Protein AF-0000000068599881 (afdb_homodimer)

Nearest PDB structures (foldseek):
  9dsz-assembly3_E  TM=7.906E-01  e=1.408E-10  Klebsiella pneumoniae
  9dt6-assembly3_E  TM=7.601E-01  e=1.408E-10  Klebsiella pneumoniae
  1viq-assembly4_B  TM=8.067E-01  e=4.751E-10  Escherichia coli
  9dua-assembly1_A  TM=7.867E-01  e=1.336E-09  Klebsiella pneumoniae
  1viq-assembly1_A  TM=7.879E-01  e=2.173E-09  Escherichia coli

pLDDT: mean 89.69, std 17.39, range [23.53, 98.94]

Sequence (446 aa):
MRSSASEHRAALRDGEIVRETVVHERYFTVYDRLVEFQSDDGSTTKRFAYDVVGHPKSAFAFVCVAPFHDREVTSSGEPEFTVVREYAQGSNAECVVLPSGCYEPGKHATMEEVAVDELRQESRIAGGELFRLIERDNPGLLETKWCRNRLFPFLSVDGVACGDGEECGRDDEEFNMTHERVTVRELKKLMYSGEMMMPSVVTAQLAIDKLLAMGRLKPEDLVMRSSASEHRAALRDGEIVRETVVHERYFTVYDRLVEFQSDDGSTTKRFAYDVVGHPKSAFAFVCVAPFHDREVTSSGEPEFTVVREYAQGSNAECVVLPSGCYEPGKHATMEEVAVDELRQESRIAGGELFRLIERDNPGLLETKWCRNRLFPFLSVDGVACGDGEECGRDDEEFNMTHERVTVRELKKLMYSGEMMMPSVVTAQLAIDKLLAMGRLKPEDLV

Foldseek 3Di:
DPPPPPPCPVPPDPWDFPDWDWPDDDQKTKIFTKTWDADPVRPDIDIDTAIAMAHVQLVLEKEFEWEWEFLVPDPVSFIKTKWKWFADPVVRDIFIFGQMDGHHPPPDDDVVVRRQLSCLQQVQWHDADKAWLDDPPDPAPDDDPRYSHGYTAMYGYNTDHHPPPPCSVHDPRNVGMDMDMDFLQVVLCRLPVPRYDVSRSVNNVSNVVVCVVVVSDDPVSND/DPPPPPPCPVPPDPWDFPDWDWPDDDQKTKIFTKTWDADPVRPDIDIDTAIAMAHVQLVLEKEFEWEWEFLVPDPVSFIKTKWKWFADPVVRDIFIFGQMDGHHPPPDDDVVVRRQLSCLQQVQWHDADKAWLDDPPDPAPDDDPRYSHGYTAMYGYNTDHHPPPPCSVHDPRNVGMDMDMDFL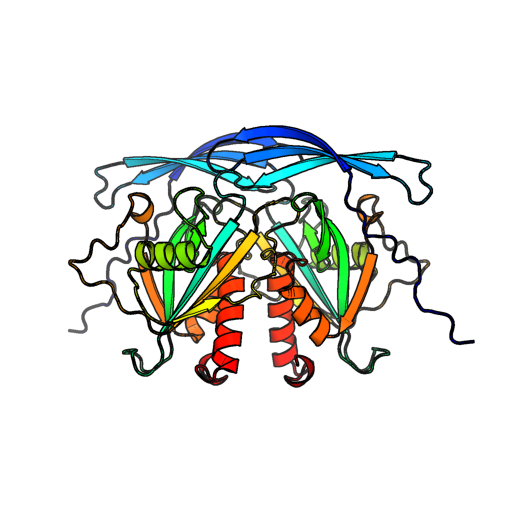QVVLCRLPV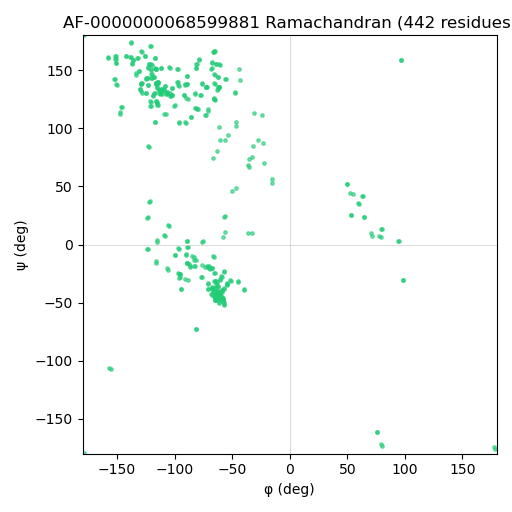PRYDVSRSVNNVSNVVVCVVVVSDDPVSND

Secondary structure (DSSP, 8-state):
---------------EEEEEEEEEESSSEEEEEEEEEE-TTSS-EEEEEEEEEE-GGGTTEEEEEEEEE-GGG-SSSS-EEEEEEEEETTTTEEEEE-SEEE--BTTBSSHHHHHHHHHHHHH-EE-SEEEESS-TT---EE--TTB--EEEEEEEES-EEPPTTS-----GGGGG-EEEEEEHHHHHHHHTTTSBBHHHHHHHHHHHHHHHHTTSS-GGGG-/---------------EEEEEEEEEESSSEEEEEEEEEE-TTSS-EEEEEEEEEE-GGGTTEEEEEEEEE-GGG-SSSS-EEEEEEEEETTTTEEEEE-SEEE--BTTBSSHHHHHHHHHHHHH-EE-SEEEESS-TT---EE--TTB--EEEEEEEES-EEPPTTS-----GGGGG-EEEEEEHHHHHHHHTTTSBBHHHHHHHHHHHHHHHHTTSS-GGGG-

Structure (mmCIF, N/CA/C/O backbone):
data_AF-0000000068599881-model_v1
#
loop_
_entity.id
_entity.type
_entity.pdbx_description
1 polymer 'NUDIX hydrolase domain-like'
#
loop_
_atom_site.group_PDB
_atom_site.id
_atom_site.type_symbol
_atom_site.label_atom_id
_atom_site.label_alt_id
_atom_site.label_comp_id
_atom_site.label_asym_id
_atom_site.label_entity_id
_atom_site.label_seq_id
_atom_site.pdbx_PDB_ins_code
_atom_site.Cartn_x
_atom_site.Cartn_y
_atom_site.Cartn_z
_atom_site.occupancy
_atom_site.B_iso_or_equiv
_atom_site.auth_seq_id
_atom_site.auth_comp_id
_atom_site.auth_asym_id
_atom_site.auth_atom_id
_atom_site.pdbx_PDB_model_num
ATOM 1 N N . MET A 1 1 ? -5.168 -43.5 18.266 1 23.53 1 MET A N 1
ATOM 2 C CA . MET A 1 1 ? -3.867 -43.344 17.625 1 23.53 1 MET A CA 1
ATOM 3 C C . MET A 1 1 ? -3.83 -42.094 16.781 1 23.53 1 MET A C 1
ATOM 5 O O . MET A 1 1 ? -4.219 -42.094 15.609 1 23.53 1 MET A O 1
ATOM 9 N N . ARG A 1 2 ? -4.273 -40.969 17.281 1 26.72 2 ARG A N 1
ATOM 10 C CA . ARG A 1 2 ? -4.617 -39.625 16.766 1 26.72 2 ARG A CA 1
ATOM 11 C C . ARG A 1 2 ? -3.391 -38.938 16.188 1 26.72 2 ARG A C 1
ATOM 13 O O . ARG A 1 2 ? -2.4 -38.719 16.891 1 26.72 2 ARG A O 1
ATOM 20 N N . SER A 1 3 ? -3.027 -39.344 14.812 1 26.97 3 SER A N 1
ATOM 21 C CA . SER A 1 3 ? -1.916 -38.969 13.945 1 26.97 3 SER A CA 1
ATOM 22 C C . SER A 1 3 ? -1.714 -37.438 13.953 1 26.97 3 SER A C 1
ATOM 24 O O . SER A 1 3 ? -2.662 -36.688 13.742 1 26.97 3 SER A O 1
ATOM 26 N N . SER A 1 4 ? -0.729 -36.969 14.672 1 27.28 4 SER A N 1
ATOM 27 C CA . SER A 1 4 ? -0.217 -35.656 15.062 1 27.28 4 SER A CA 1
ATOM 28 C C . SER A 1 4 ? 0.09 -34.781 13.836 1 27.28 4 SER A C 1
ATOM 30 O O . SER A 1 4 ? 0.826 -35.219 12.945 1 27.28 4 SER A O 1
ATOM 32 N N . ALA A 1 5 ? -0.865 -34 13.359 1 32.03 5 ALA A N 1
ATOM 33 C CA . ALA A 1 5 ? -0.874 -32.875 12.422 1 32.03 5 ALA A CA 1
ATOM 34 C C . ALA A 1 5 ? 0.415 -32.062 12.523 1 32.03 5 ALA A C 1
ATOM 36 O O . ALA A 1 5 ? 0.433 -30.875 12.203 1 32.03 5 ALA A O 1
ATOM 37 N N . SER A 1 6 ? 1.468 -32.5 13.234 1 30.81 6 SER A N 1
ATOM 38 C CA . SER A 1 6 ? 2.766 -31.844 13.273 1 30.81 6 SER A CA 1
ATOM 39 C C . SER A 1 6 ? 3.369 -31.719 11.883 1 30.81 6 SER A C 1
ATOM 41 O O . SER A 1 6 ? 4.465 -32.219 11.625 1 30.81 6 SER A O 1
ATOM 43 N N . GLU A 1 7 ? 2.703 -32.062 10.742 1 29.8 7 GLU A N 1
ATOM 44 C CA . GLU A 1 7 ? 3.352 -32.156 9.438 1 29.8 7 GLU A CA 1
ATOM 45 C C . GLU A 1 7 ? 4.309 -30.969 9.234 1 29.8 7 GLU A C 1
ATOM 47 O O . GLU A 1 7 ? 4.152 -29.922 9.859 1 29.8 7 GLU A O 1
ATOM 52 N N . HIS A 1 8 ? 5.488 -31.234 8.609 1 30.58 8 HIS A N 1
ATOM 53 C CA . HIS A 1 8 ? 6.691 -30.516 8.211 1 30.58 8 HIS A CA 1
ATOM 54 C C . HIS A 1 8 ? 6.344 -29.203 7.523 1 30.58 8 HIS A C 1
ATOM 56 O O . HIS A 1 8 ? 5.941 -29.188 6.359 1 30.58 8 HIS A O 1
ATOM 62 N N . ARG A 1 9 ? 5.484 -28.391 8.062 1 33.75 9 ARG A N 1
ATOM 63 C CA . ARG A 1 9 ? 5.5 -27.031 7.543 1 33.75 9 ARG A CA 1
ATOM 64 C C . ARG A 1 9 ? 6.91 -26.609 7.137 1 33.75 9 ARG A C 1
ATOM 66 O O . ARG A 1 9 ? 7.781 -26.438 7.988 1 33.75 9 ARG A O 1
ATOM 73 N N . ALA A 1 10 ? 7.398 -27.094 6.016 1 35.97 10 ALA A N 1
ATOM 74 C CA . ALA A 1 10 ? 8.641 -26.562 5.453 1 35.97 10 ALA A CA 1
ATOM 75 C C . ALA A 1 10 ? 8.859 -25.109 5.859 1 35.97 10 ALA A C 1
ATOM 77 O O . ALA A 1 10 ? 7.965 -24.281 5.699 1 35.97 10 ALA A O 1
ATOM 78 N N . ALA A 1 11 ? 9.477 -24.75 6.895 1 38.31 11 ALA A N 1
ATOM 79 C CA . ALA A 1 11 ? 9.883 -23.469 7.457 1 38.31 11 ALA A CA 1
ATOM 80 C C . ALA A 1 11 ? 9.984 -22.391 6.375 1 38.31 11 ALA A C 1
ATOM 82 O O . ALA A 1 11 ? 10.719 -22.562 5.398 1 38.31 11 ALA A O 1
ATOM 83 N N . LEU A 1 12 ? 8.992 -21.594 5.914 1 47.19 12 LEU A N 1
ATOM 84 C CA . LEU A 1 12 ? 8.883 -20.312 5.23 1 47.19 12 LEU A CA 1
ATOM 85 C C . LEU A 1 12 ? 10.203 -19.547 5.312 1 47.19 12 LEU A C 1
ATOM 87 O O . LEU A 1 12 ? 10.555 -19.016 6.367 1 47.19 12 LEU A O 1
ATOM 91 N N . ARG A 1 13 ? 11.461 -20.188 4.879 1 54.56 13 ARG A N 1
ATOM 92 C CA . ARG A 1 13 ? 12.883 -20.188 5.215 1 54.56 13 ARG A CA 1
ATOM 93 C C . ARG A 1 13 ? 13.484 -18.797 5.039 1 54.56 13 ARG A C 1
ATOM 95 O O . ARG A 1 13 ? 13.391 -18.203 3.963 1 54.56 13 ARG A O 1
ATOM 102 N N . ASP A 1 14 ? 13.492 -17.984 5.992 1 69.88 14 ASP A N 1
ATOM 103 C CA . ASP A 1 14 ? 14.453 -16.875 6.062 1 69.88 14 ASP A CA 1
ATOM 104 C C . ASP A 1 14 ? 15.766 -17.266 5.391 1 69.88 14 ASP A C 1
ATOM 106 O O . ASP A 1 14 ? 16.266 -18.375 5.566 1 69.88 14 ASP A O 1
ATOM 110 N N . GLY A 1 15 ? 15.961 -16.516 4.273 1 83.75 15 GLY A N 1
ATOM 111 C CA . GLY A 1 15 ? 17.281 -16.656 3.695 1 83.75 15 GLY A CA 1
ATOM 112 C C . GLY A 1 15 ? 18.375 -16.062 4.562 1 83.75 15 GLY A C 1
ATOM 113 O O . GLY A 1 15 ? 18.109 -15.227 5.43 1 83.75 15 GLY A O 1
ATOM 114 N N . GLU A 1 16 ? 19.516 -16.641 4.422 1 92.38 16 GLU A N 1
ATOM 115 C CA . GLU A 1 16 ? 20.672 -16.031 5.082 1 92.38 16 GLU A CA 1
ATOM 116 C C . GLU A 1 16 ? 21.234 -14.875 4.254 1 92.38 16 GLU A C 1
ATOM 118 O O . GLU A 1 16 ? 21.641 -15.07 3.105 1 92.38 16 GLU A O 1
ATOM 123 N N . ILE A 1 17 ? 21.188 -13.672 4.832 1 96.62 17 ILE A N 1
ATOM 124 C CA . ILE A 1 17 ? 21.828 -12.547 4.16 1 96.62 17 ILE A CA 1
ATOM 125 C C . ILE A 1 17 ? 23.344 -12.672 4.266 1 96.62 17 ILE A C 1
ATOM 127 O O . ILE A 1 17 ? 23.922 -12.484 5.344 1 96.62 17 ILE A O 1
ATOM 131 N N . VAL A 1 18 ? 23.938 -12.914 3.186 1 96.69 18 VAL A N 1
ATOM 132 C CA . VAL A 1 18 ? 25.375 -13.188 3.23 1 96.69 18 VAL A CA 1
ATOM 133 C C . VAL A 1 18 ? 26.156 -11.914 2.92 1 96.69 18 VAL A C 1
ATOM 135 O O . VAL A 1 18 ? 27.328 -11.797 3.27 1 96.69 18 VAL A O 1
ATOM 138 N N . ARG A 1 19 ? 25.547 -11.008 2.205 1 98.06 19 ARG A N 1
ATOM 139 C CA . ARG A 1 19 ? 26.141 -9.703 1.926 1 98.06 19 ARG A CA 1
ATOM 140 C C . ARG A 1 19 ? 25.047 -8.648 1.713 1 98.06 19 ARG A C 1
ATOM 142 O O . ARG A 1 19 ? 24.016 -8.93 1.099 1 98.06 19 ARG A O 1
ATOM 149 N N . GLU A 1 20 ? 25.312 -7.523 2.189 1 98.25 20 GLU A N 1
ATOM 150 C CA . GLU A 1 20 ? 24.469 -6.371 1.925 1 98.25 20 GLU A CA 1
ATOM 151 C C . GLU A 1 20 ? 25.281 -5.086 1.835 1 98.25 20 GLU A C 1
ATOM 153 O O . GLU A 1 20 ? 25.938 -4.688 2.805 1 98.25 20 GLU A O 1
ATOM 158 N N . THR A 1 21 ? 25.25 -4.441 0.704 1 98.38 21 THR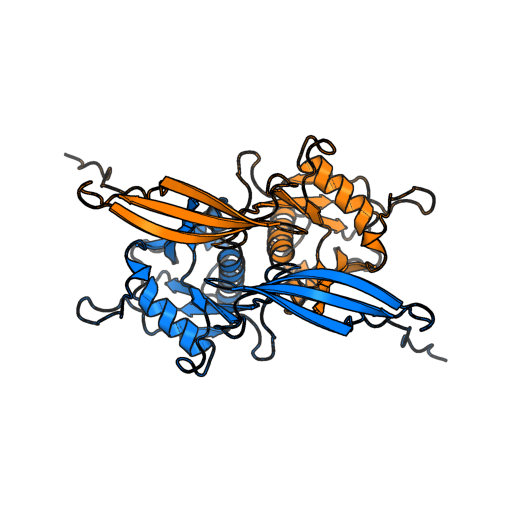 A N 1
ATOM 159 C CA . THR A 1 21 ? 26.016 -3.213 0.486 1 98.38 21 THR A CA 1
ATOM 160 C C . THR A 1 21 ? 25.094 -2.086 0.024 1 98.38 21 THR A C 1
ATOM 162 O O . THR A 1 21 ? 24.156 -2.316 -0.747 1 98.38 21 THR A O 1
ATOM 165 N N . VAL A 1 22 ? 25.375 -0.875 0.504 1 98.62 22 VAL A N 1
ATOM 166 C CA . VAL A 1 22 ? 24.625 0.304 0.081 1 98.62 22 VAL A CA 1
ATOM 167 C C . VAL A 1 22 ? 25.094 0.734 -1.312 1 98.62 22 VAL A C 1
ATOM 169 O O . VAL A 1 22 ? 26.281 0.946 -1.542 1 98.62 22 VAL A O 1
ATOM 172 N N . VAL A 1 23 ? 24.141 0.913 -2.246 1 98.25 23 VAL A N 1
ATOM 173 C CA . VAL A 1 23 ? 24.531 1.296 -3.598 1 98.25 23 VAL A CA 1
ATOM 174 C C . VAL A 1 23 ? 23.969 2.68 -3.926 1 98.25 23 VAL A C 1
ATOM 176 O O . VAL A 1 23 ? 24.359 3.287 -4.93 1 98.25 23 VAL A O 1
ATOM 179 N N . HIS A 1 24 ? 23.047 3.18 -3.16 1 98.44 24 HIS A N 1
ATOM 180 C CA . HIS A 1 24 ? 22.516 4.535 -3.221 1 98.44 24 HIS A CA 1
ATOM 181 C C . HIS A 1 24 ? 22.047 5.004 -1.85 1 98.44 24 HIS A C 1
ATOM 183 O O . HIS A 1 24 ? 21.438 4.23 -1.104 1 98.44 24 HIS A O 1
ATOM 189 N N . GLU A 1 25 ? 22.344 6.25 -1.491 1 98.31 25 GLU A N 1
ATOM 190 C CA . GLU A 1 25 ? 21.922 6.785 -0.202 1 98.31 25 GLU A CA 1
ATOM 191 C C . GLU A 1 25 ? 21.641 8.281 -0.29 1 98.31 25 GLU A C 1
ATOM 193 O O . GLU A 1 25 ? 22.562 9.078 -0.496 1 98.31 25 GLU A O 1
ATOM 198 N N . ARG A 1 26 ? 20.438 8.727 -0.128 1 97.19 26 ARG A N 1
ATOM 199 C CA . ARG A 1 26 ? 19.953 10.102 -0.046 1 97.19 26 ARG A CA 1
ATOM 200 C C . ARG A 1 26 ? 18.609 10.164 0.688 1 97.19 26 ARG A C 1
ATOM 202 O O . ARG A 1 26 ? 18.547 9.961 1.902 1 97.19 26 ARG A O 1
ATOM 209 N N . TYR A 1 27 ? 17.516 10.383 -0.067 1 95.81 27 TYR A N 1
ATOM 210 C CA . TYR A 1 27 ? 16.188 10.352 0.553 1 95.81 27 TYR A CA 1
ATOM 211 C C . TYR A 1 27 ? 15.859 8.953 1.068 1 95.81 27 TYR A C 1
ATOM 213 O O . TYR A 1 27 ? 15.398 8.797 2.199 1 95.81 27 TYR A O 1
ATOM 221 N N . PHE A 1 28 ? 16.078 7.98 0.249 1 98.31 28 PHE A N 1
ATOM 222 C CA . PHE A 1 28 ? 16.047 6.578 0.659 1 98.31 28 PHE A CA 1
ATOM 223 C C . PHE A 1 28 ? 17.391 5.906 0.373 1 98.31 28 PHE A C 1
ATOM 225 O O . PHE A 1 28 ? 18.281 6.512 -0.221 1 98.31 28 PHE A O 1
ATOM 232 N N . THR A 1 29 ? 17.531 4.699 0.878 1 98.81 29 THR A N 1
ATOM 233 C CA . THR A 1 29 ? 18.734 3.893 0.668 1 98.81 29 THR A CA 1
ATOM 234 C C . THR A 1 29 ? 18.406 2.646 -0.15 1 98.81 29 THR A C 1
ATOM 236 O O . THR A 1 29 ? 17.375 1.995 0.08 1 98.81 29 THR A O 1
ATOM 239 N N . VAL A 1 30 ? 19.266 2.365 -1.111 1 98.88 30 VAL A N 1
ATOM 240 C CA . VAL A 1 30 ? 19.156 1.134 -1.888 1 98.88 30 VAL A CA 1
ATOM 241 C C . VAL A 1 30 ? 20.281 0.174 -1.481 1 98.88 30 VAL A C 1
ATOM 243 O O . VAL A 1 30 ? 21.453 0.561 -1.426 1 98.88 30 VAL A O 1
ATOM 246 N N . TYR A 1 31 ? 19.891 -1.047 -1.219 1 98.81 31 TYR A N 1
ATOM 247 C CA . TYR A 1 31 ? 20.828 -2.1 -0.842 1 98.81 31 TYR A CA 1
ATOM 248 C C . TYR A 1 31 ? 20.953 -3.145 -1.944 1 98.81 31 TYR A C 1
ATOM 250 O O . TYR A 1 31 ? 19.938 -3.557 -2.529 1 98.81 31 TYR A O 1
ATOM 258 N N . ASP A 1 32 ? 22.203 -3.488 -2.234 1 98.69 32 ASP A N 1
ATOM 259 C CA . ASP A 1 32 ? 22.5 -4.75 -2.908 1 98.69 32 ASP A CA 1
ATOM 260 C C . ASP A 1 32 ? 22.625 -5.891 -1.902 1 98.69 32 ASP A C 1
ATOM 262 O O . ASP A 1 32 ? 23.594 -5.965 -1.156 1 98.69 32 ASP A O 1
ATOM 266 N N . ARG A 1 33 ? 21.656 -6.801 -1.894 1 98 33 ARG A N 1
ATOM 267 C CA . ARG A 1 33 ? 21.578 -7.859 -0.889 1 98 33 ARG A CA 1
ATOM 268 C C . ARG A 1 33 ? 21.75 -9.234 -1.523 1 98 33 ARG A C 1
ATOM 270 O O . ARG A 1 33 ? 21.031 -9.594 -2.455 1 98 33 ARG A O 1
ATOM 277 N N . LEU A 1 34 ? 22.734 -9.922 -1.041 1 97.44 34 LEU A N 1
ATOM 278 C CA . LEU A 1 34 ? 22.922 -11.312 -1.452 1 97.44 34 LEU A CA 1
ATOM 279 C C . LEU A 1 34 ? 22.375 -12.273 -0.398 1 97.44 34 LEU A C 1
ATOM 281 O O . LEU A 1 34 ? 22.812 -12.242 0.756 1 97.44 34 LEU A O 1
ATOM 285 N N . VAL A 1 35 ? 21.406 -13.078 -0.816 1 95.38 35 VAL A N 1
ATOM 286 C CA . VAL A 1 35 ? 20.766 -14.008 0.112 1 95.38 35 VAL A CA 1
ATOM 287 C C . VAL A 1 35 ? 21.062 -15.445 -0.311 1 95.38 35 VAL A C 1
ATOM 289 O O . VAL A 1 35 ? 21 -15.773 -1.498 1 95.38 35 VAL A O 1
ATOM 292 N N . GLU A 1 36 ? 21.312 -16.266 0.65 1 93.06 36 GLU A N 1
ATOM 293 C CA . GLU A 1 36 ? 21.562 -17.688 0.427 1 93.06 36 GLU A CA 1
ATOM 294 C C . GLU A 1 36 ? 20.438 -18.547 0.993 1 93.06 36 GLU A C 1
ATOM 296 O O . GLU A 1 36 ? 19.984 -18.312 2.113 1 93.06 36 GLU A O 1
ATOM 301 N N . PHE A 1 37 ? 20 -19.438 0.076 1 88.44 37 PHE A N 1
ATOM 302 C CA . PHE A 1 37 ? 19 -20.406 0.484 1 88.44 37 PHE A CA 1
ATOM 303 C C . PHE A 1 37 ? 19.562 -21.828 0.459 1 88.44 37 PHE A C 1
ATOM 305 O O . PHE A 1 37 ? 20.281 -22.188 -0.471 1 88.44 37 PHE A O 1
ATOM 312 N N . GLN A 1 38 ? 19.312 -22.531 1.514 1 84.56 38 GLN A N 1
ATOM 313 C CA . GLN A 1 38 ? 19.719 -23.922 1.565 1 84.56 38 GLN A CA 1
ATOM 314 C C . GLN A 1 38 ? 18.578 -24.859 1.176 1 84.56 38 GLN A C 1
ATOM 316 O O . GLN A 1 38 ? 17.422 -24.625 1.558 1 84.56 38 GLN A O 1
ATOM 321 N N . SER A 1 39 ? 18.984 -25.781 0.387 1 78.69 39 SER A N 1
ATOM 322 C CA . SER A 1 39 ? 17.984 -26.781 0.06 1 78.69 39 SER A CA 1
ATOM 323 C C . SER A 1 39 ? 17.5 -27.516 1.311 1 78.69 39 SER A C 1
ATOM 325 O O . SER A 1 39 ? 18.203 -27.531 2.328 1 78.69 39 SER A O 1
ATOM 327 N N . ASP A 1 40 ? 16.234 -28.031 1.188 1 74.31 40 ASP A N 1
ATOM 328 C CA . ASP A 1 40 ? 15.656 -28.719 2.326 1 74.31 40 ASP A CA 1
ATOM 329 C C . ASP A 1 40 ? 16.562 -29.844 2.809 1 74.31 40 ASP A C 1
ATOM 331 O O . ASP A 1 40 ? 16.672 -30.109 4.012 1 74.31 40 ASP A O 1
ATOM 335 N N . ASP A 1 41 ? 17.234 -30.453 1.864 1 76.5 41 ASP A N 1
ATOM 336 C CA . ASP A 1 41 ? 18.078 -31.578 2.229 1 76.5 41 ASP A CA 1
ATOM 337 C C . ASP A 1 41 ? 19.484 -31.109 2.598 1 76.5 41 ASP A C 1
ATOM 339 O O . ASP A 1 41 ? 20.344 -31.922 2.951 1 76.5 41 ASP A O 1
ATOM 343 N N . GLY A 1 42 ? 19.656 -29.828 2.578 1 74.81 42 GLY A N 1
ATOM 344 C CA . GLY A 1 42 ? 20.922 -29.234 2.975 1 74.81 42 GLY A CA 1
ATOM 345 C C . GLY A 1 42 ? 22.031 -29.469 1.969 1 74.81 42 GLY A C 1
ATOM 346 O O . GLY A 1 42 ? 23.188 -29.094 2.213 1 74.81 42 GLY A O 1
ATOM 347 N N . SER A 1 43 ? 21.734 -30 0.858 1 81.62 43 SER A N 1
ATOM 348 C CA . SER A 1 43 ? 22.75 -30.453 -0.075 1 81.62 43 SER A CA 1
ATOM 349 C C . SER A 1 43 ? 23.172 -29.328 -1.029 1 81.62 43 SER A C 1
ATOM 351 O O . SER A 1 43 ? 24.297 -29.312 -1.519 1 81.62 43 SER A O 1
ATOM 353 N N . THR A 1 44 ? 22.281 -28.5 -1.294 1 85.12 44 THR A N 1
ATOM 354 C CA . THR A 1 44 ? 22.562 -27.453 -2.268 1 85.12 44 THR A CA 1
ATOM 355 C C . THR A 1 44 ? 22.219 -26.078 -1.698 1 85.12 44 THR A C 1
ATOM 357 O O . THR A 1 44 ? 21.312 -25.938 -0.879 1 85.12 44 THR A O 1
ATOM 360 N N . THR A 1 45 ? 23.156 -25.172 -2.035 1 87.88 45 THR A N 1
ATOM 361 C CA . THR A 1 45 ? 22.922 -23.781 -1.694 1 87.88 45 THR A CA 1
ATOM 362 C C . THR A 1 45 ? 22.734 -22.938 -2.955 1 87.88 45 THR A C 1
ATOM 364 O O . THR A 1 45 ? 23.438 -23.141 -3.951 1 87.88 45 THR A O 1
ATOM 367 N N . LYS A 1 46 ? 21.656 -22.156 -2.916 1 88.62 46 LYS A N 1
ATOM 368 C CA . LYS A 1 46 ? 21.438 -21.188 -3.988 1 88.62 46 LYS A CA 1
ATOM 369 C C . LYS A 1 46 ? 21.5 -19.75 -3.463 1 88.62 46 LYS A C 1
ATOM 371 O O . LYS A 1 46 ? 21.031 -19.469 -2.367 1 88.62 46 LYS A O 1
ATOM 376 N N . ARG A 1 47 ? 22.156 -18.953 -4.305 1 92.12 47 ARG A N 1
ATOM 377 C CA . ARG A 1 47 ? 22.281 -17.547 -3.934 1 92.12 47 ARG A CA 1
ATOM 378 C C . ARG A 1 47 ? 21.562 -16.641 -4.93 1 92.12 47 ARG A C 1
ATOM 380 O O . ARG A 1 47 ? 21.594 -16.891 -6.137 1 92.12 47 ARG A O 1
ATOM 387 N N . PHE A 1 48 ? 20.875 -15.648 -4.359 1 93.12 48 PHE A N 1
ATOM 388 C CA . PHE A 1 48 ? 20.172 -14.664 -5.176 1 93.12 48 PHE A CA 1
ATOM 389 C C . PHE A 1 48 ? 20.562 -13.25 -4.762 1 93.12 48 PHE A C 1
ATOM 391 O O . PHE A 1 48 ? 20.641 -12.945 -3.57 1 93.12 48 PHE A O 1
ATOM 398 N N . ALA A 1 49 ? 20.922 -12.43 -5.785 1 96.44 49 ALA A N 1
ATOM 399 C CA . ALA A 1 49 ? 21.156 -11.008 -5.555 1 96.44 49 ALA A CA 1
ATOM 400 C C . ALA A 1 49 ? 19.859 -10.211 -5.695 1 96.44 49 ALA A C 1
ATOM 402 O O . ALA A 1 49 ? 19.172 -10.289 -6.719 1 96.44 49 ALA A O 1
ATOM 403 N N . TYR A 1 50 ? 19.547 -9.445 -4.609 1 97.31 50 TYR A N 1
ATOM 404 C CA . TYR A 1 50 ? 18.312 -8.68 -4.59 1 97.31 50 TYR A CA 1
ATOM 405 C C . TYR A 1 50 ? 18.578 -7.188 -4.445 1 97.31 50 TYR A C 1
ATOM 407 O O . TYR A 1 50 ? 19.547 -6.793 -3.771 1 97.31 50 TYR A O 1
ATOM 415 N N . ASP A 1 51 ? 17.75 -6.348 -5.137 1 98.62 51 ASP A N 1
ATOM 416 C CA . ASP A 1 51 ? 17.609 -4.941 -4.781 1 98.62 51 ASP A CA 1
ATOM 417 C C . ASP A 1 51 ? 16.625 -4.758 -3.625 1 98.62 51 ASP A C 1
ATOM 419 O O . ASP A 1 51 ? 15.531 -5.316 -3.641 1 98.62 51 ASP A O 1
ATOM 423 N N . VAL A 1 52 ? 17.047 -4.012 -2.598 1 98.69 52 VAL A N 1
ATOM 424 C CA . VAL A 1 52 ? 16.188 -3.666 -1.47 1 98.69 52 VAL A CA 1
ATOM 425 C C . VAL A 1 52 ? 16.234 -2.16 -1.225 1 98.69 52 VAL A C 1
ATOM 427 O O . VAL A 1 52 ? 17.312 -1.551 -1.276 1 98.69 52 VAL A O 1
ATOM 430 N N . VAL A 1 53 ? 15.102 -1.563 -0.959 1 98.75 53 VAL A N 1
ATOM 431 C CA . VAL A 1 53 ? 15.047 -0.136 -0.662 1 98.75 53 VAL A CA 1
ATOM 432 C C . VAL A 1 53 ? 14.477 0.08 0.74 1 98.75 53 VAL A C 1
ATOM 434 O O . VAL A 1 53 ? 13.766 -0.776 1.264 1 98.75 53 VAL A O 1
ATOM 437 N N . GLY A 1 54 ? 14.789 1.14 1.361 1 98.44 54 GLY A N 1
ATOM 438 C CA . GLY A 1 54 ? 14.211 1.547 2.631 1 98.44 54 GLY A CA 1
ATOM 439 C C . GLY A 1 54 ? 14.789 2.842 3.164 1 98.44 54 GLY A C 1
ATOM 440 O O . GLY A 1 54 ? 15.555 3.518 2.471 1 98.44 54 GLY A O 1
ATOM 441 N N . HIS A 1 55 ? 14.375 3.232 4.363 1 98.62 55 HIS A N 1
ATOM 442 C CA . HIS A 1 55 ? 14.82 4.445 5.039 1 98.62 55 HIS A CA 1
ATOM 443 C C . HIS A 1 55 ? 15.438 4.125 6.395 1 98.62 55 HIS A C 1
ATOM 445 O O . HIS A 1 55 ? 14.781 4.258 7.43 1 98.62 55 HIS A O 1
ATOM 451 N N . PRO A 1 56 ? 16.703 3.779 6.359 1 98.06 56 PRO A N 1
ATOM 452 C CA . PRO A 1 56 ? 17.312 3.377 7.629 1 98.06 56 PRO A CA 1
ATOM 453 C C . PRO A 1 56 ? 17.375 4.52 8.641 1 98.06 56 PRO A C 1
ATOM 455 O O . PRO A 1 56 ? 17.375 4.273 9.852 1 98.06 56 PRO A O 1
ATOM 458 N N . LYS A 1 57 ? 17.375 5.734 8.18 1 97 57 LYS A N 1
ATOM 459 C CA . LYS A 1 57 ? 17.438 6.883 9.078 1 97 57 LYS A CA 1
ATOM 460 C C . LYS A 1 57 ? 16.172 7.004 9.906 1 97 57 LYS A C 1
ATOM 462 O O . LYS A 1 57 ? 16.156 7.652 10.953 1 97 57 LYS A O 1
ATOM 467 N N . SER A 1 58 ? 15.102 6.391 9.461 1 98 58 SER A N 1
ATOM 468 C CA . SER A 1 58 ? 13.82 6.395 10.172 1 98 58 SER A CA 1
ATOM 469 C C . SER A 1 58 ? 13.555 5.047 10.828 1 98 58 SER A C 1
ATOM 471 O O . SER A 1 58 ? 12.406 4.734 11.164 1 98 58 SER A O 1
ATOM 473 N N . ALA A 1 59 ? 14.633 4.254 10.945 1 97.88 59 ALA A N 1
ATOM 474 C CA . ALA A 1 59 ? 14.508 2.889 11.438 1 97.88 59 ALA A CA 1
ATOM 475 C C . ALA A 1 59 ? 13.461 2.111 10.641 1 97.88 59 ALA A C 1
ATOM 477 O O . ALA A 1 59 ? 12.797 1.227 11.188 1 97.88 59 ALA A O 1
ATOM 478 N N . PHE A 1 60 ? 13.211 2.492 9.406 1 98.31 60 PHE A N 1
ATOM 479 C CA . PHE A 1 60 ? 12.305 1.854 8.461 1 98.31 60 PHE A CA 1
ATOM 480 C C . PHE A 1 60 ? 10.867 1.937 8.953 1 98.31 60 PHE A C 1
ATOM 482 O O . PHE A 1 60 ? 10.031 1.1 8.594 1 98.31 60 PHE A O 1
ATOM 489 N N . ALA A 1 61 ? 10.523 2.887 9.805 1 98.62 61 ALA A N 1
ATOM 490 C CA . ALA A 1 61 ? 9.203 2.969 10.43 1 98.62 61 ALA A CA 1
ATOM 491 C C . ALA A 1 61 ? 8.5 4.27 10.055 1 98.62 61 ALA A C 1
ATOM 493 O O . ALA A 1 61 ? 9.07 5.355 10.18 1 98.62 61 ALA A O 1
ATOM 494 N N . PHE A 1 62 ? 7.273 4.145 9.57 1 98.44 62 PHE A N 1
ATOM 495 C CA . PHE A 1 62 ? 6.469 5.285 9.148 1 98.44 62 PHE A CA 1
ATOM 496 C C . PHE A 1 62 ? 5.074 5.215 9.766 1 98.44 62 PHE A C 1
ATOM 498 O O . PHE A 1 62 ? 4.539 4.125 9.984 1 98.44 62 PHE A O 1
ATOM 505 N N . VAL A 1 63 ? 4.508 6.391 9.992 1 98.69 63 VAL A N 1
ATOM 506 C CA . VAL A 1 63 ? 3.172 6.488 10.57 1 98.69 63 VAL A CA 1
ATOM 507 C C . VAL A 1 63 ? 2.234 7.184 9.586 1 98.69 63 VAL A C 1
ATOM 509 O O . VAL A 1 63 ? 2.664 8.039 8.805 1 98.69 63 VAL A O 1
ATOM 512 N N . CYS A 1 64 ? 1.055 6.766 9.57 1 98.81 64 CYS A N 1
ATOM 513 C CA . CYS A 1 64 ? -0.062 7.438 8.914 1 98.81 64 CYS A CA 1
ATOM 514 C C . CYS A 1 64 ? -1.247 7.574 9.867 1 98.81 64 CYS A C 1
ATOM 516 O O . CYS A 1 64 ? -1.6 6.625 10.562 1 98.81 64 CYS A O 1
ATOM 518 N N . VAL A 1 65 ? -1.87 8.75 9.953 1 98.88 65 VAL A N 1
ATOM 519 C CA . VAL A 1 65 ? -2.936 9 10.914 1 98.88 65 VAL A CA 1
ATOM 520 C C . VAL A 1 65 ? -4.184 9.492 10.188 1 98.88 65 VAL A C 1
ATOM 522 O O . VAL A 1 65 ? -4.113 10.422 9.383 1 98.88 65 VAL A O 1
ATOM 525 N N . ALA A 1 66 ? -5.32 8.891 10.484 1 98.94 66 ALA A N 1
ATOM 526 C CA . ALA A 1 66 ? -6.605 9.32 9.945 1 98.94 66 ALA A CA 1
ATOM 527 C C . ALA A 1 66 ? -7.332 10.242 10.922 1 98.94 66 ALA A C 1
ATOM 529 O O . ALA A 1 66 ? -7.859 9.781 11.938 1 98.94 66 ALA A O 1
ATOM 530 N N . PRO A 1 67 ? -7.355 11.516 10.648 1 98.81 67 PRO A N 1
ATOM 531 C CA . PRO A 1 67 ? -8.094 12.422 11.523 1 98.81 67 PRO A CA 1
ATOM 532 C C . PRO A 1 67 ? -9.602 12.406 11.258 1 98.81 67 PRO A C 1
ATOM 534 O O . PRO A 1 67 ? -10.039 12.828 10.188 1 98.81 67 PRO A O 1
ATOM 537 N N . PHE A 1 68 ? -10.336 12 12.211 1 98.81 68 PHE A N 1
ATOM 538 C CA . PHE A 1 68 ? -11.781 11.852 12.102 1 98.81 68 PHE A CA 1
ATOM 539 C C . PHE A 1 68 ? -12.5 12.93 12.914 1 98.81 68 PHE A C 1
ATOM 541 O O . PHE A 1 68 ? -12.086 13.242 14.039 1 98.81 68 PHE A O 1
ATOM 548 N N . HIS A 1 69 ? -13.516 13.461 12.281 1 98.12 69 HIS A N 1
ATOM 549 C CA . HIS A 1 69 ? -14.406 14.438 12.906 1 98.12 69 HIS A CA 1
ATOM 550 C C . HIS A 1 69 ? -15.852 13.945 12.914 1 98.12 69 HIS A C 1
ATOM 552 O O . HIS A 1 69 ? -16.453 13.773 11.852 1 98.12 69 HIS A O 1
ATOM 558 N N . ASP A 1 70 ? -16.359 13.82 14.078 1 97.12 70 ASP A N 1
ATOM 559 C CA . ASP A 1 70 ? -17.734 13.32 14.219 1 97.12 70 ASP A CA 1
ATOM 560 C C . ASP A 1 70 ? -18.734 14.328 13.664 1 97.12 70 ASP A C 1
ATOM 562 O O . ASP A 1 70 ? -18.484 15.531 13.656 1 97.12 70 ASP A O 1
ATOM 566 N N . ARG A 1 71 ? -19.938 13.836 13.281 1 95.38 71 ARG A N 1
ATOM 567 C CA . ARG A 1 71 ? -20.969 14.664 12.664 1 95.38 71 ARG A CA 1
ATOM 568 C C . ARG A 1 71 ? -21.375 15.805 13.586 1 95.38 71 ARG A C 1
ATOM 570 O O . ARG A 1 71 ? -21.766 16.875 13.125 1 95.38 71 ARG A O 1
ATOM 577 N N . GLU A 1 72 ? -21.234 15.609 14.852 1 93.5 72 GLU A N 1
ATOM 578 C CA . GLU A 1 72 ? -21.688 16.594 15.828 1 93.5 72 GLU A CA 1
ATOM 579 C C . GLU A 1 72 ? -20.797 17.844 15.797 1 93.5 72 GLU A C 1
ATOM 581 O O . GLU A 1 72 ? -21.203 18.906 16.25 1 93.5 72 GLU A O 1
ATOM 586 N N . VAL A 1 73 ? -19.594 17.719 15.25 1 91 73 VAL A N 1
ATOM 587 C CA . VAL A 1 73 ? -18.672 18.844 15.305 1 91 73 VAL A CA 1
ATOM 588 C C . VAL A 1 73 ? -18.391 19.344 13.891 1 91 73 VAL A C 1
ATOM 590 O O . VAL A 1 73 ? -17.516 20.188 13.688 1 91 73 VAL A O 1
ATOM 593 N N . THR A 1 74 ? -19.047 18.766 12.898 1 93.94 74 THR A N 1
ATOM 594 C CA . THR A 1 74 ? -18.844 19.188 11.516 1 93.94 74 THR A CA 1
ATOM 595 C C . THR A 1 74 ? -19.953 20.156 11.086 1 93.94 74 THR A C 1
ATOM 597 O O . THR A 1 74 ? -21.094 20.047 11.539 1 93.94 74 THR A O 1
ATOM 600 N N . SER A 1 75 ? -19.594 21.047 10.156 1 90.94 75 SER A N 1
ATOM 601 C CA . SER A 1 75 ? -20.562 22 9.641 1 90.94 75 SER A CA 1
ATOM 602 C C . SER A 1 75 ? -21.516 21.344 8.648 1 90.94 75 SER A C 1
ATOM 604 O O . SER A 1 75 ? -22.672 21.75 8.516 1 90.94 75 SER A O 1
ATOM 606 N N . SER A 1 76 ? -21.125 20.297 7.945 1 92.06 76 SER A N 1
ATOM 607 C CA . SER A 1 76 ? -21.906 19.594 6.934 1 92.06 76 SER A CA 1
ATOM 608 C C . SER A 1 76 ? -22.969 18.703 7.578 1 92.06 76 SER A C 1
ATOM 610 O O . SER A 1 76 ? -23.906 18.266 6.906 1 92.06 76 SER A O 1
ATOM 612 N N . GLY A 1 77 ? -22.828 18.406 8.836 1 94.62 77 GLY A N 1
ATOM 613 C CA . GLY A 1 77 ? -23.719 17.469 9.508 1 94.62 77 GLY A CA 1
ATOM 614 C C . GLY A 1 77 ? -23.406 16.016 9.195 1 94.62 77 GLY A C 1
ATOM 615 O O . GLY A 1 77 ? -24.156 15.117 9.57 1 94.62 77 GLY A O 1
ATOM 616 N N . GLU A 1 78 ? -22.281 15.789 8.484 1 96.88 78 GLU A N 1
ATOM 617 C CA . GLU A 1 78 ? -21.797 14.453 8.164 1 96.88 78 GLU A CA 1
ATOM 618 C C . GLU A 1 78 ? -20.438 14.203 8.797 1 96.88 78 GLU A C 1
ATOM 620 O O . GLU A 1 78 ? -19.703 15.148 9.094 1 96.88 78 GLU A O 1
ATOM 625 N N . PRO A 1 79 ? -20.188 12.906 9.078 1 98.19 79 PRO A N 1
ATOM 626 C CA . PRO A 1 79 ? -18.828 12.625 9.523 1 98.19 79 PRO A CA 1
ATOM 627 C C . PRO A 1 79 ? -17.781 12.953 8.453 1 98.19 79 PRO A C 1
ATOM 629 O O . PRO A 1 79 ? -18.031 12.75 7.262 1 98.19 79 PRO A O 1
ATOM 632 N N . GLU A 1 80 ? -16.625 13.438 8.922 1 98.44 80 GLU A N 1
ATOM 633 C CA . GLU A 1 80 ? -15.602 13.891 7.984 1 98.44 80 GLU A CA 1
ATOM 634 C C . GLU A 1 80 ? -14.219 13.422 8.406 1 98.44 80 GLU A C 1
ATOM 636 O O . GLU A 1 80 ? -14 13.078 9.57 1 98.44 80 GLU A O 1
ATOM 641 N N . PHE A 1 81 ? -13.359 13.336 7.469 1 98.75 81 PHE A N 1
ATOM 642 C CA . PHE A 1 81 ? -11.922 13.188 7.684 1 98.75 81 PHE A CA 1
ATOM 643 C C . PHE A 1 81 ? -11.164 14.398 7.148 1 98.75 81 PHE A C 1
ATOM 645 O O . PHE A 1 81 ? -11.641 15.086 6.238 1 98.75 81 PHE A O 1
ATOM 652 N N . THR A 1 82 ? -10.023 14.719 7.738 1 98.19 82 THR A N 1
ATOM 653 C CA . THR A 1 82 ? -9.086 15.672 7.145 1 98.19 82 THR A CA 1
ATOM 654 C C . THR A 1 82 ? -8.055 14.953 6.285 1 98.19 82 THR A C 1
ATOM 656 O O . THR A 1 82 ? -7.434 13.984 6.73 1 98.19 82 THR A O 1
ATOM 659 N N . VAL A 1 83 ? -7.871 15.383 5.039 1 98.44 83 VAL A N 1
ATOM 660 C CA . VAL A 1 83 ? -6.84 14.859 4.148 1 98.44 83 VAL A CA 1
ATOM 661 C C . VAL A 1 83 ? -5.859 15.977 3.789 1 98.44 83 VAL A C 1
ATOM 663 O O . VAL A 1 83 ? -6.145 17.156 4.012 1 98.44 83 VAL A O 1
ATOM 666 N N . VAL A 1 84 ? -4.719 15.57 3.35 1 96.88 84 VAL A N 1
ATOM 667 C CA . VAL A 1 84 ? -3.654 16.484 2.951 1 96.88 84 VAL A CA 1
ATOM 668 C C . VAL A 1 84 ? -3.379 16.344 1.457 1 96.88 84 VAL A C 1
ATOM 670 O O . VAL A 1 84 ? -3.369 15.227 0.928 1 96.88 84 VAL A O 1
ATOM 673 N N . ARG A 1 85 ? -3.193 17.391 0.773 1 94.5 85 ARG A N 1
ATOM 674 C CA . ARG A 1 85 ? -2.742 17.391 -0.615 1 94.5 85 ARG A CA 1
ATOM 675 C C . ARG A 1 85 ? -1.294 17.844 -0.721 1 94.5 85 ARG A C 1
ATOM 677 O O . ARG A 1 85 ? -0.918 18.875 -0.141 1 94.5 85 ARG A O 1
ATOM 684 N N . GLU A 1 86 ? -0.524 17.125 -1.38 1 92.88 86 GLU A N 1
ATOM 685 C CA . GLU A 1 86 ? 0.894 17.438 -1.525 1 92.88 86 GLU A CA 1
ATOM 686 C C . GLU A 1 86 ? 1.447 16.891 -2.84 1 92.88 86 GLU A C 1
ATOM 688 O O . GLU A 1 86 ? 0.793 16.094 -3.516 1 92.88 86 GLU A O 1
ATOM 693 N N . TYR A 1 87 ? 2.6 17.422 -3.248 1 92.56 87 TYR A N 1
ATOM 694 C CA . TYR A 1 87 ? 3.314 16.953 -4.426 1 92.56 87 TYR A CA 1
ATOM 695 C C . TYR A 1 87 ? 3.955 15.594 -4.16 1 92.56 87 TYR A C 1
ATOM 697 O O . TYR A 1 87 ? 4.531 15.367 -3.092 1 92.56 87 TYR A O 1
ATOM 705 N N . ALA A 1 88 ? 3.824 14.703 -5.113 1 94.31 88 ALA A N 1
ATOM 706 C CA . ALA A 1 88 ? 4.492 13.398 -5.059 1 94.31 88 ALA A CA 1
ATOM 707 C C . ALA A 1 88 ? 5.492 13.258 -6.203 1 94.31 88 ALA A C 1
ATOM 709 O O . ALA A 1 88 ? 5.113 13.297 -7.379 1 94.31 88 ALA A O 1
ATOM 710 N N . GLN A 1 89 ? 6.684 13 -5.891 1 95.56 89 GLN A N 1
ATOM 711 C CA . GLN A 1 89 ? 7.742 12.945 -6.891 1 95.56 89 GLN A CA 1
ATOM 712 C C . GLN A 1 89 ? 7.598 11.711 -7.777 1 95.56 89 GLN A C 1
ATOM 714 O O . GLN A 1 89 ? 7.965 11.742 -8.953 1 95.56 89 GLN A O 1
ATOM 719 N N . GLY A 1 90 ? 7.133 10.625 -7.277 1 96.25 90 GLY A N 1
ATOM 720 C CA . GLY A 1 90 ? 6.949 9.422 -8.078 1 96.25 90 GLY A CA 1
ATOM 721 C C . GLY A 1 90 ? 6.043 9.641 -9.273 1 96.25 90 GLY A C 1
ATOM 722 O O . GLY A 1 90 ? 6.43 9.367 -10.414 1 96.25 90 GLY A O 1
ATOM 723 N N . SER A 1 91 ? 4.898 10.195 -9 1 95 91 SER A N 1
ATOM 724 C CA . SER A 1 91 ? 3.918 10.43 -10.055 1 95 91 SER A CA 1
ATOM 725 C C . SER A 1 91 ? 4.105 11.805 -10.688 1 95 91 SER A C 1
ATOM 727 O O . SER A 1 91 ? 3.525 12.094 -11.734 1 95 91 SER A O 1
ATOM 729 N N . ASN A 1 92 ? 4.922 12.594 -10.141 1 94.31 92 ASN A N 1
ATOM 730 C CA . ASN A 1 92 ? 5.094 13.984 -10.555 1 94.31 92 ASN A CA 1
ATOM 731 C C . ASN A 1 92 ? 3.754 14.703 -10.664 1 94.31 92 ASN A C 1
ATOM 733 O O . ASN A 1 92 ? 3.459 15.32 -11.688 1 94.31 92 ASN A O 1
ATOM 737 N N . ALA A 1 93 ? 2.977 14.617 -9.602 1 93.44 93 ALA A N 1
ATOM 738 C CA . ALA A 1 93 ? 1.646 15.211 -9.531 1 93.44 93 ALA A CA 1
ATOM 739 C C . ALA A 1 93 ? 1.216 15.43 -8.078 1 93.44 93 ALA A C 1
ATOM 741 O O . ALA A 1 93 ? 1.818 14.867 -7.16 1 93.44 93 ALA A O 1
ATOM 742 N N . GLU A 1 94 ? 0.263 16.281 -7.984 1 92.69 94 GLU A N 1
ATOM 743 C CA . GLU A 1 94 ? -0.366 16.391 -6.672 1 92.69 94 GLU A CA 1
ATOM 744 C C . GLU A 1 94 ? -1.093 15.094 -6.297 1 92.69 94 GLU A C 1
ATOM 746 O O . GLU A 1 94 ? -1.743 14.477 -7.141 1 92.69 94 GLU A O 1
ATOM 751 N N . CYS A 1 95 ? -0.961 14.688 -5.027 1 94.88 95 CYS A N 1
ATOM 752 C CA . CYS A 1 95 ? -1.654 13.516 -4.5 1 94.88 95 CYS A CA 1
ATOM 753 C C . CYS A 1 95 ? -2.385 13.852 -3.207 1 94.88 95 CYS A C 1
ATOM 755 O O . CYS A 1 95 ? -2.221 14.945 -2.66 1 94.88 95 CYS A O 1
ATOM 757 N N . VAL A 1 96 ? -3.207 12.961 -2.863 1 96.5 96 VAL A N 1
ATOM 758 C CA . VAL A 1 96 ? -3.947 13.07 -1.61 1 96.5 96 VAL A CA 1
ATOM 759 C C . VAL A 1 96 ? -3.441 12.031 -0.618 1 96.5 96 VAL A C 1
ATOM 761 O O . VAL A 1 96 ? -3.262 10.859 -0.972 1 96.5 96 VAL A O 1
ATOM 764 N N . VAL A 1 97 ? -3.213 12.492 0.623 1 98 97 VAL A N 1
ATOM 765 C CA . VAL A 1 97 ? -2.738 11.57 1.648 1 98 97 VAL A CA 1
ATOM 766 C C . VAL A 1 97 ? -3.379 11.914 2.99 1 98 97 VAL A C 1
ATOM 768 O O . VAL A 1 97 ? -4.016 12.961 3.131 1 98 97 VAL A O 1
ATOM 771 N N . LEU A 1 98 ? -3.338 10.977 3.889 1 98.75 98 LEU A N 1
ATOM 772 C CA . LEU A 1 98 ? -3.506 11.281 5.305 1 98.75 98 LEU A CA 1
ATOM 773 C C . LEU A 1 98 ? -2.201 11.789 5.91 1 98.75 98 LEU A C 1
ATOM 775 O O . LEU A 1 98 ? -1.119 11.5 5.398 1 98.75 98 LEU A O 1
ATOM 779 N N . PRO A 1 99 ? -2.32 12.633 6.965 1 97.56 99 PRO A N 1
ATOM 780 C CA . PRO A 1 99 ? -1.069 13.031 7.613 1 97.56 99 PRO A CA 1
ATOM 781 C C . PRO A 1 99 ? -0.149 11.844 7.902 1 97.56 99 PRO A C 1
ATOM 783 O O . PRO A 1 99 ? -0.599 10.828 8.43 1 97.56 99 PRO A O 1
ATOM 786 N N . SER A 1 100 ? 1.087 11.984 7.523 1 97.69 100 SER A N 1
ATOM 787 C CA . SER A 1 100 ? 2.033 10.875 7.625 1 97.69 100 SER A CA 1
ATOM 788 C C . SER A 1 100 ? 3.461 11.383 7.801 1 97.69 100 SER A C 1
ATOM 790 O O . SER A 1 100 ? 3.76 12.531 7.477 1 97.69 100 SER A O 1
ATOM 792 N N . GLY A 1 101 ? 4.309 10.484 8.32 1 96.81 101 GLY A N 1
ATOM 793 C CA . GLY A 1 101 ? 5.719 10.805 8.461 1 96.81 101 GLY A CA 1
ATOM 794 C C . GLY A 1 101 ? 6.539 9.664 9.031 1 96.81 101 GLY A C 1
ATOM 795 O O . GLY A 1 101 ? 6.016 8.57 9.25 1 96.81 101 GLY A O 1
ATOM 796 N N . CYS A 1 102 ? 7.809 9.93 9.164 1 97.69 102 CYS A N 1
ATOM 797 C CA . CYS A 1 102 ? 8.727 8.859 9.547 1 97.69 102 CYS A CA 1
ATOM 798 C C . CYS A 1 102 ? 9.125 8.992 11.016 1 97.69 102 CYS A C 1
ATOM 800 O O . CYS A 1 102 ? 9.062 10.086 11.586 1 97.69 102 CYS A O 1
ATOM 802 N N . TYR A 1 103 ? 9.445 7.852 11.633 1 98.25 103 TYR A N 1
ATOM 803 C CA . TYR A 1 103 ? 10.062 7.812 12.945 1 98.25 103 TYR A CA 1
ATOM 804 C C . TYR A 1 103 ? 11.461 8.43 12.914 1 98.25 103 TYR A C 1
ATOM 806 O O . TYR A 1 103 ? 12.242 8.156 12.008 1 98.25 103 TYR A O 1
ATOM 814 N N . GLU A 1 104 ? 11.742 9.344 13.664 1 96.88 104 GLU A N 1
ATOM 815 C CA . GLU A 1 104 ? 13.07 9.922 13.836 1 96.88 104 GLU A CA 1
ATOM 816 C C . GLU A 1 104 ? 13.688 9.523 15.172 1 96.88 104 GLU A C 1
ATOM 818 O O . GLU A 1 104 ? 13.336 10.078 16.219 1 96.88 104 GLU A O 1
ATOM 823 N N . PRO A 1 105 ? 14.734 8.727 14.867 1 93.88 105 PRO A N 1
ATOM 824 C CA . PRO A 1 105 ? 15.398 8.344 16.125 1 93.88 105 PRO A CA 1
ATOM 825 C C . PRO A 1 105 ? 15.953 9.547 16.875 1 93.88 105 PRO A C 1
ATOM 827 O O . PRO A 1 105 ? 16.516 10.461 16.266 1 93.88 105 PRO A O 1
ATOM 830 N N . GLY A 1 106 ? 15.844 9.734 18.078 1 94.62 106 GLY A N 1
ATOM 831 C CA . GLY A 1 106 ? 16.312 10.859 18.875 1 94.62 106 GLY A CA 1
ATOM 832 C C . GLY A 1 106 ? 15.227 11.891 19.156 1 94.62 106 GLY A C 1
ATOM 833 O O . GLY A 1 106 ? 15.305 12.633 20.125 1 94.62 106 GLY A O 1
ATOM 834 N N . LYS A 1 107 ? 14.32 11.953 18.172 1 95.25 107 LYS A N 1
ATOM 835 C CA . LYS A 1 107 ? 13.227 12.914 18.328 1 95.25 107 LYS A CA 1
ATOM 836 C C . LYS A 1 107 ? 12 12.25 18.953 1 95.25 107 LYS A C 1
ATOM 838 O O . LYS A 1 107 ? 11.281 12.875 19.75 1 95.25 107 LYS A O 1
ATOM 843 N N . HIS A 1 108 ? 11.727 11.031 18.578 1 97.31 108 HIS A N 1
ATOM 844 C CA . HIS A 1 108 ? 10.516 10.336 19 1 97.31 108 HIS A CA 1
ATOM 845 C C . HIS A 1 108 ? 10.859 9.117 19.844 1 97.31 108 HIS A C 1
ATOM 847 O O . HIS A 1 108 ? 11.773 8.359 19.531 1 97.31 108 HIS A O 1
ATOM 853 N N . ALA A 1 109 ? 10.062 8.938 20.891 1 97.06 109 ALA A N 1
ATOM 854 C CA . ALA A 1 109 ? 10.219 7.746 21.719 1 97.06 109 ALA A CA 1
ATOM 855 C C . ALA A 1 109 ? 9.258 6.645 21.297 1 97.06 109 ALA A C 1
ATOM 857 O O . ALA A 1 109 ? 9.531 5.457 21.5 1 97.06 109 ALA A O 1
ATOM 858 N N . THR A 1 110 ? 8.117 7.059 20.734 1 97.62 110 THR A N 1
ATOM 859 C CA . THR A 1 110 ? 7.086 6.098 20.359 1 97.62 110 THR A CA 1
ATOM 860 C C . THR A 1 110 ? 6.477 6.465 19.016 1 97.62 110 THR A C 1
ATOM 862 O O . THR A 1 110 ? 6.641 7.59 18.531 1 97.62 110 THR A O 1
ATOM 865 N N . MET A 1 111 ? 5.836 5.516 18.406 1 98.19 111 MET A N 1
ATOM 866 C CA . MET A 1 111 ? 5.121 5.766 17.156 1 98.19 111 MET A CA 1
ATOM 867 C C . MET A 1 111 ? 3.953 6.723 17.391 1 98.19 111 MET A C 1
ATOM 869 O O . MET A 1 111 ? 3.596 7.492 16.5 1 98.19 111 MET A O 1
ATOM 873 N N . GLU A 1 112 ? 3.35 6.684 18.562 1 98.5 112 GLU A N 1
ATOM 874 C CA . GLU A 1 112 ? 2.285 7.613 18.938 1 98.5 112 GLU A CA 1
ATOM 875 C C . GLU A 1 112 ? 2.77 9.062 18.875 1 98.5 112 GLU A C 1
ATOM 877 O O . GLU A 1 112 ? 2.047 9.945 18.422 1 98.5 112 GLU A O 1
ATOM 882 N N . GLU A 1 113 ? 3.971 9.258 19.328 1 98.25 113 GLU A N 1
ATOM 883 C CA . GLU A 1 113 ? 4.539 10.602 19.266 1 98.25 113 GLU A CA 1
ATOM 884 C C . GLU A 1 113 ? 4.699 11.07 17.828 1 98.25 113 GLU A C 1
ATOM 886 O O . GLU A 1 113 ? 4.445 12.234 17.516 1 98.25 113 GLU A O 1
ATOM 891 N N . VAL A 1 114 ? 5.148 10.188 16.953 1 98.38 114 VAL A N 1
ATOM 892 C CA . VAL A 1 114 ? 5.254 10.508 15.539 1 98.38 114 VAL A CA 1
ATOM 893 C C . VAL A 1 114 ? 3.885 10.914 15 1 98.38 114 VAL A C 1
ATOM 895 O O . VAL A 1 114 ? 3.758 11.93 14.312 1 98.38 114 VAL A O 1
ATOM 898 N N . ALA A 1 115 ? 2.865 10.086 15.359 1 98.5 115 ALA A N 1
ATOM 899 C CA . ALA A 1 115 ? 1.506 10.32 14.883 1 98.5 115 ALA A CA 1
ATOM 900 C C . ALA A 1 115 ? 1.011 11.703 15.289 1 98.5 115 ALA A C 1
ATOM 902 O O . ALA A 1 115 ? 0.482 12.453 14.469 1 98.5 115 ALA A O 1
ATOM 903 N N . VAL A 1 116 ? 1.219 12.039 16.516 1 97.38 116 VAL A N 1
ATOM 904 C CA . VAL A 1 116 ? 0.767 13.32 17.062 1 97.38 116 VAL A CA 1
ATOM 905 C C . VAL A 1 116 ? 1.515 14.461 16.375 1 97.38 116 VAL A C 1
ATOM 907 O O . VAL A 1 116 ? 0.907 15.461 15.984 1 97.38 116 VAL A O 1
ATOM 910 N N . ASP A 1 117 ? 2.814 14.328 16.234 1 95.56 117 ASP A N 1
ATOM 911 C CA . ASP A 1 117 ? 3.637 15.367 15.617 1 95.56 117 ASP A CA 1
ATOM 912 C C . ASP A 1 117 ? 3.209 15.617 14.172 1 95.56 117 ASP A C 1
ATOM 914 O O . ASP A 1 117 ? 2.996 16.766 13.773 1 95.56 117 ASP A O 1
ATOM 918 N N . GLU A 1 118 ? 3.078 14.516 13.375 1 95.81 118 GLU A N 1
ATOM 919 C CA . GLU A 1 118 ? 2.746 14.656 11.961 1 95.81 118 GLU A CA 1
ATOM 920 C C . GLU A 1 118 ? 1.327 15.188 11.773 1 95.81 118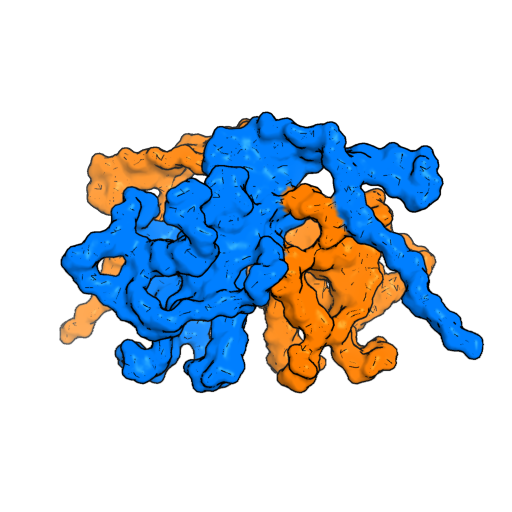 GLU A C 1
ATOM 922 O O . GLU A 1 118 ? 1.062 15.953 10.844 1 95.81 118 GLU A O 1
ATOM 927 N N . LEU A 1 119 ? 0.41 14.75 12.656 1 96.5 119 LEU A N 1
ATOM 928 C CA . LEU A 1 119 ? -0.953 15.273 12.633 1 96.5 119 LEU A CA 1
ATOM 929 C C . LEU A 1 119 ? -0.959 16.781 12.805 1 96.5 119 LEU A C 1
ATOM 931 O O . LEU A 1 119 ? -1.594 17.5 12.023 1 96.5 119 LEU A O 1
ATOM 935 N N . ARG A 1 120 ? -0.272 17.25 13.766 1 94.31 120 ARG A N 1
ATOM 936 C CA . ARG A 1 120 ? -0.192 18.688 14.055 1 94.31 120 ARG A CA 1
ATOM 937 C C . ARG A 1 120 ? 0.487 19.438 12.922 1 94.31 120 ARG A C 1
ATOM 939 O O . ARG A 1 120 ? -0.026 20.453 12.453 1 94.31 120 ARG A O 1
ATOM 946 N N . GLN A 1 121 ? 1.576 19 12.43 1 91.81 121 GLN A N 1
ATOM 947 C CA . GLN A 1 121 ? 2.387 19.688 11.43 1 91.81 121 GLN A CA 1
ATOM 948 C C . GLN A 1 121 ? 1.674 19.734 10.086 1 91.81 121 GLN A C 1
ATOM 950 O O . GLN A 1 121 ? 1.62 20.781 9.445 1 91.81 121 GLN A O 1
ATOM 955 N N . GLU A 1 122 ? 1.049 18.625 9.688 1 93.25 122 GLU A N 1
ATOM 956 C CA . GLU A 1 122 ? 0.561 18.531 8.312 1 93.25 122 GLU A CA 1
ATOM 957 C C . GLU A 1 122 ? -0.912 18.922 8.227 1 93.25 122 GLU A C 1
ATOM 959 O O . GLU A 1 122 ? -1.387 19.344 7.164 1 93.25 122 GLU A O 1
ATOM 964 N N . SER A 1 123 ? -1.74 18.797 9.305 1 93.81 123 SER A N 1
ATOM 965 C CA . SER A 1 123 ? -3.174 19.062 9.227 1 93.81 123 SER A CA 1
ATOM 966 C C . SER A 1 123 ? -3.594 20.109 10.25 1 93.81 123 SER A C 1
ATOM 968 O O . SER A 1 123 ? -4.762 20.5 10.305 1 93.81 123 SER A O 1
ATOM 970 N N . ARG A 1 124 ? -2.662 20.578 11.102 1 93.06 124 ARG A N 1
ATOM 971 C CA . ARG A 1 124 ? -2.912 21.594 12.117 1 93.06 124 ARG A CA 1
ATOM 972 C C . ARG A 1 124 ? -3.988 21.141 13.102 1 93.06 124 ARG A C 1
ATOM 974 O O . ARG A 1 124 ? -4.844 21.938 13.5 1 93.06 124 ARG A O 1
ATOM 981 N N . ILE A 1 125 ? -3.982 19.891 13.367 1 95 125 ILE A N 1
ATOM 982 C CA . ILE A 1 125 ? -4.922 19.312 14.32 1 95 125 ILE A CA 1
ATOM 983 C C . ILE A 1 125 ? -4.168 18.828 15.562 1 95 125 ILE A C 1
ATOM 985 O O . ILE A 1 125 ? -3.096 18.234 15.453 1 95 125 ILE A O 1
ATOM 989 N N . ALA A 1 126 ? -4.684 19.203 16.672 1 94.19 126 ALA A N 1
ATOM 990 C CA . ALA A 1 126 ? -4.113 18.766 17.938 1 94.19 126 ALA A CA 1
ATOM 991 C C . ALA A 1 126 ? -5.199 18.25 18.891 1 94.19 126 ALA A C 1
ATOM 993 O O . ALA A 1 126 ? -6.387 18.516 18.672 1 94.19 126 ALA A O 1
ATOM 994 N N . GLY A 1 127 ? -4.691 17.469 19.875 1 92 127 GLY A N 1
ATOM 995 C CA . GLY A 1 127 ? -5.621 16.938 20.859 1 92 127 GLY A CA 1
ATOM 996 C C . GLY A 1 127 ? -6.449 15.781 20.328 1 92 127 GLY A C 1
ATOM 997 O O . GLY A 1 127 ? -6.004 15.047 19.438 1 92 127 GLY A O 1
ATOM 998 N N . GLY A 1 128 ? -7.613 15.469 21.016 1 95.12 128 GLY A N 1
ATOM 999 C CA . GLY A 1 128 ? -8.438 14.328 20.672 1 95.12 128 GLY A CA 1
ATOM 1000 C C . GLY A 1 128 ? -7.906 13.016 21.203 1 95.12 128 GLY A C 1
ATOM 1001 O O . GLY A 1 128 ? -7.016 13.008 22.062 1 95.12 128 GLY A O 1
ATOM 1002 N N . GLU A 1 129 ? -8.562 11.953 20.75 1 98.06 129 GLU A N 1
ATOM 1003 C CA . GLU A 1 129 ? -8.164 10.617 21.156 1 98.06 129 GLU A CA 1
ATOM 1004 C C . GLU A 1 129 ? -7.438 9.891 20.031 1 98.06 129 GLU A C 1
ATOM 1006 O O . GLU A 1 129 ? -7.906 9.867 18.891 1 98.06 129 GLU A O 1
ATOM 1011 N N . LEU A 1 130 ? -6.297 9.328 20.391 1 98.69 130 LEU A N 1
ATOM 1012 C CA . LEU A 1 130 ? -5.477 8.609 19.422 1 98.69 130 LEU A CA 1
ATOM 1013 C C . LEU A 1 130 ? -5.633 7.105 19.578 1 98.69 130 LEU A C 1
ATOM 1015 O O . LEU A 1 130 ? -5.52 6.582 20.703 1 98.69 130 LEU A O 1
ATOM 1019 N N . PHE A 1 131 ? -5.91 6.41 18.531 1 98.75 131 PHE A N 1
ATOM 1020 C CA . PHE A 1 131 ? -6.035 4.957 18.531 1 98.75 131 PHE A CA 1
ATOM 1021 C C . PHE A 1 131 ? -4.984 4.324 17.625 1 98.75 131 PHE A C 1
ATOM 1023 O O . PHE A 1 131 ? -4.805 4.754 16.484 1 98.75 131 PHE A O 1
ATOM 1030 N N . ARG A 1 132 ? -4.281 3.338 18.156 1 98.69 132 ARG A N 1
ATOM 1031 C CA . ARG A 1 132 ? -3.498 2.453 17.312 1 98.69 132 ARG A CA 1
ATOM 1032 C C . ARG A 1 132 ? -4.406 1.521 16.516 1 98.69 132 ARG A C 1
ATOM 1034 O O . ARG A 1 132 ? -5.332 0.927 17.062 1 98.69 132 ARG A O 1
ATOM 1041 N N . LEU A 1 133 ? -4.152 1.343 15.25 1 98.81 133 LEU A N 1
ATOM 1042 C CA . LEU A 1 133 ? -5.098 0.586 14.43 1 98.81 133 LEU A CA 1
ATOM 1043 C C . LEU A 1 133 ? -4.617 -0.848 14.234 1 98.81 133 LEU A C 1
ATOM 1045 O O . LEU A 1 133 ? -5.328 -1.673 13.656 1 98.81 133 LEU A O 1
ATOM 1049 N N . ILE A 1 134 ? -3.424 -1.168 14.625 1 98.5 134 ILE A N 1
ATOM 1050 C CA . ILE A 1 134 ? -2.92 -2.535 14.711 1 98.5 134 ILE A CA 1
ATOM 1051 C C . ILE A 1 134 ? -2.387 -2.805 16.109 1 98.5 134 ILE A C 1
ATOM 1053 O O . ILE A 1 134 ? -2.115 -1.869 16.875 1 98.5 134 ILE A O 1
ATOM 1057 N N . GLU A 1 135 ? -2.238 -4.023 16.438 1 96.94 135 GLU A N 1
ATOM 1058 C CA . GLU A 1 135 ? -1.825 -4.387 17.797 1 96.94 135 GLU A CA 1
ATOM 1059 C C . GLU A 1 135 ? -0.423 -3.869 18.094 1 96.94 135 GLU A C 1
ATOM 1061 O O . GLU A 1 135 ? 0.398 -3.711 17.188 1 96.94 135 GLU A O 1
ATOM 1066 N N . ARG A 1 136 ? -0.169 -3.697 19.344 1 95.69 136 ARG A N 1
ATOM 1067 C CA . ARG A 1 136 ? 1.089 -3.111 19.797 1 95.69 136 ARG A CA 1
ATOM 1068 C C . ARG A 1 136 ? 2.271 -3.994 19.422 1 95.69 136 ARG A C 1
ATOM 1070 O O . ARG A 1 136 ? 3.355 -3.492 19.109 1 95.69 136 ARG A O 1
ATOM 1077 N N . ASP A 1 137 ? 2.084 -5.281 19.422 1 95.81 137 ASP A N 1
ATOM 1078 C CA . ASP A 1 137 ? 3.184 -6.195 19.141 1 95.81 137 ASP A CA 1
ATOM 1079 C C . ASP A 1 137 ? 3.299 -6.477 17.641 1 95.81 137 ASP A C 1
ATOM 1081 O O . ASP A 1 137 ? 4.18 -7.227 17.219 1 95.81 137 ASP A O 1
ATOM 1085 N N . ASN A 1 138 ? 2.357 -5.879 16.875 1 97.44 138 ASN A N 1
ATOM 1086 C CA . ASN A 1 138 ? 2.467 -5.973 15.43 1 97.44 138 ASN A CA 1
ATOM 1087 C C . ASN A 1 138 ? 3.74 -5.301 14.914 1 97.44 138 ASN A C 1
ATOM 1089 O O . ASN A 1 138 ? 4.062 -4.18 15.312 1 97.44 138 ASN A O 1
ATOM 1093 N N . PRO A 1 139 ? 4.492 -5.914 14.039 1 96.75 139 PRO A N 1
ATOM 1094 C CA . PRO A 1 139 ? 5.762 -5.355 13.57 1 96.75 139 PRO A CA 1
ATOM 1095 C C . PRO A 1 139 ? 5.57 -4.215 12.57 1 96.75 139 PRO A C 1
ATOM 1097 O O . PRO A 1 139 ? 6.547 -3.639 12.094 1 96.75 139 PRO A O 1
ATOM 1100 N N . GLY A 1 140 ? 4.383 -3.848 12.289 1 98.31 140 GLY A N 1
ATOM 1101 C CA . GLY A 1 140 ? 4.082 -2.902 11.227 1 98.31 140 GLY A CA 1
ATOM 1102 C C . GLY A 1 140 ? 3.686 -3.574 9.922 1 98.31 140 GLY A C 1
ATOM 1103 O O . GLY A 1 140 ? 4 -4.746 9.703 1 98.31 140 GLY A O 1
ATOM 1104 N N . LEU A 1 141 ? 3.006 -2.852 9.086 1 98.38 141 LEU A N 1
ATOM 1105 C CA . LEU A 1 141 ? 2.516 -3.4 7.824 1 98.38 141 LEU A CA 1
ATOM 1106 C C . LEU A 1 141 ? 3.553 -3.227 6.719 1 98.38 141 LEU A C 1
ATOM 1108 O O . LEU A 1 141 ? 4.156 -2.16 6.59 1 98.38 141 LEU A O 1
ATOM 1112 N N . LEU A 1 142 ? 3.697 -4.242 5.934 1 96.56 142 LEU A N 1
ATOM 1113 C CA . LEU A 1 142 ? 4.691 -4.277 4.867 1 96.56 142 LEU A CA 1
ATOM 1114 C C . LEU A 1 142 ? 4.246 -3.432 3.68 1 96.56 142 LEU A C 1
ATOM 1116 O O . LEU A 1 142 ? 3.07 -3.451 3.307 1 96.56 142 LEU A O 1
ATOM 1120 N N . GLU A 1 143 ? 5.176 -2.707 3.092 1 96.38 143 GLU A N 1
ATOM 1121 C CA . GLU A 1 143 ? 4.852 -1.901 1.918 1 96.38 143 GLU A CA 1
ATOM 1122 C C . GLU A 1 143 ? 4.855 -2.748 0.649 1 96.38 143 GLU A C 1
ATOM 1124 O O . GLU A 1 143 ? 3.797 -3.076 0.112 1 96.38 143 GLU A O 1
ATOM 1129 N N . THR A 1 144 ? 6.004 -3.143 0.173 1 96.44 144 THR A N 1
ATOM 1130 C CA . THR A 1 144 ? 6.16 -3.99 -1.004 1 96.44 144 THR A CA 1
ATOM 1131 C C . THR A 1 144 ? 7.238 -5.047 -0.769 1 96.44 144 THR A C 1
ATOM 1133 O O . THR A 1 144 ? 7.922 -5.023 0.256 1 96.44 144 THR A O 1
ATOM 1136 N N . LYS A 1 145 ? 7.359 -5.934 -1.728 1 95.62 145 LYS A N 1
ATOM 1137 C CA . LYS A 1 145 ? 8.266 -7.074 -1.619 1 95.62 145 LYS A CA 1
ATOM 1138 C C . LYS A 1 145 ? 9.711 -6.613 -1.455 1 95.62 145 LYS A C 1
ATOM 1140 O O . LYS A 1 145 ? 10.5 -7.266 -0.769 1 95.62 145 LYS A O 1
ATOM 1145 N N . TRP A 1 146 ? 10.094 -5.516 -1.969 1 97.75 146 TRP A N 1
ATOM 1146 C CA . TRP A 1 146 ? 11.484 -5.086 -2.07 1 97.75 146 TRP A CA 1
ATOM 1147 C C . TRP A 1 146 ? 11.773 -3.932 -1.115 1 97.75 146 TRP A C 1
ATOM 1149 O O . TRP A 1 146 ? 12.844 -3.322 -1.169 1 97.75 146 TRP A O 1
ATOM 1159 N N . CYS A 1 147 ? 10.828 -3.613 -0.248 1 98.38 147 CYS A N 1
ATOM 1160 C CA . CYS A 1 147 ? 10.969 -2.473 0.647 1 98.38 147 CYS A CA 1
ATOM 1161 C C . CYS A 1 147 ? 11.039 -2.922 2.102 1 98.38 147 CYS A C 1
ATOM 1163 O O . CYS A 1 147 ? 10.258 -3.779 2.525 1 98.38 147 CYS A O 1
ATOM 1165 N N . ARG A 1 148 ? 11.891 -2.289 2.867 1 98 148 ARG A N 1
ATOM 1166 C CA . ARG A 1 148 ? 12.07 -2.627 4.277 1 98 148 ARG A CA 1
ATOM 1167 C C . ARG A 1 148 ? 11.109 -1.835 5.152 1 98 148 ARG A C 1
ATOM 1169 O O . ARG A 1 148 ? 10.922 -2.154 6.328 1 98 148 ARG A O 1
ATOM 1176 N N . ASN A 1 149 ? 10.539 -0.807 4.621 1 98.5 149 ASN A N 1
ATOM 1177 C CA . ASN A 1 149 ? 9.719 0.101 5.418 1 98.5 149 ASN A CA 1
ATOM 1178 C C . ASN A 1 149 ? 8.453 -0.589 5.93 1 98.5 149 ASN A C 1
ATOM 1180 O O . ASN A 1 149 ? 7.891 -1.446 5.25 1 98.5 149 ASN A O 1
ATOM 1184 N N . ARG A 1 150 ? 8.039 -0.18 7.121 1 98.38 150 ARG A N 1
ATOM 1185 C CA . ARG A 1 150 ? 6.809 -0.646 7.754 1 98.38 150 ARG A CA 1
ATOM 1186 C C . ARG A 1 150 ? 5.902 0.526 8.117 1 98.38 150 ARG A C 1
ATOM 1188 O O . ARG A 1 150 ? 6.379 1.571 8.562 1 98.38 150 ARG A O 1
ATOM 1195 N N . LEU A 1 151 ? 4.672 0.282 7.961 1 98.75 151 LEU A N 1
ATOM 1196 C CA . LEU A 1 151 ? 3.662 1.291 8.266 1 98.75 151 LEU A CA 1
ATOM 1197 C C . LEU A 1 151 ? 2.992 1.006 9.602 1 98.75 151 LEU A C 1
ATOM 1199 O O . LEU A 1 151 ? 2.578 -0.126 9.867 1 98.75 151 LEU A O 1
ATOM 1203 N N . PHE A 1 152 ? 2.83 1.999 10.406 1 98.88 152 PHE A N 1
ATOM 1204 C CA . PHE A 1 152 ? 2.041 1.971 11.625 1 98.88 152 PHE A CA 1
ATOM 1205 C C . PHE A 1 152 ? 0.872 2.943 11.539 1 98.88 152 PHE A C 1
ATOM 1207 O O . PHE A 1 152 ? 1.058 4.156 11.656 1 98.88 152 PHE A O 1
ATOM 1214 N N . PRO A 1 153 ? -0.311 2.438 11.359 1 98.94 153 PRO A N 1
ATOM 1215 C CA . PRO A 1 153 ? -1.493 3.271 11.125 1 98.94 153 PRO A CA 1
ATOM 1216 C C . PRO A 1 153 ? -2.186 3.682 12.422 1 98.94 153 PRO A C 1
ATOM 1218 O O . PRO A 1 153 ? -2.27 2.885 13.367 1 98.94 153 PRO A O 1
ATOM 1221 N N . PHE A 1 154 ? -2.736 4.887 12.453 1 98.94 154 PHE A N 1
ATOM 1222 C CA . PHE A 1 154 ? -3.43 5.43 13.617 1 98.94 154 PHE A CA 1
ATOM 1223 C C . PHE A 1 154 ? -4.719 6.129 13.203 1 98.94 154 PHE A C 1
ATOM 1225 O O . PHE A 1 154 ? -4.883 6.5 12.039 1 98.94 154 PHE A O 1
ATOM 1232 N N . LEU A 1 155 ? -5.586 6.262 14.117 1 98.94 155 LEU A N 1
ATOM 1233 C CA . LEU A 1 155 ? -6.82 7.035 14.047 1 98.94 155 LEU A CA 1
ATOM 1234 C C . LEU A 1 155 ? -6.852 8.117 15.117 1 98.94 155 LEU A C 1
ATOM 1236 O O . LEU A 1 155 ? -6.551 7.848 16.281 1 98.94 155 LEU A O 1
ATOM 1240 N N . SER A 1 156 ? -7.004 9.32 14.703 1 98.81 156 SER A N 1
ATOM 1241 C CA . SER A 1 156 ? -7.258 10.414 15.633 1 98.81 156 SER A CA 1
ATOM 1242 C C . SER A 1 156 ? -8.727 10.828 15.617 1 98.81 156 SER A C 1
ATOM 1244 O O . SER A 1 156 ? -9.281 11.125 14.555 1 98.81 156 SER A O 1
ATOM 1246 N N . VAL A 1 157 ? -9.375 10.891 16.781 1 98.38 157 VAL A N 1
ATOM 1247 C CA . VAL A 1 157 ? -10.797 11.195 16.844 1 98.38 157 VAL A CA 1
ATOM 1248 C C . VAL A 1 157 ? -11.016 12.531 17.562 1 98.38 157 VAL A C 1
ATOM 1250 O O . VAL A 1 157 ? -10.562 12.711 18.688 1 98.38 157 VAL A O 1
ATOM 1253 N N . ASP A 1 158 ? -11.617 13.469 16.859 1 94.5 158 ASP A N 1
ATOM 1254 C CA . ASP A 1 158 ? -12.156 14.727 17.359 1 94.5 158 ASP A CA 1
ATOM 1255 C C . ASP A 1 158 ? -11.055 15.609 17.938 1 94.5 158 ASP A C 1
ATOM 1257 O O . ASP A 1 158 ? -11.188 16.141 19.031 1 94.5 158 ASP A O 1
ATOM 1261 N N . GLY A 1 159 ? -9.945 15.617 17.203 1 94.75 159 GLY A N 1
ATOM 1262 C CA . GLY A 1 159 ? -8.969 16.672 17.422 1 94.75 159 GLY A CA 1
ATOM 1263 C C . GLY A 1 159 ? -9.484 18.047 17.047 1 94.75 159 GLY A C 1
ATOM 1264 O O . GLY A 1 159 ? -10.516 18.172 16.391 1 94.75 159 GLY A O 1
ATOM 1265 N N . VAL A 1 160 ? -8.773 19.094 17.484 1 91.94 160 VAL A N 1
ATOM 1266 C CA . VAL A 1 160 ? -9.195 20.469 17.219 1 91.94 160 VAL A CA 1
ATOM 1267 C C . VAL A 1 160 ? -8.109 21.203 16.438 1 91.94 160 VAL A C 1
ATOM 1269 O O . VAL A 1 160 ? -6.926 20.891 16.547 1 91.94 160 VAL A O 1
ATOM 1272 N N . ALA A 1 161 ? -8.586 22.156 15.641 1 89.25 161 ALA A N 1
ATOM 1273 C CA . ALA A 1 161 ? -7.648 22.953 14.867 1 89.25 161 ALA A CA 1
ATOM 1274 C C . ALA A 1 161 ? -6.703 23.734 15.781 1 89.25 161 ALA A C 1
ATOM 1276 O O . ALA A 1 161 ? -7.125 24.266 16.812 1 89.25 161 ALA A O 1
ATOM 1277 N N . CYS A 1 162 ? -5.477 23.656 15.352 1 85.19 162 CYS A N 1
ATOM 1278 C CA . CYS A 1 162 ? -4.512 24.453 16.094 1 85.19 162 CYS A CA 1
ATOM 1279 C C . CYS A 1 162 ? -4.781 25.938 15.922 1 85.19 162 CYS A C 1
ATOM 1281 O O . CYS A 1 162 ? -5.152 26.391 14.828 1 85.19 162 CYS A O 1
ATOM 1283 N N . GLY A 1 163 ? -4.938 26.672 17 1 69.88 163 GLY A N 1
ATOM 1284 C CA . GLY A 1 163 ? -5.184 28.109 16.922 1 69.88 163 GLY A CA 1
ATOM 1285 C C . GLY A 1 163 ? -4.121 28.859 16.141 1 69.88 163 GLY A C 1
ATOM 1286 O O . GLY A 1 163 ? -3.02 28.344 15.93 1 69.88 163 GLY A O 1
ATOM 1287 N N . ASP A 1 164 ? -4.441 29.938 15.297 1 58.44 164 ASP A N 1
ATOM 1288 C CA . ASP A 1 164 ? -3.584 30.766 14.461 1 58.44 164 ASP A CA 1
ATOM 1289 C C . ASP A 1 164 ? -2.266 31.078 15.164 1 58.44 164 ASP A C 1
ATOM 1291 O O . ASP A 1 164 ? -1.221 31.203 14.523 1 58.44 164 ASP A O 1
ATOM 1295 N N . GLY A 1 165 ? -2.34 31.312 16.391 1 53.19 165 GLY A N 1
ATOM 1296 C CA . GLY A 1 165 ? -1.159 31.719 17.141 1 53.19 165 GLY A CA 1
ATOM 1297 C C . GLY A 1 165 ? -0.28 30.562 17.547 1 53.19 165 GLY A C 1
ATOM 1298 O O . GLY A 1 165 ? 0.833 30.75 18.031 1 53.19 165 GLY A O 1
ATOM 1299 N N . GLU A 1 166 ? -0.746 29.406 17.453 1 53.62 166 GLU A N 1
ATOM 1300 C CA . GLU A 1 166 ? 0.061 28.297 17.938 1 53.62 166 GLU A CA 1
ATOM 1301 C C . GLU A 1 166 ? 0.964 27.734 16.844 1 53.62 166 GLU A C 1
ATOM 1303 O O . GLU A 1 166 ? 0.53 27.562 15.695 1 53.62 166 GLU A O 1
ATOM 1308 N N . GLU A 1 167 ? 2.266 28.047 16.906 1 53.91 167 GLU A N 1
ATOM 1309 C CA . GLU A 1 167 ? 3.307 27.531 16.031 1 53.91 167 GLU A CA 1
ATOM 1310 C C . GLU A 1 167 ? 3.035 26.078 15.641 1 53.91 167 GLU A C 1
ATOM 1312 O O . GLU A 1 167 ? 3.26 25.156 16.438 1 53.91 167 GLU A O 1
ATOM 1317 N N . CYS A 1 168 ? 2.023 25.891 14.906 1 60 168 CYS A N 1
ATOM 1318 C CA . CYS A 1 168 ? 1.815 24.484 14.531 1 60 168 CYS A CA 1
ATOM 1319 C C . CYS A 1 168 ? 3.045 23.922 13.836 1 60 168 CYS A C 1
ATOM 1321 O O . CYS A 1 168 ? 2.973 22.875 13.203 1 60 168 CYS A O 1
ATOM 1323 N N . GLY A 1 169 ? 4.191 24.516 14.109 1 57.06 169 GLY A N 1
ATOM 1324 C CA . GLY A 1 169 ? 5.496 23.969 13.766 1 57.06 169 GLY A CA 1
ATOM 1325 C C . GLY A 1 169 ? 5.621 23.594 12.305 1 57.06 169 GLY A C 1
ATOM 1326 O O . GLY A 1 169 ? 6.25 22.594 11.969 1 57.06 169 GLY A O 1
ATOM 1327 N N . ARG A 1 170 ? 5.148 24.453 11.367 1 57.56 170 ARG A N 1
ATOM 1328 C CA . ARG A 1 170 ? 5.281 24.047 9.969 1 57.56 170 ARG A CA 1
ATOM 1329 C C . ARG A 1 170 ? 6.738 24.109 9.523 1 57.56 170 ARG A C 1
ATOM 1331 O O . ARG A 1 170 ? 7.453 25.062 9.852 1 57.56 170 ARG A O 1
ATOM 1338 N N . ASP A 1 171 ? 7.266 22.906 9.18 1 55 171 ASP A N 1
ATOM 1339 C CA . ASP A 1 171 ? 8.578 22.906 8.539 1 55 171 ASP A CA 1
ATOM 1340 C C . ASP A 1 171 ? 8.461 23.266 7.055 1 55 171 ASP A C 1
ATOM 1342 O O . ASP A 1 171 ? 7.359 23.312 6.508 1 55 171 ASP A O 1
ATOM 1346 N N . ASP A 1 172 ? 9.5 23.703 6.422 1 52.91 172 ASP A N 1
ATOM 1347 C CA . ASP A 1 172 ? 9.648 24.094 5.027 1 52.91 172 ASP A CA 1
ATOM 1348 C C . ASP A 1 172 ? 8.992 23.078 4.098 1 52.91 172 ASP A C 1
ATOM 1350 O O . ASP A 1 172 ? 8.539 23.422 3.006 1 52.91 172 ASP A O 1
ATOM 1354 N N . GLU A 1 173 ? 9 21.797 4.52 1 53.97 173 GLU A N 1
ATOM 1355 C CA . GLU A 1 173 ? 8.484 20.734 3.658 1 53.97 173 GLU A CA 1
ATOM 1356 C C . GLU A 1 173 ? 6.98 20.891 3.439 1 53.97 173 GLU A C 1
ATOM 1358 O O . GLU A 1 173 ? 6.441 20.406 2.441 1 53.97 173 GLU A O 1
ATOM 1363 N N . GLU A 1 174 ? 6.391 21.766 4.199 1 57.25 174 GLU A N 1
ATOM 1364 C CA . GLU A 1 174 ? 4.938 21.906 4.188 1 57.25 174 GLU A CA 1
ATOM 1365 C C . GLU A 1 174 ? 4.5 23.031 3.252 1 57.25 174 GLU A C 1
ATOM 1367 O O . GLU A 1 174 ? 3.303 23.234 3.045 1 57.25 174 GLU A O 1
ATOM 1372 N N . PHE A 1 175 ? 5.504 23.688 2.725 1 55.81 175 PHE A N 1
ATOM 1373 C CA . PHE A 1 175 ? 5.215 24.875 1.922 1 55.81 175 PHE A CA 1
ATOM 1374 C C . PHE A 1 175 ? 4.289 24.531 0.762 1 55.81 175 PHE A C 1
ATOM 1376 O O . PHE A 1 175 ? 3.459 25.344 0.36 1 55.81 175 PHE A O 1
ATOM 1383 N N . ASN A 1 176 ? 4.281 23.266 0.388 1 70.06 176 ASN A N 1
ATOM 1384 C CA . ASN A 1 176 ? 3.439 22.969 -0.764 1 70.06 176 ASN A CA 1
ATOM 1385 C C . ASN A 1 176 ? 2.383 21.922 -0.429 1 70.06 176 ASN A C 1
ATOM 1387 O O . ASN A 1 176 ? 2.057 21.062 -1.263 1 70.06 176 ASN A O 1
ATOM 1391 N N . MET A 1 177 ? 1.943 22.141 0.918 1 84.94 177 MET A N 1
ATOM 1392 C CA . MET A 1 177 ? 0.904 21.219 1.351 1 84.94 177 MET A CA 1
ATOM 1393 C C . MET A 1 177 ? -0.343 21.969 1.806 1 84.94 177 MET A C 1
ATOM 1395 O O . MET A 1 177 ? -0.244 23.047 2.402 1 84.94 177 MET A O 1
ATOM 1399 N N . THR A 1 178 ? -1.471 21.469 1.413 1 91.06 178 THR A N 1
ATOM 1400 C CA . THR A 1 178 ? -2.742 21.953 1.936 1 91.06 178 THR A CA 1
ATOM 1401 C C . THR A 1 178 ? -3.537 20.812 2.57 1 91.06 178 THR A C 1
ATOM 1403 O O . THR A 1 178 ? -3.223 19.641 2.367 1 91.06 178 THR A O 1
ATOM 1406 N N . HIS A 1 179 ? -4.414 21.188 3.498 1 94.25 179 HIS A N 1
ATOM 1407 C CA . HIS A 1 179 ? -5.309 20.188 4.078 1 94.25 179 HIS A CA 1
ATOM 1408 C C . HIS A 1 179 ? -6.77 20.594 3.885 1 94.25 179 HIS A C 1
ATOM 1410 O O . HIS A 1 179 ? -7.082 21.766 3.721 1 94.25 179 HIS A O 1
ATOM 1416 N N . GLU A 1 180 ? -7.664 19.625 3.828 1 95.31 180 GLU A N 1
ATOM 1417 C CA . GLU A 1 180 ? -9.094 19.875 3.66 1 95.31 180 GLU A CA 1
ATOM 1418 C C . GLU A 1 180 ? -9.922 18.781 4.316 1 95.31 180 GLU A C 1
ATOM 1420 O O . GLU A 1 180 ? -9.438 17.656 4.523 1 95.31 180 GLU A O 1
ATOM 1425 N N . ARG A 1 181 ? -11.109 19.109 4.637 1 96.94 181 ARG A N 1
ATOM 1426 C CA . ARG A 1 181 ? -12.062 18.141 5.164 1 96.94 181 ARG A CA 1
ATOM 1427 C C . ARG A 1 181 ? -12.875 17.5 4.039 1 96.94 181 ARG A C 1
ATOM 1429 O O . ARG A 1 181 ? -13.266 18.188 3.084 1 96.94 181 ARG A O 1
ATOM 1436 N N . VAL A 1 182 ? -13.07 16.203 4.129 1 98.06 182 VAL A N 1
ATOM 1437 C CA . VAL A 1 182 ? -13.906 15.477 3.184 1 98.06 182 VAL A CA 1
ATOM 1438 C C . VAL A 1 182 ? -14.852 14.547 3.939 1 98.06 182 VAL A C 1
ATOM 1440 O O . VAL A 1 182 ? -14.5 14.023 5 1 98.06 182 VAL A O 1
ATOM 1443 N N . THR A 1 183 ? -16.047 14.367 3.398 1 98.12 183 THR A N 1
ATOM 1444 C CA . THR A 1 183 ? -16.953 13.391 3.984 1 98.12 183 THR A CA 1
ATOM 1445 C C . THR A 1 183 ? -16.406 11.977 3.848 1 98.12 183 THR A C 1
ATOM 1447 O O . THR A 1 183 ? -15.461 11.75 3.086 1 98.12 183 THR A O 1
ATOM 1450 N N . VAL A 1 184 ? -17.016 11.062 4.59 1 98.38 184 VAL A N 1
ATOM 1451 C CA . VAL A 1 184 ? -16.578 9.672 4.508 1 98.38 184 VAL A CA 1
ATOM 1452 C C . VAL A 1 184 ? -16.797 9.148 3.094 1 98.38 184 VAL A C 1
ATOM 1454 O O . VAL A 1 184 ? -15.961 8.422 2.557 1 98.38 184 VAL A O 1
ATOM 1457 N N . ARG A 1 185 ? -17.875 9.586 2.465 1 96.88 185 ARG A N 1
ATOM 1458 C CA . ARG A 1 185 ? -18.172 9.18 1.095 1 96.88 185 ARG A CA 1
ATOM 1459 C C . ARG A 1 185 ? -17.109 9.695 0.132 1 96.88 185 ARG A C 1
ATOM 1461 O O . ARG A 1 185 ? -16.641 8.953 -0.737 1 96.88 185 ARG A O 1
ATOM 1468 N N . GLU A 1 186 ? -16.766 10.891 0.279 1 97.75 186 GLU A N 1
ATOM 1469 C CA . GLU A 1 186 ? -15.727 11.484 -0.565 1 97.75 186 GLU A CA 1
ATOM 1470 C C . GLU A 1 186 ? -14.383 10.797 -0.354 1 97.75 186 GLU A C 1
ATOM 1472 O O . GLU A 1 186 ? -13.633 10.578 -1.31 1 97.75 186 GLU A O 1
ATOM 1477 N N . LEU A 1 187 ? -14.062 10.477 0.922 1 98.62 187 LEU A N 1
ATOM 1478 C CA . LEU A 1 187 ? -12.812 9.773 1.213 1 98.62 187 LEU A CA 1
ATOM 1479 C C . LEU A 1 187 ? -12.773 8.422 0.496 1 98.62 187 LEU A C 1
ATOM 1481 O O . LEU A 1 187 ? -11.758 8.07 -0.105 1 98.62 187 LEU A O 1
ATOM 1485 N N . LYS A 1 188 ? -13.883 7.711 0.56 1 97.62 188 LYS A N 1
ATOM 1486 C CA . LYS A 1 188 ? -13.953 6.406 -0.095 1 97.62 188 LYS A CA 1
ATOM 1487 C C . LYS A 1 188 ? -13.688 6.527 -1.592 1 97.62 188 LYS A C 1
ATOM 1489 O O . LYS A 1 188 ? -13.008 5.676 -2.178 1 97.62 188 LYS A O 1
ATOM 1494 N N . LYS A 1 189 ? -14.188 7.566 -2.209 1 96.81 189 LYS A N 1
ATOM 1495 C CA . LYS A 1 189 ? -13.922 7.809 -3.625 1 96.81 189 LYS A CA 1
ATOM 1496 C C . LYS A 1 189 ? -12.453 8.125 -3.867 1 96.81 189 LYS A C 1
ATOM 1498 O O . LYS A 1 189 ? -11.852 7.621 -4.816 1 96.81 189 LYS A O 1
ATOM 1503 N N . LEU A 1 190 ? -11.875 8.906 -3.016 1 98 190 LEU A N 1
ATOM 1504 C CA . LEU A 1 190 ? -10.477 9.297 -3.141 1 98 190 LEU A CA 1
ATOM 1505 C C . LEU A 1 190 ? -9.555 8.094 -2.994 1 98 190 LEU A C 1
ATOM 1507 O O . LEU A 1 190 ? -8.555 7.984 -3.705 1 98 190 LEU A O 1
ATOM 1511 N N . MET A 1 191 ? -9.922 7.191 -2.098 1 98.31 191 MET A N 1
ATOM 1512 C CA . MET A 1 191 ? -9.086 6.035 -1.771 1 98.31 191 MET A CA 1
ATOM 1513 C C . MET A 1 191 ? -8.742 5.246 -3.027 1 98.31 191 MET A C 1
ATOM 1515 O O . MET A 1 191 ? -7.629 4.719 -3.148 1 98.31 191 MET A O 1
ATOM 1519 N N . TYR A 1 192 ? -9.648 5.211 -3.967 1 97.62 192 TYR A N 1
ATOM 1520 C CA . TYR A 1 192 ? -9.43 4.316 -5.098 1 97.62 192 TYR A CA 1
ATOM 1521 C C . TYR A 1 192 ? -9.453 5.082 -6.414 1 97.62 192 TYR A C 1
ATOM 1523 O O . TYR A 1 192 ? -9.68 4.496 -7.477 1 97.62 192 TYR A O 1
ATOM 1531 N N . SER A 1 193 ? -9.164 6.418 -6.379 1 96.75 193 SER A N 1
ATOM 1532 C CA . SER A 1 193 ? -9.172 7.301 -7.539 1 96.75 193 SER A CA 1
ATOM 1533 C C . SER A 1 193 ? -7.859 7.219 -8.305 1 96.75 193 SER A C 1
ATOM 1535 O O . SER A 1 193 ? -7.777 7.664 -9.453 1 96.75 193 SER A O 1
ATOM 1537 N N . GLY A 1 194 ? -6.879 6.711 -7.629 1 96.88 194 GLY A N 1
ATOM 1538 C CA . GLY A 1 194 ? -5.543 6.781 -8.195 1 96.88 194 GLY A CA 1
ATOM 1539 C C . GLY A 1 194 ? -4.75 7.984 -7.719 1 96.88 194 GLY A C 1
ATOM 1540 O O . GLY A 1 194 ? -3.58 8.141 -8.062 1 96.88 194 GLY A O 1
ATOM 1541 N N . GLU A 1 195 ? -5.309 8.742 -6.859 1 95.44 195 GLU A N 1
ATOM 1542 C CA . GLU A 1 195 ? -4.645 9.938 -6.355 1 95.44 195 GLU A CA 1
ATOM 1543 C C . GLU A 1 195 ? -4.141 9.734 -4.93 1 95.44 195 GLU A C 1
ATOM 1545 O O . GLU A 1 195 ? -3.291 10.492 -4.453 1 95.44 195 GLU A O 1
ATOM 1550 N N . MET A 1 196 ? -4.676 8.828 -4.246 1 98 196 MET A N 1
ATOM 1551 C CA . MET A 1 196 ? -4.254 8.57 -2.873 1 98 196 MET A CA 1
ATOM 1552 C C . MET A 1 196 ? -3.258 7.418 -2.816 1 98 196 MET A C 1
ATOM 1554 O O . MET A 1 196 ? -3.451 6.391 -3.473 1 98 196 MET A O 1
ATOM 1558 N N . MET A 1 197 ? -2.273 7.543 -2.006 1 96.5 197 MET A N 1
ATOM 1559 C CA . MET A 1 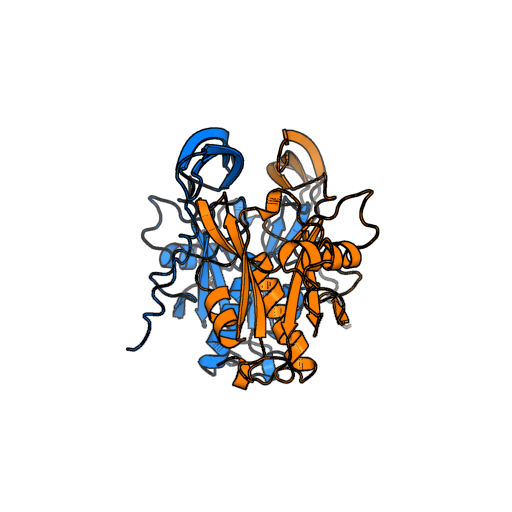197 ? -1.236 6.52 -1.893 1 96.5 197 MET A CA 1
ATOM 1560 C C . MET A 1 197 ? -1.694 5.379 -0.992 1 96.5 197 MET A C 1
ATOM 1562 O O . MET A 1 197 ? -2.436 5.598 -0.032 1 96.5 197 MET A O 1
ATOM 1566 N N . MET A 1 198 ? -1.126 4.25 -1.194 1 97.94 198 MET A N 1
ATOM 1567 C CA . MET A 1 198 ? -1.6 3.004 -0.597 1 97.94 198 MET A CA 1
ATOM 1568 C C . MET A 1 198 ? -1.498 3.057 0.924 1 97.94 198 MET A C 1
ATOM 1570 O O . MET A 1 198 ? -2.393 2.582 1.627 1 97.94 198 MET A O 1
ATOM 1574 N N . PRO A 1 199 ? -0.411 3.625 1.548 1 98.5 199 PRO A N 1
ATOM 1575 C CA . PRO A 1 199 ? -0.416 3.693 3.012 1 98.5 199 PRO A CA 1
ATOM 1576 C C . PRO A 1 199 ? -1.628 4.441 3.562 1 98.5 199 PRO A C 1
ATOM 1578 O O . PRO A 1 199 ? -2.191 4.043 4.586 1 98.5 199 PRO A O 1
ATOM 1581 N N . SER A 1 200 ? -1.992 5.461 2.863 1 98.88 200 SER A N 1
ATOM 1582 C CA . SER A 1 200 ? -3.166 6.215 3.283 1 98.88 200 SER A CA 1
ATOM 1583 C C . SER A 1 200 ? -4.449 5.426 3.041 1 98.88 200 SER A C 1
ATOM 1585 O O . SER A 1 200 ? -5.379 5.48 3.846 1 98.88 200 SER A O 1
ATOM 1587 N N . VAL A 1 201 ? -4.508 4.707 1.935 1 98.75 201 VAL A N 1
ATOM 1588 C CA . VAL A 1 201 ? -5.676 3.887 1.632 1 98.75 201 VAL A CA 1
ATOM 1589 C C . VAL A 1 201 ? -5.871 2.842 2.729 1 98.75 201 VAL A C 1
ATOM 1591 O O . VAL A 1 201 ? -6.973 2.689 3.26 1 98.75 201 VAL A O 1
ATOM 1594 N N . VAL A 1 202 ? -4.832 2.174 3.111 1 98.81 202 VAL A N 1
ATOM 1595 C CA . VAL A 1 202 ? -4.879 1.121 4.121 1 98.81 202 VAL A CA 1
ATOM 1596 C C . VAL A 1 202 ? -5.258 1.721 5.473 1 98.81 202 VAL A C 1
ATOM 1598 O O . VAL A 1 202 ? -6.109 1.176 6.184 1 98.81 202 VAL A O 1
ATOM 1601 N N . THR A 1 203 ? -4.676 2.85 5.789 1 98.94 203 THR A N 1
ATOM 1602 C CA . THR A 1 203 ? -4.973 3.51 7.055 1 98.94 203 THR A CA 1
ATOM 1603 C C . THR A 1 203 ? -6.43 3.955 7.109 1 98.94 203 THR A C 1
ATOM 1605 O O . THR A 1 203 ? -7.109 3.762 8.117 1 98.94 203 THR A O 1
ATOM 1608 N N . ALA A 1 204 ? -6.875 4.516 6.016 1 98.94 204 ALA A N 1
ATOM 1609 C CA . ALA A 1 204 ? -8.258 4.969 5.953 1 98.94 204 ALA A CA 1
ATOM 1610 C C . ALA A 1 204 ? -9.227 3.809 6.148 1 98.94 204 ALA A C 1
ATOM 1612 O O . ALA A 1 204 ? -10.211 3.928 6.887 1 98.94 204 ALA A O 1
ATOM 1613 N N . GLN A 1 205 ? -8.945 2.719 5.531 1 98.62 205 GLN A N 1
ATOM 1614 C CA . GLN A 1 205 ? -9.82 1.558 5.656 1 98.62 205 GLN A CA 1
ATOM 1615 C C . GLN A 1 205 ? -9.852 1.046 7.094 1 98.62 205 GLN A C 1
ATOM 1617 O O . GLN A 1 205 ? -10.922 0.745 7.629 1 98.62 205 GLN A O 1
ATOM 1622 N N . LEU A 1 206 ? -8.719 0.958 7.711 1 98.75 206 LEU A N 1
ATOM 1623 C CA . LEU A 1 206 ? -8.641 0.509 9.094 1 98.75 206 LEU A CA 1
ATOM 1624 C C . LEU A 1 206 ? -9.383 1.472 10.016 1 98.75 206 LEU A C 1
ATOM 1626 O O . LEU A 1 206 ? -10.055 1.043 10.961 1 98.75 206 LEU A O 1
ATOM 1630 N N . ALA A 1 207 ? -9.227 2.744 9.766 1 98.88 207 ALA A N 1
ATOM 1631 C CA . ALA A 1 207 ? -9.914 3.756 10.562 1 98.88 207 ALA A CA 1
ATOM 1632 C C . ALA A 1 207 ? -11.43 3.613 10.43 1 98.88 207 ALA A C 1
ATOM 1634 O O . ALA A 1 207 ? -12.148 3.656 11.43 1 98.88 207 ALA A O 1
ATOM 1635 N N . ILE A 1 208 ? -11.859 3.43 9.188 1 98.56 208 ILE A N 1
ATOM 1636 C CA . ILE A 1 208 ? -13.289 3.264 8.938 1 98.56 208 ILE A CA 1
ATOM 1637 C C . ILE A 1 208 ? -13.805 2.031 9.672 1 98.56 208 ILE A C 1
ATOM 1639 O O . ILE A 1 208 ? -14.844 2.088 10.344 1 98.56 208 ILE A O 1
ATOM 1643 N N . ASP A 1 209 ? -13.094 0.945 9.602 1 97.25 209 ASP A N 1
ATOM 1644 C CA . ASP A 1 209 ? -13.492 -0.274 10.305 1 97.25 209 ASP A CA 1
ATOM 1645 C C . ASP A 1 209 ? -13.594 -0.036 11.805 1 97.25 209 ASP A C 1
ATOM 1647 O O . ASP A 1 209 ? -14.547 -0.479 12.445 1 97.25 209 ASP A O 1
ATOM 1651 N N . LYS A 1 210 ? -12.594 0.631 12.359 1 98.38 210 LYS A N 1
ATOM 1652 C CA . LYS A 1 210 ? -12.57 0.923 13.789 1 98.38 210 LYS A CA 1
ATOM 1653 C C . LYS A 1 210 ? -13.758 1.793 14.188 1 98.38 210 LYS A C 1
ATOM 1655 O O . LYS A 1 210 ? -14.414 1.528 15.195 1 98.38 210 LYS A O 1
ATOM 1660 N N . LEU A 1 211 ? -14.031 2.783 13.414 1 98.69 211 LEU A N 1
ATOM 1661 C CA . LEU A 1 211 ? -15.102 3.727 13.711 1 98.69 211 LEU A CA 1
ATOM 1662 C C . LEU A 1 211 ? -16.469 3.049 13.617 1 98.69 211 LEU A C 1
ATOM 1664 O O . LEU A 1 211 ? -17.375 3.363 14.391 1 98.69 211 LEU A O 1
ATOM 1668 N N . LEU A 1 212 ? -16.609 2.152 12.625 1 97.19 212 LEU A N 1
ATOM 1669 C CA . LEU A 1 212 ? -17.844 1.358 12.539 1 97.19 212 LEU A CA 1
ATOM 1670 C C . LEU A 1 212 ? -18 0.491 13.789 1 97.19 212 LEU A C 1
ATOM 1672 O O . LEU A 1 212 ? -19.094 0.428 14.359 1 97.19 212 LEU A O 1
ATOM 1676 N N . ALA A 1 213 ? -16.969 -0.119 14.227 1 96.88 213 ALA A N 1
ATOM 1677 C CA . ALA A 1 213 ? -17 -0.977 15.414 1 96.88 213 ALA A CA 1
ATOM 1678 C C . ALA A 1 213 ? -17.344 -0.173 16.656 1 96.88 213 ALA A C 1
ATOM 1680 O O . ALA A 1 213 ? -18.016 -0.68 17.562 1 96.88 213 AL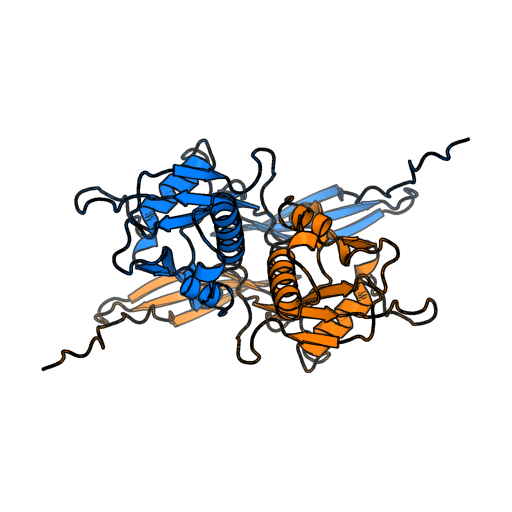A A O 1
ATOM 1681 N N . MET A 1 214 ? -16.922 1.071 16.672 1 97.25 214 MET A N 1
ATOM 1682 C CA . MET A 1 214 ? -17.156 1.947 17.812 1 97.25 214 MET A CA 1
ATOM 1683 C C . MET A 1 214 ? -18.547 2.576 17.75 1 97.25 214 MET A C 1
ATOM 1685 O O . MET A 1 214 ? -18.969 3.242 18.703 1 97.25 214 MET A O 1
ATOM 1689 N N . GLY A 1 215 ? -19.188 2.432 16.641 1 96.69 215 GLY A N 1
ATOM 1690 C CA . GLY A 1 215 ? -20.5 3.031 16.469 1 96.69 215 GLY A CA 1
ATOM 1691 C C . GLY A 1 215 ? -20.438 4.512 16.141 1 96.69 215 GLY A C 1
ATOM 1692 O O . GLY A 1 215 ? -21.438 5.215 16.234 1 96.69 215 GLY A O 1
ATOM 1693 N N . ARG A 1 216 ? -19.234 5 15.781 1 97.38 216 ARG A N 1
ATOM 1694 C CA . ARG A 1 216 ? -19.062 6.406 15.43 1 97.38 216 ARG A CA 1
ATOM 1695 C C . ARG A 1 216 ? -19.359 6.641 13.953 1 97.38 216 ARG A C 1
ATOM 1697 O O . ARG A 1 216 ? -19.547 7.781 13.523 1 97.38 216 ARG A O 1
ATOM 1704 N N . LEU A 1 217 ? -19.328 5.594 13.164 1 97.88 217 LEU A N 1
ATOM 1705 C CA . LEU A 1 217 ? -19.797 5.562 11.789 1 97.88 217 LEU A CA 1
ATOM 1706 C C . LEU A 1 217 ? -20.922 4.535 11.617 1 97.88 217 LEU A C 1
ATOM 1708 O O . LEU A 1 217 ? -20.953 3.529 12.336 1 97.88 217 LEU A O 1
ATOM 1712 N N . LYS A 1 218 ? -21.797 4.84 10.773 1 95.69 218 LYS A N 1
ATOM 1713 C CA . LYS A 1 218 ? -22.828 3.906 10.328 1 95.69 218 LYS A CA 1
ATOM 1714 C C . LYS A 1 218 ? -22.625 3.516 8.867 1 95.69 218 LYS A C 1
ATOM 1716 O O . LYS A 1 218 ? -22.031 4.266 8.094 1 95.69 218 LYS A O 1
ATOM 1721 N N . PRO A 1 219 ? -23.078 2.312 8.516 1 92.75 219 PRO A N 1
ATOM 1722 C CA . PRO A 1 219 ? -22.906 1.872 7.125 1 92.75 219 PRO A CA 1
ATOM 1723 C C . PRO A 1 219 ? -23.422 2.896 6.117 1 92.75 219 PRO A C 1
ATOM 1725 O O . PRO A 1 219 ? -22.844 3.051 5.039 1 92.75 219 PRO A O 1
ATOM 1728 N N . GLU A 1 220 ? -24.422 3.652 6.461 1 94.12 220 GLU A N 1
ATOM 1729 C CA . GLU A 1 220 ? -25.016 4.637 5.566 1 94.12 220 GLU A CA 1
ATOM 1730 C C . GLU A 1 220 ? -24.078 5.809 5.324 1 94.12 220 GLU A C 1
ATOM 1732 O O . GLU A 1 220 ? -24.234 6.551 4.348 1 94.12 220 GLU A O 1
ATOM 1737 N N . ASP A 1 221 ? -23.109 6.027 6.195 1 96.12 221 ASP A N 1
ATOM 1738 C CA . ASP A 1 221 ? -22.141 7.117 6.055 1 96.12 221 ASP A CA 1
ATOM 1739 C C . ASP A 1 221 ? -21.172 6.844 4.918 1 96.12 221 ASP A C 1
ATOM 1741 O O . ASP A 1 221 ? -20.484 7.754 4.453 1 96.12 221 ASP A O 1
ATOM 1745 N N . LEU A 1 222 ? -21.078 5.539 4.508 1 93.88 222 LEU A N 1
ATOM 1746 C CA . LEU A 1 222 ? -20.078 5.117 3.531 1 93.88 222 LEU A CA 1
ATOM 1747 C C . LEU A 1 222 ? -20.625 5.246 2.111 1 93.88 222 LEU A C 1
ATOM 1749 O O . LEU A 1 222 ? -19.875 5.082 1.143 1 93.88 222 LEU A O 1
ATOM 1753 N N . VAL A 1 223 ? -21.969 5.387 1.841 1 86 223 VAL A N 1
ATOM 1754 C CA . VAL A 1 223 ? -22.594 5.352 0.528 1 86 223 VAL A CA 1
ATOM 1755 C C . VAL A 1 223 ? -23.359 6.648 0.287 1 86 223 VAL A C 1
ATOM 1757 O O . VAL A 1 223 ? -23.859 7.27 1.231 1 86 223 VAL A O 1
ATOM 1760 N N . MET B 1 1 ? -26.5 38.25 -7.332 1 24.08 1 MET B N 1
ATOM 1761 C CA . MET B 1 1 ? -25.156 38.312 -7.895 1 24.08 1 MET B CA 1
ATOM 1762 C C . MET B 1 1 ? -24.281 37.219 -7.332 1 24.08 1 MET B C 1
ATOM 1764 O O . MET B 1 1 ? -23.812 37.312 -6.195 1 24.08 1 MET B O 1
ATOM 1768 N N . ARG B 1 2 ? -24.578 35.938 -7.547 1 26.41 2 ARG B N 1
ATOM 1769 C CA . ARG B 1 2 ? -24.172 34.656 -7.016 1 26.41 2 ARG B CA 1
ATOM 1770 C C . ARG B 1 2 ? -22.719 34.344 -7.352 1 26.41 2 ARG B C 1
ATOM 1772 O O . ARG B 1 2 ? -22.359 34.219 -8.523 1 26.41 2 ARG B O 1
ATOM 1779 N N . SER B 1 3 ? -21.719 35.094 -6.578 1 26.8 3 SER B N 1
ATOM 1780 C CA . SER B 1 3 ? -20.266 35.094 -6.738 1 26.8 3 SER B CA 1
ATOM 1781 C C . SER B 1 3 ? -19.719 33.688 -6.859 1 26.8 3 SER B C 1
ATOM 1783 O O . SER B 1 3 ? -20.062 32.812 -6.059 1 26.8 3 SER B O 1
ATOM 1785 N N . SER B 1 4 ? -19.328 33.25 -8.047 1 27.48 4 SER B N 1
ATOM 1786 C CA . SER B 1 4 ? -18.828 32.031 -8.664 1 27.48 4 SER B CA 1
ATOM 1787 C C . SER B 1 4 ? -17.609 31.5 -7.93 1 27.48 4 SER B C 1
ATOM 1789 O O . SER B 1 4 ? -16.641 32.25 -7.703 1 27.48 4 SER B O 1
ATOM 1791 N N . ALA B 1 5 ? -17.75 30.594 -6.992 1 31.11 5 ALA B N 1
ATOM 1792 C CA . ALA B 1 5 ? -16.859 29.719 -6.238 1 31.11 5 ALA B CA 1
ATOM 1793 C C . ALA B 1 5 ? -15.711 29.219 -7.113 1 31.11 5 ALA B C 1
ATOM 1795 O O . ALA B 1 5 ? -15.195 28.125 -6.902 1 31.11 5 ALA B O 1
ATOM 1796 N N . SER B 1 6 ? -15.484 29.734 -8.352 1 31.7 6 SER B N 1
ATOM 1797 C CA . SER B 1 6 ? -14.344 29.406 -9.203 1 31.7 6 SER B CA 1
ATOM 1798 C C . SER B 1 6 ? -13.023 29.688 -8.484 1 31.7 6 SER B C 1
ATOM 1800 O O . SER B 1 6 ? -12.156 30.375 -9.016 1 31.7 6 SER B O 1
ATOM 1802 N N . GLU B 1 7 ? -12.914 29.984 -7.168 1 29.97 7 GLU B N 1
ATOM 1803 C CA . GLU B 1 7 ? -11.695 30.453 -6.516 1 29.97 7 GLU B CA 1
ATOM 1804 C C . GLU B 1 7 ? -10.484 29.641 -6.969 1 29.97 7 GLU B C 1
ATOM 1806 O O . GLU B 1 7 ? -10.633 28.516 -7.449 1 29.97 7 GLU B O 1
ATOM 1811 N N . HIS B 1 8 ? -9.266 30.297 -6.949 1 31.05 8 HIS B N 1
ATOM 1812 C CA . HIS B 1 8 ? -7.883 30.016 -7.332 1 31.05 8 HIS B CA 1
ATOM 1813 C C . HIS B 1 8 ? -7.402 28.688 -6.758 1 31.05 8 HIS B C 1
ATOM 1815 O O . HIS B 1 8 ? -7.055 28.609 -5.578 1 31.05 8 HIS B O 1
ATOM 1821 N N . ARG B 1 9 ? -8.156 27.672 -6.852 1 34.41 9 ARG B N 1
ATOM 1822 C CA . ARG B 1 9 ? -7.473 26.406 -6.582 1 34.41 9 ARG B CA 1
ATOM 1823 C C . ARG B 1 9 ? -6.035 26.453 -7.098 1 34.41 9 ARG B C 1
ATOM 1825 O O . ARG B 1 9 ? -5.805 26.422 -8.305 1 34.41 9 ARG B O 1
ATOM 1832 N N . ALA B 1 10 ? -5.184 27.141 -6.457 1 36.03 10 ALA B N 1
ATOM 1833 C CA . ALA B 1 10 ? -3.766 27.047 -6.793 1 36.03 10 ALA B CA 1
ATOM 1834 C C . ALA B 1 10 ? -3.41 25.656 -7.297 1 36.03 10 ALA B C 1
ATOM 1836 O O . ALA B 1 10 ? -3.709 24.656 -6.641 1 36.03 10 ALA B O 1
ATOM 1837 N N . ALA B 1 11 ? -3.553 25.281 -8.508 1 38.81 11 ALA B N 1
ATOM 1838 C CA . ALA B 1 11 ? -3.199 24.062 -9.219 1 38.81 11 ALA B CA 1
ATOM 1839 C C . ALA B 1 11 ? -2.078 23.312 -8.5 1 38.81 11 ALA B C 1
ATOM 1841 O O . ALA B 1 11 ? -0.968 23.828 -8.359 1 38.81 11 ALA B O 1
ATOM 1842 N N . LEU B 1 12 ? -2.188 22.672 -7.34 1 48.06 12 LEU B N 1
ATOM 1843 C CA . LEU B 1 12 ? -1.312 21.625 -6.809 1 48.06 12 LEU B CA 1
ATOM 1844 C C . LEU B 1 12 ? -0.425 21.047 -7.902 1 48.06 12 LEU B C 1
ATOM 1846 O O . LEU B 1 12 ? -0.905 20.328 -8.781 1 48.06 12 LEU B O 1
ATOM 1850 N N . ARG B 1 13 ? 0.441 22.016 -8.648 1 55.34 13 ARG B N 1
ATOM 1851 C CA . ARG B 1 13 ? 1.111 22.234 -9.922 1 55.34 13 ARG B CA 1
ATOM 1852 C C . ARG B 1 13 ? 2.143 21.156 -10.203 1 55.34 13 ARG B C 1
ATOM 1854 O O . ARG B 1 13 ? 2.852 20.719 -9.297 1 55.34 13 ARG B O 1
ATOM 1861 N N . ASP B 1 14 ? 1.901 20.219 -10.984 1 69.75 14 ASP B N 1
ATOM 1862 C CA . ASP B 1 14 ? 2.943 19.469 -11.672 1 69.75 14 ASP B CA 1
ATOM 1863 C C . ASP B 1 14 ? 4.227 20.281 -11.797 1 69.75 14 ASP B C 1
ATOM 1865 O O . ASP B 1 14 ? 4.188 21.469 -12.133 1 69.75 14 ASP B O 1
ATOM 1869 N N . GLY B 1 15 ? 5.215 19.75 -11.023 1 83.62 15 GLY B N 1
ATOM 1870 C CA . GLY B 1 15 ? 6.527 20.328 -11.266 1 83.62 15 GLY B CA 1
ATOM 1871 C C . GLY B 1 15 ? 7.078 20 -12.641 1 83.62 15 GLY B C 1
ATOM 1872 O O . GLY B 1 15 ? 6.629 19.047 -13.281 1 83.62 15 GLY B O 1
ATOM 1873 N N . GLU B 1 16 ? 7.883 20.906 -13.086 1 92.25 16 GLU B N 1
ATOM 1874 C CA . GLU B 1 16 ? 8.602 20.609 -14.328 1 92.25 16 GLU B CA 1
ATOM 1875 C C . GLU B 1 16 ? 9.836 19.75 -14.055 1 92.25 16 GLU B C 1
ATOM 1877 O O . GLU B 1 16 ? 10.727 20.156 -13.312 1 92.25 16 GLU B O 1
ATOM 1882 N N . ILE B 1 17 ? 9.836 18.547 -14.625 1 96.56 17 ILE B N 1
ATOM 1883 C CA . ILE B 1 17 ? 11.031 17.719 -14.523 1 96.56 17 ILE B CA 1
ATOM 1884 C C . ILE B 1 17 ? 12.117 18.281 -15.438 1 96.56 17 ILE B C 1
ATOM 1886 O O . ILE B 1 17 ? 12.023 18.172 -16.656 1 96.56 17 ILE B O 1
ATOM 1890 N N . VAL B 1 18 ? 13.117 18.781 -14.844 1 96.69 18 VAL B N 1
ATOM 1891 C CA . VAL B 1 18 ? 14.125 19.453 -15.648 1 96.69 18 VAL B CA 1
ATOM 1892 C C . VAL B 1 18 ? 15.281 18.5 -15.938 1 96.69 18 VAL B C 1
ATOM 1894 O O . VAL B 1 18 ? 16.031 18.703 -16.891 1 96.69 18 VAL B O 1
ATOM 1897 N N . ARG B 1 19 ? 15.477 17.516 -15.109 1 98.06 19 ARG B N 1
ATOM 1898 C CA . ARG B 1 19 ? 16.469 16.469 -15.32 1 98.06 19 ARG B CA 1
A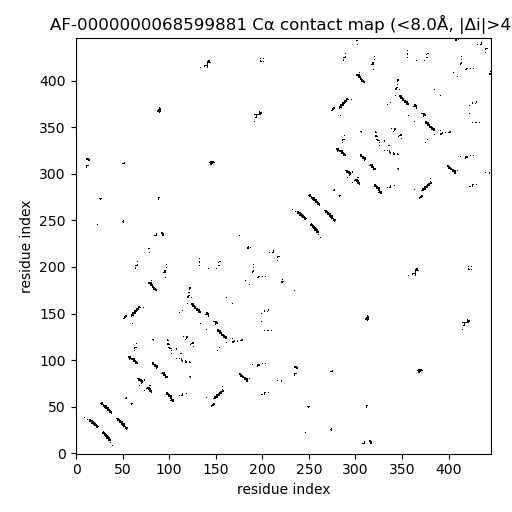TOM 1899 C C . ARG B 1 19 ? 16.047 15.18 -14.633 1 98.06 19 ARG B C 1
ATOM 1901 O O . ARG B 1 19 ? 15.508 15.203 -13.531 1 98.06 19 ARG B O 1
ATOM 1908 N N . GLU B 1 20 ? 16.328 14.133 -15.273 1 98.25 20 GLU B N 1
ATOM 1909 C CA . GLU B 1 20 ? 16.141 12.812 -14.68 1 98.25 20 GLU B CA 1
ATOM 1910 C C . GLU B 1 20 ? 17.219 11.836 -15.172 1 98.25 20 GLU B C 1
ATOM 1912 O O . GLU B 1 20 ? 17.297 11.555 -16.375 1 98.25 20 GLU B O 1
ATOM 1917 N N . THR B 1 21 ? 18 11.328 -14.281 1 98.38 21 THR B N 1
ATOM 1918 C CA . THR B 1 21 ? 19.078 10.406 -14.633 1 98.38 21 THR B CA 1
ATOM 1919 C C . THR B 1 21 ? 18.938 9.102 -13.844 1 98.38 21 THR B C 1
ATOM 1921 O O . THR B 1 21 ? 18.578 9.117 -12.672 1 98.38 21 THR B O 1
ATOM 1924 N N . VAL B 1 22 ? 19.266 7.984 -14.508 1 98.62 22 VAL B N 1
ATOM 1925 C CA . VAL B 1 22 ? 19.25 6.684 -13.852 1 98.62 22 VAL B CA 1
ATOM 1926 C C . VAL B 1 22 ? 20.516 6.539 -12.984 1 98.62 22 VAL B C 1
ATOM 1928 O O . VAL B 1 22 ? 21.625 6.707 -13.469 1 98.62 22 VAL B O 1
ATOM 1931 N N . VAL B 1 23 ? 20.328 6.168 -11.703 1 98.19 23 VAL B N 1
ATOM 1932 C CA . VAL B 1 23 ? 21.5 6.043 -10.828 1 98.19 23 VAL B CA 1
ATOM 1933 C C . VAL B 1 23 ? 21.656 4.594 -10.383 1 98.19 23 VAL B C 1
ATOM 1935 O O . VAL B 1 23 ? 22.672 4.219 -9.812 1 98.19 23 VAL B O 1
ATOM 1938 N N . HIS B 1 24 ? 20.656 3.789 -10.539 1 98.44 24 HIS B N 1
ATOM 1939 C CA . HIS B 1 24 ? 20.672 2.348 -10.32 1 98.44 24 HIS B CA 1
ATOM 1940 C C . HIS B 1 24 ? 19.672 1.638 -11.234 1 98.44 24 HIS B C 1
ATOM 1942 O O . HIS B 1 24 ? 18.562 2.127 -11.453 1 98.44 24 HIS B O 1
ATOM 1948 N N . GLU B 1 25 ? 20.078 0.503 -11.812 1 98.31 25 GLU B N 1
ATOM 1949 C CA . GLU B 1 25 ? 19.188 -0.245 -12.695 1 98.31 25 GLU B CA 1
ATOM 1950 C C . GLU B 1 25 ? 19.453 -1.745 -12.609 1 98.31 25 GLU B C 1
ATOM 1952 O O . GLU B 1 25 ? 20.516 -2.219 -13.016 1 98.31 25 GLU B O 1
ATOM 1957 N N . ARG B 1 26 ? 18.578 -2.535 -12.094 1 97.38 26 ARG B N 1
ATOM 1958 C CA . ARG B 1 26 ? 18.547 -3.99 -12.008 1 97.38 26 ARG B CA 1
ATOM 1959 C C . ARG B 1 26 ? 17.125 -4.508 -11.891 1 97.38 26 ARG B C 1
ATOM 1961 O O . ARG B 1 26 ? 16.359 -4.473 -12.859 1 97.38 26 ARG B O 1
ATOM 1968 N N . TYR B 1 27 ? 16.734 -4.988 -10.711 1 95.81 27 TYR B N 1
ATOM 1969 C CA . TYR B 1 27 ? 15.352 -5.398 -10.492 1 95.81 27 TYR B CA 1
ATOM 1970 C C . TYR B 1 27 ? 14.406 -4.211 -10.609 1 95.81 27 TYR B C 1
ATOM 1972 O O . TYR B 1 27 ? 13.375 -4.297 -11.289 1 95.81 27 TYR B O 1
ATOM 1980 N N . PHE B 1 28 ? 14.703 -3.119 -9.969 1 98.31 28 PHE B N 1
ATOM 1981 C CA . PHE B 1 28 ? 14.047 -1.83 -10.156 1 98.31 28 PHE B CA 1
ATOM 1982 C C . PHE B 1 28 ? 15.055 -0.772 -10.602 1 98.31 28 PHE B C 1
ATOM 1984 O O . PHE B 1 28 ? 16.25 -1.04 -10.672 1 98.31 28 PHE B O 1
ATOM 1991 N N . THR B 1 29 ? 14.562 0.366 -10.977 1 98.81 29 THR B N 1
ATOM 1992 C CA . THR B 1 29 ? 15.375 1.503 -11.391 1 98.81 29 THR B CA 1
ATOM 1993 C C . THR B 1 29 ? 15.211 2.668 -10.414 1 98.81 29 THR B C 1
ATOM 1995 O O . THR B 1 29 ? 14.094 2.971 -9.984 1 98.81 29 THR B O 1
ATOM 1998 N N . VAL B 1 30 ? 16.328 3.25 -10.062 1 98.88 30 VAL B N 1
ATOM 1999 C CA . VAL B 1 30 ? 16.312 4.465 -9.25 1 98.88 30 VAL B CA 1
ATOM 2000 C C . VAL B 1 30 ? 16.688 5.668 -10.117 1 98.88 30 VAL B C 1
ATOM 2002 O O . VAL B 1 30 ? 17.672 5.633 -10.852 1 98.88 30 VAL B O 1
ATOM 2005 N N . TYR B 1 31 ? 15.891 6.703 -10.016 1 98.81 31 TYR B N 1
ATOM 2006 C CA . TYR B 1 31 ? 16.109 7.941 -10.758 1 98.81 31 TYR B CA 1
ATOM 2007 C C . TYR B 1 31 ? 16.5 9.078 -9.812 1 98.81 31 TYR B C 1
ATOM 2009 O O . TYR B 1 31 ? 15.922 9.227 -8.734 1 98.81 31 TYR B O 1
ATOM 2017 N N . ASP B 1 32 ? 17.531 9.797 -10.227 1 98.69 32 ASP B N 1
ATOM 2018 C CA . ASP B 1 32 ? 17.766 11.148 -9.719 1 98.69 32 ASP B CA 1
ATOM 2019 C C . ASP B 1 32 ? 16.969 12.18 -10.523 1 98.69 32 ASP B C 1
ATOM 2021 O O . ASP B 1 32 ? 17.297 12.461 -11.68 1 98.69 32 ASP B O 1
ATOM 2025 N N . ARG B 1 33 ? 15.945 12.758 -9.914 1 98 33 ARG B N 1
ATOM 2026 C CA . ARG B 1 33 ? 15.016 13.648 -10.609 1 98 33 ARG B CA 1
ATOM 2027 C C . ARG B 1 33 ? 15.109 15.07 -10.062 1 98 33 ARG B C 1
ATOM 2029 O O . ARG B 1 33 ? 14.961 15.289 -8.859 1 98 33 ARG B O 1
ATOM 2036 N N . LEU B 1 34 ? 15.391 15.961 -10.945 1 97.44 34 LEU B N 1
ATOM 2037 C CA . LEU B 1 34 ? 15.367 17.375 -10.594 1 97.44 34 LEU B CA 1
ATOM 2038 C C . LEU B 1 34 ? 14.078 18.031 -11.078 1 97.44 34 LEU B C 1
ATOM 2040 O O . LEU B 1 34 ? 13.781 18.031 -12.273 1 97.44 34 LEU B O 1
ATOM 2044 N N . VAL B 1 35 ? 13.305 18.562 -10.125 1 95.31 35 VAL B N 1
ATOM 2045 C CA . VAL B 1 35 ? 12.023 19.172 -10.445 1 95.31 35 VAL B CA 1
ATOM 2046 C C . VAL B 1 35 ? 12.055 20.656 -10.133 1 95.31 35 VAL B C 1
ATOM 2048 O O . VAL B 1 35 ? 12.57 21.078 -9.086 1 95.31 35 VAL B O 1
ATOM 2051 N N . GLU B 1 36 ? 11.484 21.438 -11.008 1 92.88 36 GLU B N 1
ATOM 2052 C CA . GLU B 1 36 ? 11.383 22.875 -10.836 1 92.88 36 GLU B CA 1
ATOM 2053 C C . GLU B 1 36 ? 9.938 23.312 -10.602 1 92.88 36 GLU B C 1
ATOM 2055 O O . GLU B 1 36 ? 9.031 22.844 -11.289 1 92.88 36 GLU B O 1
ATOM 2060 N N . PHE B 1 37 ? 9.844 24.109 -9.516 1 88.38 37 PHE B N 1
ATOM 2061 C CA . PHE B 1 37 ? 8.547 24.703 -9.203 1 88.38 37 PHE B CA 1
ATOM 2062 C C . PHE B 1 37 ? 8.594 26.219 -9.375 1 88.38 37 PHE B C 1
ATOM 2064 O O . PHE B 1 37 ? 9.562 26.875 -8.969 1 88.38 37 PHE B O 1
ATOM 2071 N N . GLN B 1 38 ? 7.609 26.719 -10.039 1 84.44 38 GLN B N 1
ATOM 2072 C CA . GLN B 1 38 ? 7.496 28.172 -10.188 1 84.44 38 GLN B CA 1
ATOM 2073 C C . GLN B 1 38 ? 6.547 28.75 -9.148 1 84.44 38 GLN B C 1
ATOM 2075 O O . GLN B 1 38 ? 5.512 28.156 -8.836 1 84.44 38 GLN B O 1
ATOM 2080 N N . SER B 1 39 ? 7.035 29.828 -8.648 1 78.56 39 SER B N 1
ATOM 2081 C CA . SER B 1 39 ? 6.137 30.516 -7.73 1 78.56 39 SER B CA 1
ATOM 2082 C C . SER B 1 39 ? 4.855 30.953 -8.43 1 78.56 39 SER B C 1
ATOM 2084 O O . SER B 1 39 ? 4.816 31.062 -9.656 1 78.56 39 SER B O 1
ATOM 2086 N N . ASP B 1 40 ? 3.793 31.094 -7.57 1 74.31 40 ASP B N 1
ATOM 2087 C CA . ASP B 1 40 ? 2.496 31.484 -8.117 1 74.31 40 ASP B CA 1
ATOM 2088 C C . ASP B 1 40 ? 2.605 32.781 -8.938 1 74.31 40 ASP B C 1
ATOM 2090 O O . ASP B 1 40 ? 1.938 32.906 -9.961 1 74.31 40 ASP B O 1
ATOM 2094 N N . ASP B 1 41 ? 3.475 33.625 -8.477 1 76.62 41 ASP B N 1
ATOM 2095 C CA . ASP B 1 41 ? 3.602 34.906 -9.156 1 76.62 41 ASP B CA 1
ATOM 2096 C C . ASP B 1 41 ? 4.629 34.844 -10.281 1 76.62 41 ASP B C 1
ATOM 2098 O O . ASP B 1 41 ? 4.863 35.812 -10.984 1 76.62 41 ASP B O 1
ATOM 2102 N N . GLY B 1 42 ? 5.152 33.656 -10.477 1 74.75 42 GLY B N 1
ATOM 2103 C CA . GLY B 1 42 ? 6.09 33.406 -11.555 1 74.75 42 GLY B CA 1
ATOM 2104 C C . GLY B 1 42 ? 7.445 34.062 -11.328 1 74.75 42 GLY B C 1
ATOM 2105 O O . GLY B 1 42 ? 8.312 34.031 -12.203 1 74.75 42 GLY B O 1
ATOM 2106 N N . SER B 1 43 ? 7.668 34.562 -10.195 1 81.62 43 SER B N 1
ATOM 2107 C CA . SER B 1 43 ? 8.852 35.406 -9.961 1 81.62 43 SER B CA 1
ATOM 2108 C C . SER B 1 43 ? 10.031 34.562 -9.5 1 81.62 43 SER B C 1
ATOM 2110 O O . SER B 1 43 ? 11.188 34.906 -9.727 1 81.62 43 SER B O 1
ATOM 2112 N N . THR B 1 44 ? 9.727 33.531 -8.852 1 85.19 44 THR B N 1
ATOM 2113 C CA . THR B 1 44 ? 10.805 32.719 -8.305 1 85.19 44 THR B CA 1
ATOM 2114 C C . THR B 1 44 ? 10.625 31.234 -8.703 1 85.19 44 THR B C 1
ATOM 2116 O O . THR B 1 44 ? 9.5 30.781 -8.898 1 85.19 44 THR B O 1
ATOM 2119 N N . THR B 1 45 ? 11.797 30.703 -9.023 1 87.69 45 THR B N 1
ATOM 2120 C CA . THR B 1 45 ? 11.844 29.266 -9.305 1 87.69 45 THR B CA 1
ATOM 2121 C C . THR B 1 45 ? 12.641 28.531 -8.234 1 87.69 45 THR B C 1
ATOM 2123 O O . THR B 1 45 ? 13.68 29.016 -7.785 1 87.69 45 THR B O 1
ATOM 2126 N N . LYS B 1 46 ? 12 27.469 -7.715 1 88.56 46 LYS B N 1
ATOM 2127 C CA . LYS B 1 46 ? 12.711 26.578 -6.793 1 88.56 46 LYS B CA 1
ATOM 2128 C C . LYS B 1 46 ? 12.891 25.188 -7.395 1 88.56 46 LYS B C 1
ATOM 2130 O O . LYS B 1 46 ? 11.992 24.672 -8.062 1 88.56 46 LYS B O 1
ATOM 2135 N N . ARG B 1 47 ? 14.109 24.703 -7.125 1 92.12 47 ARG B N 1
ATOM 2136 C CA . ARG B 1 47 ? 14.414 23.359 -7.629 1 92.12 47 ARG B CA 1
ATOM 2137 C C . ARG B 1 47 ? 14.664 22.391 -6.48 1 92.12 47 ARG B C 1
ATOM 2139 O O . ARG B 1 47 ? 15.297 22.734 -5.484 1 92.12 47 ARG B O 1
ATOM 2146 N N . PHE B 1 48 ? 14.117 21.188 -6.664 1 93.12 48 PHE B N 1
ATOM 2147 C CA . PHE B 1 48 ? 14.312 20.125 -5.688 1 93.12 48 PHE B CA 1
ATOM 2148 C C . PHE B 1 48 ? 14.797 18.844 -6.371 1 93.12 48 PHE B C 1
ATOM 2150 O O . PHE B 1 48 ? 14.289 18.469 -7.43 1 93.12 48 PHE B O 1
ATOM 2157 N N . ALA B 1 49 ? 15.867 18.25 -5.777 1 96.44 49 ALA B N 1
ATOM 2158 C CA . ALA B 1 49 ? 16.328 16.953 -6.227 1 96.44 49 ALA B CA 1
ATOM 2159 C C . ALA B 1 49 ? 15.633 15.828 -5.469 1 96.44 49 ALA B C 1
ATOM 2161 O O . ALA B 1 49 ? 15.648 15.805 -4.234 1 96.44 49 ALA B O 1
ATOM 2162 N N . TYR B 1 50 ? 15.031 14.906 -6.266 1 97.31 50 TYR B N 1
ATOM 2163 C CA . TYR B 1 50 ? 14.273 13.812 -5.664 1 97.31 50 TYR B CA 1
ATOM 2164 C C . TYR B 1 50 ? 14.852 12.461 -6.074 1 97.31 50 TYR B C 1
ATOM 2166 O O . TYR B 1 50 ? 15.336 12.297 -7.199 1 97.31 50 TYR B O 1
ATOM 2174 N N . ASP B 1 51 ? 14.82 11.484 -5.098 1 98.62 51 ASP B N 1
ATOM 2175 C CA . ASP B 1 51 ? 14.93 10.07 -5.445 1 98.62 51 ASP B CA 1
ATOM 2176 C C . ASP B 1 51 ? 13.586 9.508 -5.883 1 98.62 51 ASP B C 1
ATOM 2178 O O . ASP B 1 51 ? 12.57 9.711 -5.211 1 98.62 51 ASP B O 1
ATOM 2182 N N . VAL B 1 52 ? 13.555 8.82 -7.031 1 98.69 52 VAL B N 1
ATOM 2183 C CA . VAL B 1 52 ? 12.367 8.141 -7.527 1 98.69 52 VAL B CA 1
ATOM 2184 C C . VAL B 1 52 ? 12.711 6.695 -7.891 1 98.69 52 VAL B C 1
ATOM 2186 O O . VAL B 1 52 ? 13.758 6.434 -8.484 1 98.69 52 VAL B O 1
ATOM 2189 N N . VAL B 1 53 ? 11.844 5.773 -7.543 1 98.75 53 VAL B N 1
ATOM 2190 C CA . VAL B 1 53 ? 12.055 4.375 -7.891 1 98.75 53 VAL B CA 1
ATOM 2191 C C . VAL B 1 53 ? 10.898 3.871 -8.75 1 98.75 53 VAL B C 1
ATOM 2193 O O . VAL B 1 53 ? 9.797 4.426 -8.711 1 98.75 53 VAL B O 1
ATOM 2196 N N . GLY B 1 54 ? 11.102 2.889 -9.516 1 98.38 54 GLY B N 1
ATOM 2197 C CA . GLY B 1 54 ? 10.07 2.209 -10.281 1 98.38 54 GLY B CA 1
ATOM 2198 C C . GLY B 1 54 ? 10.609 1.101 -11.164 1 98.38 54 GLY B C 1
ATOM 2199 O O . GLY B 1 54 ? 11.789 0.744 -11.07 1 98.38 54 GLY B O 1
ATOM 2200 N N . HIS B 1 55 ? 9.742 0.51 -11.977 1 98.56 55 HIS B N 1
ATOM 2201 C CA . HIS B 1 55 ? 10.078 -0.575 -12.891 1 98.56 55 HIS B CA 1
ATOM 2202 C C . HIS B 1 55 ? 9.711 -0.215 -14.328 1 98.56 55 HIS B C 1
ATOM 2204 O O . HIS B 1 55 ? 8.672 -0.632 -14.836 1 98.56 55 HIS B O 1
ATOM 2210 N N . PRO B 1 56 ? 10.625 0.473 -14.969 1 98.06 56 PRO B N 1
ATOM 2211 C CA . PRO B 1 56 ? 10.281 0.917 -16.328 1 98.06 56 PRO B CA 1
ATOM 2212 C C . PRO B 1 56 ? 10.102 -0.244 -17.297 1 98.06 56 PRO B C 1
ATOM 2214 O O . PRO B 1 56 ? 9.359 -0.126 -18.266 1 98.06 56 PRO B O 1
ATOM 2217 N N . LYS B 1 57 ? 10.719 -1.355 -17.016 1 97 57 LYS B N 1
ATOM 2218 C CA . LYS B 1 57 ? 10.602 -2.514 -17.906 1 97 57 LYS B CA 1
ATOM 2219 C C . LYS B 1 57 ? 9.18 -3.076 -17.891 1 97 57 LYS B C 1
ATOM 2221 O O . LYS B 1 57 ? 8.781 -3.795 -18.812 1 97 57 LYS B O 1
ATOM 2226 N N . SER B 1 58 ? 8.43 -2.764 -16.875 1 97.94 58 SER B N 1
ATOM 2227 C CA . SER B 1 58 ? 7.043 -3.203 -16.75 1 97.94 58 SER B CA 1
ATOM 2228 C C . SER B 1 58 ? 6.074 -2.061 -17.031 1 97.94 58 SER B C 1
ATOM 2230 O O . SER B 1 58 ? 4.906 -2.123 -16.641 1 97.94 58 SER B O 1
ATOM 2232 N N . ALA B 1 59 ? 6.617 -1 -17.656 1 97.88 59 ALA B N 1
ATOM 2233 C CA . ALA B 1 59 ? 5.84 0.219 -17.875 1 97.88 59 ALA B CA 1
ATOM 2234 C C . ALA B 1 59 ? 5.238 0.729 -16.562 1 97.88 59 ALA B C 1
ATOM 2236 O O . ALA B 1 59 ? 4.16 1.325 -16.562 1 97.88 59 ALA B O 1
ATOM 2237 N N . PHE B 1 60 ? 5.84 0.405 -15.438 1 98.31 60 PHE B N 1
ATOM 2238 C CA . PHE B 1 60 ? 5.473 0.834 -14.094 1 98.31 60 PHE B CA 1
ATOM 2239 C C . PHE B 1 60 ? 4.102 0.292 -13.711 1 98.31 60 PHE B C 1
ATOM 2241 O O . PHE B 1 60 ? 3.41 0.875 -12.875 1 98.31 60 PHE B O 1
ATOM 2248 N N . ALA B 1 61 ? 3.643 -0.789 -14.305 1 98.62 61 ALA B N 1
ATOM 2249 C CA . ALA B 1 61 ? 2.293 -1.309 -14.094 1 98.62 61 ALA B CA 1
ATOM 2250 C C . ALA B 1 61 ? 2.332 -2.717 -13.508 1 98.62 61 ALA B C 1
ATOM 2252 O O . ALA B 1 61 ? 3.023 -3.594 -14.031 1 98.62 61 ALA B O 1
ATOM 2253 N N . PHE B 1 62 ? 1.596 -2.918 -12.422 1 98.44 62 PHE B N 1
ATOM 2254 C CA . PHE B 1 62 ? 1.535 -4.199 -11.734 1 98.44 62 PHE B CA 1
ATOM 2255 C C . PHE B 1 62 ? 0.091 -4.602 -11.461 1 98.44 62 PHE B C 1
ATOM 2257 O O . PHE B 1 62 ? -0.768 -3.742 -11.25 1 98.44 62 PHE B O 1
ATOM 2264 N N . VAL B 1 63 ? -0.132 -5.898 -11.445 1 98.69 63 VAL B N 1
ATOM 2265 C CA . VAL B 1 63 ? -1.464 -6.438 -11.188 1 98.69 63 VAL B CA 1
ATOM 2266 C C . VAL B 1 63 ? -1.445 -7.285 -9.922 1 98.69 63 VAL B C 1
ATOM 2268 O O . VAL B 1 63 ? -0.43 -7.906 -9.594 1 98.69 63 VAL B O 1
ATOM 2271 N N . CYS B 1 64 ? -2.482 -7.227 -9.219 1 98.81 64 CYS B N 1
ATOM 2272 C CA . CYS B 1 64 ? -2.793 -8.133 -8.117 1 98.81 64 CYS B CA 1
ATOM 2273 C C . CYS B 1 64 ? -4.203 -8.695 -8.258 1 98.81 64 CYS B C 1
ATOM 2275 O O . CYS B 1 64 ? -5.145 -7.957 -8.555 1 98.81 64 CYS B O 1
ATOM 2277 N N . VAL B 1 65 ? -4.387 -10.016 -8.086 1 98.88 65 VAL B N 1
ATOM 2278 C CA . VAL B 1 65 ? -5.676 -10.648 -8.32 1 98.88 65 VAL B CA 1
ATOM 2279 C C . VAL B 1 65 ? -6.109 -11.422 -7.074 1 98.88 65 VAL B C 1
ATOM 2281 O O . VAL B 1 65 ? -5.332 -12.203 -6.523 1 98.88 65 VAL B O 1
ATOM 2284 N N . ALA B 1 66 ? -7.344 -11.195 -6.652 1 98.94 66 ALA B N 1
ATOM 2285 C CA . ALA B 1 66 ? -7.922 -11.938 -5.531 1 98.94 66 ALA B CA 1
ATOM 2286 C C . ALA B 1 66 ? -8.758 -13.109 -6.027 1 98.94 66 ALA B C 1
ATOM 2288 O O . ALA B 1 66 ? -9.867 -12.922 -6.535 1 98.94 66 ALA B O 1
ATOM 2289 N N . PRO B 1 67 ? -8.25 -14.312 -5.898 1 98.81 67 PRO B N 1
ATOM 2290 C CA . PRO B 1 67 ? -9.047 -15.477 -6.301 1 98.81 67 PRO B CA 1
ATOM 2291 C C . PRO B 1 67 ? -10.07 -15.883 -5.246 1 98.81 67 PRO B C 1
ATOM 2293 O O . PRO B 1 67 ? -9.703 -16.328 -4.156 1 98.81 67 PRO B O 1
ATOM 2296 N N . PHE B 1 68 ? -11.305 -15.789 -5.594 1 98.81 68 PHE B N 1
ATOM 2297 C CA . PHE B 1 68 ? -12.414 -16.062 -4.691 1 98.81 68 PHE B CA 1
ATOM 2298 C C . PHE B 1 68 ? -13.109 -17.359 -5.062 1 98.81 68 PHE B C 1
ATOM 2300 O O . PHE B 1 68 ? -13.32 -17.656 -6.242 1 98.81 68 PHE B O 1
ATOM 2307 N N . HIS B 1 69 ? -13.391 -18.109 -4.023 1 98.06 69 HIS B N 1
ATOM 2308 C CA . HIS B 1 69 ? -14.133 -19.359 -4.137 1 98.06 69 HIS B CA 1
ATOM 2309 C C . HIS B 1 69 ? -15.414 -19.312 -3.303 1 98.06 69 HIS B C 1
ATOM 2311 O O . HIS B 1 69 ? -15.352 -19.234 -2.074 1 98.06 69 HIS B O 1
ATOM 2317 N N . ASP B 1 70 ? -16.484 -19.453 -3.975 1 97.12 70 ASP B N 1
ATOM 2318 C CA . ASP B 1 70 ? -17.781 -19.391 -3.291 1 97.12 70 ASP B CA 1
ATOM 2319 C C . ASP B 1 70 ? -17.969 -20.594 -2.363 1 97.12 70 ASP B C 1
ATOM 2321 O O . ASP B 1 70 ? -17.422 -21.672 -2.609 1 97.12 70 ASP B O 1
ATOM 2325 N N . ARG B 1 71 ? -18.844 -20.438 -1.336 1 95.5 71 ARG B N 1
ATOM 2326 C CA . ARG B 1 71 ? -19.062 -21.469 -0.333 1 95.5 71 ARG B CA 1
ATOM 2327 C C . ARG B 1 71 ? -19.547 -22.766 -0.979 1 95.5 71 ARG B C 1
ATOM 2329 O O . ARG B 1 71 ? -19.281 -23.859 -0.481 1 95.5 71 ARG B O 1
ATOM 2336 N N . GLU B 1 72 ? -20.203 -22.641 -2.084 1 93.5 72 GLU B N 1
ATOM 2337 C CA . GLU B 1 72 ? -20.797 -23.797 -2.734 1 93.5 72 GLU B CA 1
ATOM 2338 C C . GLU B 1 72 ? -19.734 -24.719 -3.322 1 93.5 72 GLU B C 1
ATOM 2340 O O . GLU B 1 72 ? -19.984 -25.891 -3.568 1 93.5 72 GLU B O 1
ATOM 2345 N N . VAL B 1 73 ? -18.531 -24.203 -3.516 1 91 73 VAL B N 1
ATOM 2346 C CA . VAL B 1 73 ? -17.516 -25 -4.172 1 91 73 VAL B CA 1
ATOM 2347 C C . VAL B 1 73 ? -16.375 -25.281 -3.195 1 91 73 VAL B C 1
ATOM 2349 O O . VAL B 1 73 ? -15.328 -25.812 -3.584 1 91 73 VAL B O 1
ATOM 2352 N N . THR B 1 74 ? -16.484 -24.828 -1.963 1 94 74 THR B N 1
ATOM 2353 C CA . THR B 1 74 ? -15.445 -25.047 -0.966 1 94 74 THR B CA 1
ATOM 2354 C C . THR B 1 74 ? -15.789 -26.25 -0.085 1 94 74 TH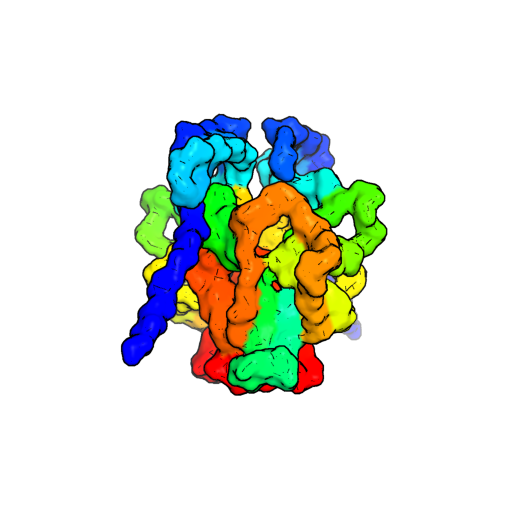R B C 1
ATOM 2356 O O . THR B 1 74 ? -16.953 -26.516 0.179 1 94 74 THR B O 1
ATOM 2359 N N . SER B 1 75 ? -14.734 -26.906 0.407 1 90.94 75 SER B N 1
ATOM 2360 C CA . SER B 1 75 ? -14.938 -28.062 1.287 1 90.94 75 SER B CA 1
ATOM 2361 C C . SER B 1 75 ? -15.32 -27.609 2.693 1 90.94 75 SER B C 1
ATOM 2363 O O . SER B 1 75 ? -16.031 -28.328 3.406 1 90.94 75 SER B O 1
ATOM 2365 N N . SER B 1 76 ? -14.914 -26.438 3.154 1 92 76 SER B N 1
ATOM 2366 C CA . SER B 1 76 ? -15.18 -25.906 4.488 1 92 76 SER B CA 1
ATOM 2367 C C . SER B 1 76 ? -16.625 -25.453 4.625 1 92 76 SER B C 1
ATOM 2369 O O . SER B 1 76 ? -17.109 -25.25 5.738 1 92 76 SER B O 1
ATOM 2371 N N . GLY B 1 77 ? -17.281 -25.219 3.531 1 94.62 77 GLY B N 1
ATOM 2372 C CA . GLY B 1 77 ? -18.625 -24.656 3.555 1 94.62 77 GLY B CA 1
ATOM 2373 C C . GLY B 1 77 ? -18.641 -23.156 3.771 1 94.62 77 GLY B C 1
ATOM 2374 O O . GLY B 1 77 ? -19.703 -22.562 3.959 1 94.62 77 GLY B O 1
ATOM 2375 N N . GLU B 1 78 ? -17.453 -22.562 3.768 1 96.88 78 GLU B N 1
ATOM 2376 C CA . GLU B 1 78 ? -17.281 -21.109 3.879 1 96.88 78 GLU B CA 1
ATOM 2377 C C . GLU B 1 78 ? -16.641 -20.531 2.623 1 96.88 78 GLU B C 1
ATOM 2379 O O . GLU B 1 78 ? -15.945 -21.234 1.888 1 96.88 78 GLU B O 1
ATOM 2384 N N . PRO B 1 79 ? -17 -19.25 2.373 1 98.25 79 PRO B N 1
ATOM 2385 C CA . PRO B 1 79 ? -16.25 -18.625 1.277 1 98.25 79 PRO B CA 1
ATOM 2386 C C . PRO B 1 79 ? -14.75 -18.531 1.559 1 98.25 79 PRO B C 1
ATOM 2388 O O . PRO B 1 79 ? -14.352 -18.312 2.703 1 98.25 79 PRO B O 1
ATOM 2391 N N . GLU B 1 80 ? -13.969 -18.703 0.478 1 98.44 80 GLU B N 1
ATOM 2392 C CA . GLU B 1 80 ? -12.516 -18.75 0.65 1 98.44 80 GLU B CA 1
ATOM 2393 C C . GLU B 1 80 ? -11.805 -17.938 -0.423 1 98.44 80 GLU B C 1
ATOM 2395 O O . GLU B 1 80 ? -12.383 -17.641 -1.475 1 98.44 80 GLU B O 1
ATOM 2400 N N . PHE B 1 81 ? -10.648 -17.516 -0.119 1 98.75 81 PHE B N 1
ATOM 2401 C CA . PHE B 1 81 ? -9.688 -16.969 -1.075 1 98.75 81 PHE B CA 1
ATOM 2402 C C . PHE B 1 81 ? -8.445 -17.844 -1.162 1 98.75 81 PHE B C 1
ATOM 2404 O O . PHE B 1 81 ? -8.117 -18.562 -0.21 1 98.75 81 PHE B O 1
ATOM 2411 N N . THR B 1 82 ? -7.785 -17.875 -2.303 1 98.19 82 THR B N 1
ATOM 2412 C CA . THR B 1 82 ? -6.453 -18.453 -2.414 1 98.19 82 THR B CA 1
ATOM 2413 C C . THR B 1 82 ? -5.379 -17.391 -2.211 1 98.19 82 THR B C 1
ATOM 2415 O O . THR B 1 82 ? -5.426 -16.328 -2.834 1 98.19 82 THR B O 1
ATOM 2418 N N . VAL B 1 83 ? -4.43 -17.641 -1.319 1 98.44 83 VAL B N 1
ATOM 2419 C CA . VAL B 1 83 ? -3.281 -16.766 -1.105 1 98.44 83 VAL B CA 1
ATOM 2420 C C . VAL B 1 83 ? -1.995 -17.5 -1.457 1 98.44 83 VAL B C 1
ATOM 2422 O O . VAL B 1 83 ? -1.997 -18.734 -1.593 1 98.44 83 VAL B O 1
ATOM 2425 N N . VAL B 1 84 ? -0.976 -16.734 -1.684 1 96.94 84 VAL B N 1
ATOM 2426 C CA . VAL B 1 84 ? 0.341 -17.266 -2.027 1 96.94 84 VAL B CA 1
ATOM 2427 C C . VAL B 1 84 ? 1.343 -16.906 -0.932 1 96.94 84 VAL B C 1
ATOM 2429 O O . VAL B 1 84 ? 1.314 -15.797 -0.395 1 96.94 84 VAL B O 1
ATOM 2432 N N . ARG B 1 85 ? 2.18 -17.797 -0.561 1 94.56 85 ARG B N 1
ATOM 2433 C CA . ARG B 1 85 ? 3.301 -17.531 0.338 1 94.56 85 ARG B CA 1
ATOM 2434 C C . ARG B 1 85 ? 4.625 -17.547 -0.421 1 94.56 85 ARG B C 1
ATOM 2436 O O . ARG B 1 85 ? 4.891 -18.453 -1.204 1 94.56 85 ARG B O 1
ATOM 2443 N N . GLU B 1 86 ? 5.379 -16.562 -0.243 1 92.81 86 GLU B N 1
ATOM 2444 C CA . GLU B 1 86 ? 6.656 -16.438 -0.937 1 92.81 86 GLU B CA 1
ATOM 2445 C C . GLU B 1 86 ? 7.66 -15.641 -0.104 1 92.81 86 GLU B C 1
ATOM 2447 O O . GLU B 1 86 ? 7.289 -15.008 0.889 1 92.81 86 GLU B O 1
ATOM 2452 N N . TYR B 1 87 ? 8.93 -15.773 -0.463 1 92.62 87 TYR B N 1
ATOM 2453 C CA . TYR B 1 87 ? 10 -15 0.161 1 92.62 87 TYR B CA 1
ATOM 2454 C C . TYR B 1 87 ? 9.953 -13.547 -0.291 1 92.62 87 TYR B C 1
ATOM 2456 O O . TYR B 1 87 ? 9.75 -13.266 -1.473 1 92.62 87 TYR B O 1
ATOM 2464 N N . ALA B 1 88 ? 10.109 -12.633 0.658 1 94.44 88 ALA B N 1
ATOM 2465 C CA . ALA B 1 88 ? 10.227 -11.211 0.363 1 94.44 88 ALA B CA 1
ATOM 2466 C C . ALA B 1 88 ? 11.594 -10.672 0.772 1 94.44 88 ALA B C 1
ATOM 2468 O O . ALA B 1 88 ? 11.969 -10.727 1.947 1 94.44 88 ALA B O 1
ATOM 2469 N N . GLN B 1 89 ? 12.273 -10.109 -0.108 1 95.62 89 GLN B N 1
ATOM 2470 C CA . GLN B 1 89 ? 13.633 -9.656 0.144 1 95.62 89 GLN B CA 1
ATOM 2471 C C . GLN B 1 89 ? 13.648 -8.445 1.068 1 95.62 89 GLN B C 1
ATOM 2473 O O . GLN B 1 89 ? 14.594 -8.25 1.838 1 95.62 89 GLN B O 1
ATOM 2478 N N . GLY B 1 90 ? 12.68 -7.598 0.999 1 96.25 90 GLY B N 1
ATOM 2479 C CA . GLY B 1 90 ? 12.625 -6.438 1.876 1 96.25 90 GLY B CA 1
ATOM 2480 C C . GLY B 1 90 ? 12.648 -6.805 3.348 1 96.25 90 GLY B C 1
ATOM 2481 O O . GLY B 1 90 ? 13.508 -6.332 4.098 1 96.25 90 GLY B O 1
ATOM 2482 N N . SER B 1 91 ? 11.773 -7.68 3.713 1 95.06 91 SER B N 1
ATOM 2483 C CA . SER B 1 91 ? 11.664 -8.094 5.109 1 95.06 91 SER B CA 1
ATOM 2484 C C . SER B 1 91 ? 12.562 -9.289 5.402 1 95.06 91 SER B C 1
ATOM 2486 O O . SER B 1 91 ? 12.781 -9.641 6.562 1 95.06 91 SER B O 1
ATOM 2488 N N . ASN B 1 92 ? 13.125 -9.852 4.41 1 94.38 92 ASN B N 1
ATOM 2489 C CA . ASN B 1 92 ? 13.898 -11.086 4.527 1 94.38 92 ASN B CA 1
ATOM 2490 C C . ASN B 1 92 ? 13.125 -12.164 5.293 1 94.38 92 ASN B C 1
ATOM 2492 O O . ASN B 1 92 ? 13.648 -12.742 6.25 1 94.38 92 ASN B O 1
ATOM 2496 N N . ALA B 1 93 ? 11.914 -12.398 4.855 1 93.56 93 ALA B N 1
ATOM 2497 C CA . ALA B 1 93 ? 11.016 -13.367 5.48 1 93.56 93 ALA B CA 1
ATOM 2498 C C . ALA B 1 93 ? 9.938 -13.828 4.504 1 93.56 93 ALA B C 1
ATOM 2500 O O . ALA B 1 93 ? 9.727 -13.195 3.463 1 93.56 93 ALA B O 1
ATOM 2501 N N . GLU B 1 94 ? 9.391 -14.93 4.863 1 92.88 94 GLU B N 1
ATOM 2502 C CA . GLU B 1 94 ? 8.203 -15.336 4.117 1 92.88 94 GLU B CA 1
ATOM 2503 C C . GLU B 1 94 ? 7.051 -14.359 4.336 1 92.88 94 GLU B C 1
ATOM 2505 O O . GLU B 1 94 ? 6.832 -13.891 5.453 1 92.88 94 GLU B O 1
ATOM 2510 N N . CYS B 1 95 ? 6.336 -14.039 3.246 1 94.94 95 CYS B N 1
ATOM 2511 C CA . CYS B 1 95 ? 5.16 -13.172 3.307 1 94.94 95 CYS B CA 1
ATOM 2512 C C . CYS B 1 95 ? 3.969 -13.828 2.615 1 94.94 95 CYS B C 1
ATOM 2514 O O . CYS B 1 95 ? 4.113 -14.867 1.967 1 94.94 95 CYS B O 1
ATOM 2516 N N . VAL B 1 96 ? 2.877 -13.266 2.877 1 96.5 96 VAL B N 1
ATOM 2517 C CA . VAL B 1 96 ? 1.638 -13.703 2.244 1 96.5 96 VAL B CA 1
ATOM 2518 C C . VAL B 1 96 ? 1.174 -12.648 1.237 1 96.5 96 VAL B C 1
ATOM 2520 O O . VAL B 1 96 ? 1.161 -11.453 1.541 1 96.5 96 VAL B O 1
ATOM 2523 N N . VAL B 1 97 ? 0.813 -13.133 0.034 1 98.06 97 VAL B N 1
ATOM 2524 C CA . VAL B 1 97 ? 0.346 -12.203 -0.991 1 98.06 97 VAL B CA 1
ATOM 2525 C C . VAL B 1 97 ? -0.794 -12.844 -1.783 1 98.06 97 VAL B C 1
ATOM 2527 O O . VAL B 1 97 ? -1.057 -14.039 -1.652 1 98.06 97 VAL B O 1
ATOM 2530 N N . LEU B 1 98 ? -1.546 -12.016 -2.469 1 98.75 98 LEU B N 1
ATOM 2531 C CA . LEU B 1 98 ? -2.369 -12.484 -3.578 1 98.75 98 LEU B CA 1
ATOM 2532 C C . LEU B 1 98 ? -1.537 -12.633 -4.848 1 98.75 98 LEU B C 1
ATOM 2534 O O . LEU B 1 98 ? -0.493 -11.992 -4.992 1 98.75 98 LEU B O 1
ATOM 2538 N N . PRO B 1 99 ? -1.961 -13.562 -5.738 1 97.62 99 PRO B N 1
ATOM 2539 C CA . PRO B 1 99 ? -1.228 -13.633 -7.004 1 97.62 99 PRO B CA 1
ATOM 2540 C C . PRO B 1 99 ? -1.014 -12.266 -7.641 1 97.62 99 PRO B C 1
ATOM 2542 O O . PRO B 1 99 ? -1.951 -11.469 -7.734 1 97.62 99 PRO B O 1
ATOM 2545 N N . SER B 1 100 ? 0.206 -12.008 -8.016 1 97.69 100 SER B N 1
ATOM 2546 C CA . SER B 1 100 ? 0.567 -10.688 -8.516 1 97.69 100 SER B CA 1
ATOM 2547 C C . SER B 1 100 ? 1.728 -10.773 -9.508 1 97.69 100 SER B C 1
ATOM 2549 O O . SER B 1 100 ? 2.471 -11.75 -9.516 1 97.69 100 SER B O 1
ATOM 2551 N N . GLY B 1 101 ? 1.848 -9.711 -10.32 1 96.81 101 GLY B N 1
ATOM 2552 C CA . GLY B 1 101 ? 2.955 -9.617 -11.258 1 96.81 101 GLY B CA 1
ATOM 2553 C C . GLY B 1 101 ? 2.945 -8.344 -12.078 1 96.81 101 GLY B C 1
ATOM 2554 O O . GLY B 1 101 ? 2.105 -7.465 -11.859 1 96.81 101 GLY B O 1
ATOM 2555 N N . CYS B 1 102 ? 3.926 -8.242 -12.93 1 97.75 102 CYS B N 1
ATOM 2556 C CA . CYS B 1 102 ? 4.113 -6.992 -13.656 1 97.75 102 CYS B CA 1
ATOM 2557 C C . CYS B 1 102 ? 3.652 -7.125 -15.109 1 97.75 102 CYS B C 1
ATOM 2559 O O . CYS B 1 102 ? 3.611 -8.234 -15.648 1 97.75 102 CYS B O 1
ATOM 2561 N N . TYR B 1 103 ? 3.254 -5.988 -15.648 1 98.25 103 TYR B N 1
ATOM 2562 C CA . TYR B 1 103 ? 3 -5.883 -17.078 1 98.25 103 TYR B CA 1
ATOM 2563 C C . TYR B 1 103 ? 4.289 -6.059 -17.875 1 98.25 103 TYR B C 1
ATOM 2565 O O . TYR B 1 103 ? 5.32 -5.477 -17.547 1 98.25 103 TYR B O 1
ATOM 2573 N N . GLU B 1 104 ? 4.348 -6.906 -18.766 1 96.88 104 GLU B N 1
ATOM 2574 C CA . GLU B 1 104 ? 5.465 -7.09 -19.703 1 96.88 104 GLU B CA 1
ATOM 2575 C C . GLU B 1 104 ? 5.086 -6.656 -21.109 1 96.88 104 GLU B C 1
ATOM 2577 O O . GLU B 1 104 ? 4.402 -7.387 -21.828 1 96.88 104 GLU B O 1
ATOM 2582 N N . PRO B 1 105 ? 5.84 -5.551 -21.359 1 94.19 105 PRO B N 1
ATOM 2583 C CA . PRO B 1 105 ? 5.559 -5.113 -22.719 1 94.19 105 PRO B CA 1
ATOM 2584 C C . PRO B 1 105 ? 5.93 -6.164 -23.766 1 94.19 105 PRO B C 1
ATOM 2586 O O . PRO B 1 105 ? 6.973 -6.809 -23.656 1 94.19 105 PRO B O 1
ATOM 2589 N N . GLY B 1 106 ? 5.219 -6.492 -24.734 1 94.62 106 GLY B N 1
ATOM 2590 C CA . GLY B 1 106 ? 5.477 -7.5 -25.75 1 94.62 106 GLY B CA 1
ATOM 2591 C C . GLY B 1 106 ? 4.781 -8.82 -25.469 1 94.62 106 GLY B C 1
ATOM 2592 O O . GLY B 1 106 ? 4.535 -9.602 -26.391 1 94.62 106 GLY B O 1
ATOM 2593 N N . LYS B 1 107 ? 4.625 -9.055 -24.156 1 95.25 107 LYS B N 1
ATOM 2594 C CA . LYS B 1 107 ? 3.969 -10.297 -23.766 1 95.25 107 LYS B CA 1
ATOM 2595 C C . LYS B 1 107 ? 2.473 -10.086 -23.547 1 95.25 107 LYS B C 1
ATOM 2597 O O . LYS B 1 107 ? 1.663 -10.961 -23.859 1 95.25 107 LYS B O 1
ATOM 2602 N N . HIS B 1 108 ? 2.127 -8.969 -22.984 1 97.31 108 HIS B N 1
ATOM 2603 C CA . HIS B 1 108 ? 0.748 -8.695 -22.594 1 97.31 108 HIS B CA 1
ATOM 2604 C C . HIS B 1 108 ? 0.183 -7.516 -23.375 1 97.31 108 HIS B C 1
ATOM 2606 O O . HIS B 1 108 ? 0.865 -6.504 -23.562 1 97.31 108 HIS B O 1
ATOM 2612 N N . ALA B 1 109 ? -1.078 -7.66 -23.781 1 97.06 109 ALA B N 1
ATOM 2613 C CA . ALA B 1 109 ? -1.763 -6.551 -24.438 1 97.06 109 ALA B CA 1
ATOM 2614 C C . ALA B 1 109 ? -2.6 -5.754 -23.438 1 97.06 109 ALA B C 1
ATOM 2616 O O . ALA B 1 109 ? -2.852 -4.562 -23.641 1 97.06 109 ALA B O 1
ATOM 2617 N N . THR B 1 110 ? -3.061 -6.438 -22.406 1 97.62 110 THR B N 1
ATOM 2618 C CA . THR B 1 110 ? -3.941 -5.801 -21.422 1 97.62 110 THR B CA 1
ATOM 2619 C C . THR B 1 110 ? -3.559 -6.207 -20.016 1 97.62 110 THR B C 1
ATOM 2621 O O . THR B 1 110 ? -2.836 -7.184 -19.812 1 97.62 110 THR B O 1
ATOM 2624 N N . MET B 1 111 ? -4.008 -5.434 -19.078 1 98.19 111 MET B N 1
ATOM 2625 C CA . MET B 1 111 ? -3.801 -5.77 -17.672 1 98.19 111 MET B CA 1
ATOM 2626 C C . MET B 1 111 ? -4.555 -7.043 -17.297 1 98.19 111 MET B C 1
ATOM 2628 O O . MET B 1 111 ? -4.117 -7.801 -16.422 1 98.19 111 MET B O 1
ATOM 2632 N N . GLU B 1 112 ? -5.684 -7.289 -17.938 1 98.5 112 GLU B N 1
ATOM 2633 C CA . GLU B 1 112 ? -6.445 -8.523 -17.734 1 98.5 112 GLU B CA 1
ATOM 2634 C C . GLU B 1 112 ? -5.609 -9.75 -18.094 1 98.5 112 GLU B C 1
ATOM 2636 O O . GLU B 1 112 ? -5.66 -10.766 -17.391 1 98.5 112 GLU B O 1
ATOM 2641 N N . GLU B 1 113 ? -4.871 -9.625 -19.156 1 98.25 113 GLU B N 1
ATOM 2642 C CA . GLU B 1 113 ? -4 -10.734 -19.531 1 98.25 113 GLU B CA 1
ATOM 2643 C C . GLU B 1 113 ? -2.941 -11 -18.469 1 98.25 113 GLU B C 1
ATOM 2645 O O . GLU B 1 113 ? -2.627 -12.156 -18.188 1 98.25 113 GLU B O 1
ATOM 2650 N N . VAL B 1 114 ? -2.373 -9.953 -17.922 1 98.38 114 VAL B N 1
ATOM 2651 C CA . VAL B 1 114 ? -1.414 -10.102 -16.844 1 98.38 114 VAL B CA 1
ATOM 2652 C C . VAL B 1 114 ? -2.066 -10.844 -15.672 1 98.38 114 VAL B C 1
ATOM 2654 O O . VAL B 1 114 ? -1.489 -11.789 -15.125 1 98.38 114 VAL B O 1
ATOM 2657 N N . ALA B 1 115 ? -3.299 -10.383 -15.328 1 98.5 115 ALA B N 1
ATOM 2658 C CA . ALA B 1 115 ? -4.023 -10.961 -14.203 1 98.5 115 ALA B CA 1
ATOM 2659 C C . ALA B 1 115 ? -4.238 -12.461 -14.398 1 98.5 115 ALA B C 1
ATOM 2661 O O . ALA B 1 115 ? -3.977 -13.25 -13.484 1 98.5 115 ALA B O 1
ATOM 2662 N N . VAL B 1 116 ? -4.648 -12.828 -15.555 1 97.31 116 VAL B N 1
ATOM 2663 C CA . VAL B 1 116 ? -4.93 -14.227 -15.875 1 97.31 116 VAL B CA 1
ATOM 2664 C C . VAL B 1 116 ? -3.635 -15.031 -15.828 1 97.31 116 VAL B C 1
ATOM 2666 O O . VAL B 1 116 ? -3.598 -16.125 -15.258 1 97.31 116 VAL B O 1
ATOM 2669 N N . ASP B 1 117 ? -2.58 -14.516 -16.406 1 95.5 117 ASP B N 1
ATOM 2670 C CA . ASP B 1 117 ? -1.296 -15.203 -16.453 1 95.5 117 ASP B CA 1
ATOM 2671 C C . ASP B 1 117 ? -0.755 -15.438 -15.039 1 95.5 117 ASP B C 1
ATOM 2673 O O . ASP B 1 117 ? -0.367 -16.562 -14.695 1 95.5 117 ASP B O 1
ATOM 2677 N N . GLU B 1 118 ? -0.735 -14.352 -14.211 1 95.81 118 GLU B N 1
ATOM 2678 C CA . GLU B 1 118 ? -0.172 -14.453 -12.867 1 95.81 118 GLU B CA 1
ATOM 2679 C C . GLU B 1 118 ? -1.021 -15.359 -11.977 1 95.81 118 GLU B C 1
ATOM 2681 O O . GLU B 1 118 ? -0.489 -16.094 -11.133 1 95.81 118 GLU B O 1
ATOM 2686 N N . LEU B 1 119 ? -2.355 -15.289 -12.156 1 96.5 119 LEU B N 1
ATOM 2687 C CA . LEU B 1 119 ? -3.252 -16.188 -11.43 1 96.5 119 LEU B CA 1
ATOM 2688 C C . LEU B 1 119 ? -2.912 -17.641 -11.703 1 96.5 119 LEU B C 1
ATOM 2690 O O . LEU B 1 119 ? -2.768 -18.438 -10.773 1 96.5 119 LEU B O 1
ATOM 2694 N N . ARG B 1 120 ? -2.773 -17.969 -12.922 1 94.25 120 ARG B N 1
ATOM 2695 C CA . ARG B 1 120 ? -2.459 -19.328 -13.336 1 94.25 120 ARG B CA 1
ATOM 2696 C C . ARG B 1 120 ? -1.08 -19.75 -12.844 1 94.25 120 ARG B C 1
ATOM 2698 O O . ARG B 1 120 ? -0.926 -20.828 -12.258 1 94.25 120 ARG B O 1
ATOM 2705 N N . GLN B 1 121 ? -0.088 -18.984 -13.008 1 91.88 121 GLN B N 1
ATOM 2706 C CA . GLN B 1 121 ? 1.298 -19.312 -12.695 1 91.88 121 GLN B CA 1
ATOM 2707 C C . GLN B 1 121 ? 1.502 -19.453 -11.188 1 91.88 121 GLN B C 1
ATOM 2709 O O . GLN B 1 121 ? 2.121 -20.406 -10.719 1 91.88 121 GLN B O 1
ATOM 2714 N N . GLU B 1 122 ? 0.916 -18.531 -10.398 1 93.31 122 GLU B N 1
ATOM 2715 C CA . GLU B 1 122 ? 1.266 -18.469 -8.984 1 93.31 122 GLU B CA 1
ATOM 2716 C C . GLU B 1 122 ? 0.279 -19.25 -8.133 1 93.31 122 GLU B C 1
ATOM 2718 O O . GLU B 1 122 ? 0.617 -19.703 -7.031 1 93.31 122 GLU B O 1
ATOM 2723 N N . SER B 1 123 ? -0.997 -19.453 -8.555 1 93.88 123 SER B N 1
ATOM 2724 C CA . SER B 1 123 ? -1.998 -20.125 -7.73 1 93.88 123 SER B CA 1
ATOM 2725 C C . SER B 1 123 ? -2.584 -21.344 -8.438 1 93.88 123 SER B C 1
ATOM 2727 O O . SER B 1 123 ? -3.416 -22.047 -7.871 1 93.88 123 SER B O 1
ATOM 2729 N N . ARG B 1 124 ? -2.189 -21.594 -9.711 1 93 124 ARG B N 1
ATOM 2730 C CA . ARG B 1 124 ? -2.648 -22.719 -10.508 1 93 124 ARG B CA 1
ATOM 2731 C C . ARG B 1 124 ? -4.164 -22.688 -10.68 1 93 124 ARG B C 1
ATOM 2733 O O . ARG B 1 124 ? -4.82 -23.734 -10.617 1 93 124 ARG B O 1
ATOM 2740 N N . ILE B 1 125 ? -4.672 -21.531 -10.789 1 95 125 ILE B N 1
ATOM 2741 C CA . ILE B 1 125 ? -6.102 -21.344 -11.008 1 95 125 ILE B CA 1
ATOM 2742 C C . ILE B 1 125 ? -6.34 -20.781 -12.406 1 95 125 ILE B C 1
ATOM 2744 O O . ILE B 1 125 ? -5.621 -19.891 -12.852 1 95 125 ILE B O 1
ATOM 2748 N N . ALA B 1 126 ? -7.25 -21.391 -13.07 1 94.19 126 ALA B N 1
ATOM 2749 C CA . ALA B 1 126 ? -7.633 -20.922 -14.398 1 94.19 126 ALA B CA 1
ATOM 2750 C C . ALA B 1 126 ? -9.148 -20.828 -14.531 1 94.19 126 ALA B C 1
ATOM 2752 O O . ALA B 1 126 ? -9.883 -21.406 -13.727 1 94.19 126 ALA B O 1
ATOM 2753 N N . GLY B 1 127 ? -9.531 -20.016 -15.562 1 92.12 127 GLY B N 1
ATOM 2754 C CA . GLY B 1 127 ? -10.953 -19.875 -15.812 1 92.12 127 GLY B CA 1
ATOM 2755 C C . GLY B 1 127 ? -11.641 -18.969 -14.812 1 92.12 127 GLY B C 1
ATOM 2756 O O . GLY B 1 127 ? -11.016 -18.062 -14.25 1 92.12 127 GLY B O 1
ATOM 2757 N N . GLY B 1 128 ? -13.023 -19.078 -14.703 1 95.19 128 GLY B N 1
ATOM 2758 C CA . GLY B 1 128 ? -13.805 -18.203 -13.844 1 95.19 128 GLY B CA 1
ATOM 2759 C C . GLY B 1 128 ? -14.07 -16.844 -14.469 1 95.19 128 GLY B C 1
ATOM 2760 O O . GLY B 1 128 ? -13.852 -16.656 -15.664 1 95.19 128 GLY B O 1
ATOM 2761 N N . GLU B 1 129 ? -14.656 -15.992 -13.633 1 98.06 129 GLU B N 1
ATOM 2762 C CA . GLU B 1 129 ? -14.961 -14.633 -14.07 1 98.06 129 GLU B CA 1
ATOM 2763 C C . GLU B 1 129 ? -13.977 -13.625 -13.477 1 98.06 129 GLU B C 1
ATOM 2765 O O . GLU B 1 129 ? -13.719 -13.641 -12.273 1 98.06 129 GLU B O 1
ATOM 2770 N N . LEU B 1 130 ? -13.438 -12.797 -14.359 1 98.69 130 LEU B N 1
ATOM 2771 C CA . LEU B 1 130 ? -12.477 -11.789 -13.945 1 98.69 130 LEU B CA 1
ATOM 2772 C C . LEU B 1 130 ? -13.125 -10.414 -13.852 1 98.69 130 LEU B C 1
ATOM 2774 O O . LEU B 1 130 ? -13.805 -9.984 -14.789 1 98.69 130 LEU B O 1
ATOM 2778 N N . PHE B 1 131 ? -12.969 -9.742 -12.758 1 98.75 131 PHE B N 1
ATOM 2779 C CA . PHE B 1 131 ? -13.492 -8.398 -12.555 1 98.75 131 PHE B CA 1
ATOM 2780 C C . PHE B 1 131 ? -12.352 -7.406 -12.328 1 98.75 131 PHE B C 1
ATOM 2782 O O . PHE B 1 131 ? -11.453 -7.656 -11.523 1 98.75 131 PHE B O 1
ATOM 2789 N N . ARG B 1 132 ? -12.391 -6.312 -13.07 1 98.69 132 ARG B N 1
ATOM 2790 C CA . ARG B 1 132 ? -11.562 -5.164 -12.719 1 98.69 132 ARG B CA 1
ATOM 2791 C C . ARG B 1 132 ? -12.109 -4.465 -11.477 1 98.69 132 ARG B C 1
ATOM 2793 O O . ARG B 1 132 ? -13.312 -4.215 -11.367 1 98.69 132 ARG B O 1
ATOM 2800 N N . LEU B 1 133 ? -11.266 -4.105 -10.555 1 98.81 133 LEU B N 1
ATOM 2801 C CA . LEU B 1 133 ? -11.773 -3.588 -9.289 1 98.81 133 LEU B CA 1
ATOM 2802 C C . LEU B 1 133 ? -11.711 -2.064 -9.266 1 98.81 133 LEU B C 1
ATOM 2804 O O . LEU B 1 133 ? -12.195 -1.435 -8.32 1 98.81 133 LEU B O 1
ATOM 2808 N N . ILE B 1 134 ? -11.094 -1.455 -10.211 1 98.5 134 ILE B N 1
ATOM 2809 C CA . ILE B 1 134 ? -11.141 -0.014 -10.438 1 98.5 134 ILE B CA 1
ATOM 2810 C C . ILE B 1 134 ? -11.578 0.272 -11.875 1 98.5 134 ILE B C 1
ATOM 2812 O O . ILE B 1 134 ? -11.508 -0.607 -12.734 1 98.5 134 ILE B O 1
ATOM 2816 N N . GLU B 1 135 ? -12 1.456 -12.117 1 96.94 135 GLU B N 1
ATOM 2817 C CA . GLU B 1 135 ? -12.531 1.8 -13.43 1 96.94 135 GLU B CA 1
ATOM 2818 C C . GLU B 1 135 ? -11.461 1.688 -14.508 1 96.94 135 GLU B C 1
ATOM 2820 O O . GLU B 1 135 ? -10.273 1.862 -14.227 1 96.94 135 GLU B O 1
ATOM 2825 N N . ARG B 1 136 ? -11.891 1.48 -15.703 1 95.69 136 ARG B N 1
ATOM 2826 C CA . ARG B 1 136 ? -10.992 1.25 -16.828 1 95.69 136 ARG B CA 1
ATOM 2827 C C . ARG B 1 136 ? -10.117 2.473 -17.078 1 95.69 136 ARG B C 1
ATOM 2829 O O . ARG B 1 136 ? -8.953 2.34 -17.469 1 95.69 136 ARG B O 1
ATOM 2836 N N . ASP B 1 137 ? -10.648 3.637 -16.859 1 95.75 137 ASP B N 1
ATOM 2837 C CA . ASP B 1 137 ? -9.906 4.859 -17.156 1 95.75 137 ASP B CA 1
ATOM 2838 C C . ASP B 1 137 ? -9.07 5.293 -15.953 1 95.75 137 ASP B C 1
ATOM 2840 O O . ASP B 1 137 ? -8.359 6.301 -16.016 1 95.75 137 ASP B O 1
ATOM 2844 N N . ASN B 1 138 ? -9.195 4.52 -14.852 1 97.38 138 ASN B N 1
ATOM 2845 C CA . ASN B 1 138 ? -8.336 4.77 -13.703 1 97.38 138 ASN B CA 1
ATOM 2846 C C . ASN B 1 138 ? -6.863 4.551 -14.047 1 97.38 138 ASN B C 1
ATOM 2848 O O . ASN B 1 138 ? -6.508 3.541 -14.656 1 97.38 138 ASN B O 1
ATOM 2852 N N . PRO B 1 139 ? -5.973 5.438 -13.688 1 96.75 139 PRO B N 1
ATOM 2853 C CA . PRO B 1 139 ? -4.559 5.316 -14.047 1 96.75 139 PRO B CA 1
ATOM 2854 C C . PRO B 1 139 ? -3.824 4.27 -13.211 1 96.75 139 PRO B C 1
ATOM 2856 O O . PRO B 1 139 ? -2.627 4.047 -13.414 1 96.75 139 PRO B O 1
ATOM 2859 N N . GLY B 1 140 ? -4.492 3.592 -12.352 1 98.38 140 GLY B N 1
ATOM 2860 C CA . GLY B 1 140 ? -3.865 2.701 -11.391 1 98.38 140 GLY B CA 1
ATOM 2861 C C . GLY B 1 140 ? -3.65 3.348 -10.031 1 98.38 140 GLY B C 1
ATOM 2862 O O . GLY B 1 140 ? -3.625 4.574 -9.922 1 98.38 140 GLY B O 1
ATOM 2863 N N . LEU B 1 141 ? -3.502 2.539 -9.023 1 98.38 141 LEU B N 1
ATOM 2864 C CA . LEU B 1 141 ? -3.35 3.037 -7.66 1 98.38 141 LEU B CA 1
ATOM 2865 C C . LEU B 1 141 ? -1.88 3.277 -7.332 1 98.38 141 LEU B C 1
ATOM 2867 O O . LEU B 1 141 ? -1.023 2.453 -7.656 1 98.38 141 LEU B O 1
ATOM 2871 N N . LEU B 1 142 ? -1.635 4.359 -6.668 1 96.5 142 LEU B N 1
ATOM 2872 C CA . LEU B 1 142 ? -0.28 4.781 -6.328 1 96.5 142 LEU B CA 1
ATOM 2873 C C . LEU B 1 142 ? 0.274 3.957 -5.172 1 96.5 142 LEU B C 1
ATOM 2875 O O . LEU B 1 142 ? -0.442 3.67 -4.207 1 96.5 142 LEU B O 1
ATOM 2879 N N . GLU B 1 143 ? 1.528 3.576 -5.27 1 96.44 143 GLU B N 1
ATOM 2880 C CA . GLU B 1 143 ? 2.156 2.822 -4.191 1 96.44 143 GLU B CA 1
ATOM 2881 C C . GLU B 1 143 ? 2.617 3.746 -3.068 1 96.44 143 GLU B C 1
ATOM 2883 O O . GLU B 1 143 ? 2.002 3.791 -2.002 1 96.44 143 GLU B O 1
ATOM 2888 N N . THR B 1 144 ? 3.656 4.5 -3.279 1 96.44 144 THR B N 1
ATOM 2889 C CA . THR B 1 144 ? 4.191 5.461 -2.316 1 96.44 144 THR B CA 1
ATOM 2890 C C . THR B 1 144 ? 4.59 6.758 -3.012 1 96.44 144 THR B C 1
ATOM 2892 O O . THR B 1 144 ? 4.562 6.844 -4.242 1 96.44 144 THR B O 1
ATOM 2895 N N . LYS B 1 145 ? 4.957 7.727 -2.209 1 95.69 145 LYS B N 1
ATOM 2896 C CA . LYS B 1 145 ? 5.266 9.07 -2.697 1 95.69 145 LYS B CA 1
ATOM 2897 C C . LYS B 1 145 ? 6.438 9.039 -3.678 1 95.69 145 LYS B C 1
ATOM 2899 O O . LYS B 1 145 ? 6.477 9.828 -4.625 1 95.69 145 LYS B O 1
ATOM 2904 N N . TRP B 1 146 ? 7.34 8.164 -3.562 1 97.75 146 TRP B N 1
ATOM 2905 C CA . TRP B 1 146 ? 8.609 8.172 -4.285 1 97.75 146 TRP B CA 1
ATOM 2906 C C . TRP B 1 146 ? 8.633 7.07 -5.344 1 97.75 146 TRP B C 1
ATOM 2908 O O . TRP B 1 146 ? 9.68 6.816 -5.957 1 97.75 146 TRP B O 1
ATOM 2918 N N . CYS B 1 147 ? 7.512 6.402 -5.566 1 98.38 147 CYS B N 1
ATOM 2919 C CA . CYS B 1 147 ? 7.469 5.277 -6.492 1 98.38 147 CYS B CA 1
ATOM 2920 C C . CYS B 1 147 ? 6.582 5.59 -7.691 1 98.38 147 CYS B C 1
ATOM 2922 O O . CYS B 1 147 ? 5.488 6.133 -7.535 1 98.38 147 CYS B O 1
ATOM 2924 N N . ARG B 1 148 ? 7.02 5.18 -8.852 1 98 148 ARG B N 1
ATOM 2925 C CA . ARG B 1 148 ? 6.277 5.418 -10.086 1 98 148 ARG B CA 1
ATOM 2926 C C . ARG B 1 148 ? 5.27 4.301 -10.344 1 98 148 ARG B C 1
ATOM 2928 O O . ARG B 1 148 ? 4.379 4.445 -11.18 1 98 148 ARG B O 1
ATOM 2935 N N . ASN B 1 149 ? 5.434 3.203 -9.688 1 98.5 149 ASN B N 1
ATOM 2936 C CA . ASN B 1 149 ? 4.617 2.025 -9.969 1 98.5 149 ASN B CA 1
ATOM 2937 C C . ASN B 1 149 ? 3.148 2.268 -9.633 1 98.5 149 ASN B C 1
ATOM 2939 O O . ASN B 1 149 ? 2.834 2.977 -8.68 1 98.5 149 ASN B O 1
ATOM 2943 N N . ARG B 1 150 ? 2.287 1.655 -10.438 1 98.38 150 ARG B N 1
ATOM 2944 C CA . ARG B 1 150 ? 0.841 1.68 -10.234 1 98.38 150 ARG B CA 1
ATOM 2945 C C . ARG B 1 150 ? 0.278 0.266 -10.133 1 98.38 150 ARG B C 1
ATOM 2947 O O . ARG B 1 150 ? 0.707 -0.631 -10.867 1 98.38 150 ARG B O 1
ATOM 2954 N N . LEU B 1 151 ? -0.677 0.152 -9.297 1 98.75 151 LEU B N 1
ATOM 2955 C CA . LEU B 1 151 ? -1.334 -1.132 -9.078 1 98.75 151 LEU B CA 1
ATOM 2956 C C . LEU B 1 151 ? -2.682 -1.181 -9.797 1 98.75 151 LEU B C 1
ATOM 2958 O O . LEU B 1 151 ? -3.482 -0.251 -9.68 1 98.75 151 LEU B O 1
ATOM 2962 N N . PHE B 1 152 ? -2.951 -2.244 -10.453 1 98.88 152 PHE B N 1
ATOM 2963 C CA . PHE B 1 152 ? -4.25 -2.562 -11.031 1 98.88 152 PHE B CA 1
ATOM 2964 C C . PHE B 1 152 ? -4.828 -3.822 -10.398 1 98.88 152 PHE B C 1
ATOM 2966 O O . PHE B 1 152 ? -4.387 -4.934 -10.695 1 98.88 152 PHE B O 1
ATOM 2973 N N . PRO B 1 153 ? -5.809 -3.664 -9.547 1 98.94 153 PRO B N 1
ATOM 2974 C CA . PRO B 1 153 ? -6.355 -4.785 -8.781 1 98.94 153 PRO B CA 1
ATOM 2975 C C . PRO B 1 153 ? -7.492 -5.496 -9.508 1 98.94 153 PRO B C 1
ATOM 2977 O O . PRO B 1 153 ? -8.312 -4.852 -10.172 1 98.94 153 PRO B O 1
ATOM 2980 N N . PHE B 1 154 ? -7.574 -6.812 -9.336 1 98.94 154 PHE B N 1
ATOM 2981 C CA . PHE B 1 154 ? -8.594 -7.637 -9.969 1 98.94 154 PHE B CA 1
ATOM 2982 C C . PHE B 1 154 ? -9.172 -8.641 -8.977 1 98.94 154 PHE B C 1
ATOM 2984 O O . PHE B 1 154 ? -8.547 -8.938 -7.949 1 98.94 154 PHE B O 1
ATOM 2991 N N . LEU B 1 155 ? -10.312 -9.109 -9.281 1 98.94 155 LEU B N 1
ATOM 2992 C CA . LEU B 1 155 ? -11.008 -10.195 -8.609 1 98.94 155 LEU B CA 1
ATOM 2993 C C . LEU B 1 155 ? -11.305 -11.336 -9.578 1 98.94 155 LEU B C 1
ATOM 2995 O O . LEU B 1 155 ? -11.797 -11.094 -10.688 1 98.94 155 LEU B O 1
ATOM 2999 N N . SER B 1 156 ? -10.852 -12.492 -9.258 1 98.81 156 SER B N 1
ATOM 3000 C CA . SER B 1 156 ? -11.25 -13.688 -9.992 1 98.81 156 SER B CA 1
ATOM 3001 C C . SER B 1 156 ? -12.258 -14.508 -9.203 1 98.81 156 SER B C 1
ATOM 3003 O O . SER B 1 156 ? -12.016 -14.859 -8.047 1 98.81 156 SER B O 1
ATOM 3005 N N . VAL B 1 157 ? -13.391 -14.859 -9.812 1 98.38 157 VAL B N 1
ATOM 3006 C CA . VAL B 1 157 ? -14.453 -15.57 -9.109 1 98.38 157 VAL B CA 1
ATOM 3007 C C . VAL B 1 157 ? -14.625 -16.969 -9.703 1 98.38 157 VAL B C 1
ATOM 3009 O O . VAL B 1 157 ? -14.852 -17.109 -10.906 1 98.38 157 VAL B O 1
ATOM 3012 N N . ASP B 1 158 ? -14.43 -17.969 -8.875 1 94.44 158 ASP B N 1
ATOM 3013 C CA . ASP B 1 158 ? -14.766 -19.375 -9.109 1 94.44 158 ASP B CA 1
ATOM 3014 C C . ASP B 1 158 ? -13.953 -19.938 -10.273 1 94.44 158 ASP B C 1
ATOM 3016 O O . ASP B 1 158 ? -14.516 -20.594 -11.164 1 94.44 158 ASP B O 1
ATOM 3020 N N . GLY B 1 159 ? -12.695 -19.562 -10.273 1 94.75 159 GLY B N 1
ATOM 3021 C CA . GLY B 1 159 ? -11.75 -20.297 -11.094 1 94.75 159 GLY B CA 1
ATOM 3022 C C . GLY B 1 159 ? -11.539 -21.734 -10.625 1 94.75 159 GLY B C 1
ATOM 3023 O O . GLY B 1 159 ? -11.953 -22.094 -9.523 1 94.75 159 GLY B O 1
ATOM 3024 N N . VAL B 1 160 ? -10.922 -22.547 -11.477 1 92 160 VAL B N 1
ATOM 3025 C CA . VAL B 1 160 ? -10.711 -23.953 -11.148 1 92 160 VAL B CA 1
ATOM 3026 C C . VAL B 1 160 ? -9.219 -24.266 -11.164 1 92 160 VAL B C 1
ATOM 3028 O O . VAL B 1 160 ? -8.453 -23.625 -11.891 1 92 160 VAL B O 1
ATOM 3031 N N . ALA B 1 161 ? -8.875 -25.25 -10.328 1 89.19 161 ALA B N 1
ATOM 3032 C CA . ALA B 1 161 ? -7.477 -25.672 -10.281 1 89.19 161 ALA B CA 1
ATOM 3033 C C . ALA B 1 161 ? -7.023 -26.203 -11.641 1 89.19 161 ALA B C 1
ATOM 3035 O O . ALA B 1 161 ? -7.766 -26.922 -12.305 1 89.19 161 ALA B O 1
ATOM 3036 N N . CYS B 1 162 ? -5.844 -25.719 -11.945 1 85.44 162 CYS B N 1
ATOM 3037 C CA . CYS B 1 162 ? -5.27 -26.266 -13.172 1 85.44 162 CYS B CA 1
ATOM 3038 C C . CYS B 1 162 ? -4.957 -27.75 -13.023 1 85.44 162 CYS B C 1
ATOM 3040 O O . CYS B 1 162 ? -4.535 -28.188 -11.953 1 85.44 162 CYS B O 1
ATOM 3042 N N . GLY B 1 163 ? -5.461 -28.594 -13.891 1 69.94 163 GLY B N 1
ATOM 3043 C CA . GLY B 1 163 ? -5.207 -30.016 -13.836 1 69.94 163 GLY B CA 1
ATOM 3044 C C . GLY B 1 163 ? -3.729 -30.359 -13.844 1 69.94 163 GLY B C 1
ATOM 3045 O O . GLY B 1 163 ? -2.895 -29.547 -14.227 1 69.94 163 GLY B O 1
ATOM 3046 N N . ASP B 1 164 ? -3.197 -31.422 -13.086 1 58.31 164 ASP B N 1
ATOM 3047 C CA . ASP B 1 164 ? -1.828 -31.906 -12.938 1 58.31 164 ASP B CA 1
ATOM 3048 C C . ASP B 1 164 ? -1.087 -31.875 -14.273 1 58.31 164 ASP B C 1
ATOM 3050 O O . ASP B 1 164 ? 0.121 -31.625 -14.312 1 58.31 164 ASP B O 1
ATOM 3054 N N . GLY B 1 165 ? -1.771 -32.188 -15.281 1 53.34 165 GLY B N 1
ATOM 3055 C CA . GLY B 1 165 ? -1.144 -32.281 -16.594 1 53.34 165 GLY B CA 1
ATOM 3056 C C . GLY B 1 165 ? -1.021 -30.953 -17.297 1 53.34 165 GLY B C 1
ATOM 3057 O O . GLY B 1 165 ? -0.36 -30.859 -18.344 1 53.34 165 GLY B O 1
ATOM 3058 N N . GLU B 1 166 ? -1.662 -29.984 -16.859 1 53.94 166 GLU B N 1
ATOM 3059 C CA . GLU B 1 166 ? -1.621 -28.734 -17.609 1 53.94 166 GLU B CA 1
ATOM 3060 C C . GLU B 1 166 ? -0.478 -27.844 -17.125 1 53.94 166 GLU B C 1
ATOM 3062 O O . GLU B 1 166 ? -0.261 -27.703 -15.922 1 53.94 166 GLU B O 1
ATOM 3067 N N . GLU B 1 167 ? 0.6 -27.75 -17.906 1 54.44 167 GLU B N 1
ATOM 3068 C CA . GLU B 1 167 ? 1.746 -26.875 -17.688 1 54.44 167 GLU B CA 1
ATOM 3069 C C . GLU B 1 167 ? 1.31 -25.531 -17.094 1 54.44 167 GLU B C 1
ATOM 3071 O O . GLU B 1 167 ? 0.789 -24.688 -17.812 1 54.44 167 GLU B O 1
ATOM 3076 N N . CYS B 1 168 ? 0.869 -25.594 -15.914 1 60.53 168 CYS B N 1
ATOM 3077 C CA . CYS B 1 168 ? 0.492 -24.281 -15.375 1 60.53 168 CYS B CA 1
ATOM 3078 C C . CYS B 1 168 ? 1.664 -23.312 -15.422 1 60.53 168 CYS B C 1
ATOM 3080 O O . CYS B 1 168 ? 1.633 -22.266 -14.781 1 60.53 168 CYS B O 1
ATOM 3082 N N . GLY B 1 169 ? 2.596 -23.594 -16.328 1 57.34 169 GLY B N 1
ATOM 3083 C CA . GLY B 1 169 ? 3.641 -22.656 -16.719 1 57.34 169 GLY B CA 1
ATOM 3084 C C . GLY B 1 169 ? 4.445 -22.141 -15.531 1 57.34 169 GLY B C 1
ATOM 3085 O O . GLY B 1 169 ? 4.836 -20.984 -15.5 1 57.34 169 GLY B O 1
ATOM 3086 N N . ARG B 1 170 ? 4.844 -23.031 -14.57 1 57.72 170 ARG B N 1
ATOM 3087 C CA . ARG B 1 170 ? 5.613 -22.5 -13.445 1 57.72 170 ARG B CA 1
ATOM 3088 C C . ARG B 1 170 ? 7.02 -22.094 -13.891 1 57.72 170 ARG B C 1
ATOM 3090 O O . ARG B 1 170 ? 7.66 -22.812 -14.656 1 57.72 170 ARG B O 1
ATOM 3097 N N . ASP B 1 171 ? 7.273 -20.766 -13.805 1 55.22 171 ASP B N 1
ATOM 3098 C CA . ASP B 1 171 ? 8.656 -20.328 -14 1 55.22 171 ASP B CA 1
ATOM 3099 C C . ASP B 1 171 ? 9.492 -20.562 -12.75 1 55.22 171 ASP B C 1
ATOM 3101 O O . ASP B 1 171 ? 8.953 -20.875 -11.68 1 55.22 171 ASP B O 1
ATOM 3105 N N . ASP B 1 172 ? 10.773 -20.625 -12.859 1 53.03 172 ASP B N 1
ATOM 3106 C CA . ASP B 1 172 ? 11.781 -20.828 -11.82 1 53.03 172 ASP B CA 1
ATOM 3107 C C . ASP B 1 172 ? 11.5 -19.969 -10.602 1 53.03 172 ASP B C 1
ATOM 3109 O O . ASP B 1 172 ? 11.852 -20.328 -9.477 1 53.03 172 ASP B O 1
ATOM 3113 N N . GLU B 1 173 ? 10.906 -18.781 -10.836 1 54.09 173 GLU B N 1
ATOM 3114 C CA . GLU B 1 173 ? 10.68 -17.844 -9.742 1 54.09 173 GLU B CA 1
ATOM 3115 C C . GLU B 1 173 ? 9.672 -18.391 -8.742 1 54.09 173 GLU B C 1
ATOM 3117 O O . GLU B 1 173 ? 9.664 -17.984 -7.574 1 54.09 173 GLU B O 1
ATOM 3122 N N . GLU B 1 174 ? 9.055 -19.469 -9.117 1 57.78 174 GLU B N 1
ATOM 3123 C CA . GLU B 1 174 ? 7.965 -20.016 -8.305 1 57.78 174 GLU B CA 1
ATOM 3124 C C . GLU B 1 174 ? 8.469 -21.125 -7.391 1 57.78 174 GLU B C 1
ATOM 3126 O O . GLU B 1 174 ? 7.703 -21.672 -6.586 1 57.78 174 GLU B O 1
ATOM 3131 N N . PHE B 1 175 ? 9.742 -21.406 -7.559 1 55.88 175 PHE B N 1
ATOM 3132 C CA . PHE B 1 175 ? 10.312 -22.531 -6.836 1 55.88 175 PHE B CA 1
ATOM 3133 C C . PHE B 1 175 ? 10.117 -22.375 -5.332 1 55.88 175 PHE B C 1
ATOM 3135 O O . PHE B 1 175 ? 9.93 -23.359 -4.617 1 55.88 175 PHE B O 1
ATOM 3142 N N . ASN B 1 176 ? 9.945 -21.141 -4.898 1 70.12 176 ASN B N 1
ATOM 3143 C CA . ASN B 1 176 ? 9.828 -21 -3.451 1 70.12 176 ASN B CA 1
ATOM 3144 C C . ASN B 1 176 ? 8.508 -20.344 -3.055 1 70.12 176 ASN B C 1
ATOM 3146 O O . ASN B 1 176 ? 8.461 -19.562 -2.109 1 70.12 176 ASN B O 1
ATOM 3150 N N . MET B 1 177 ? 7.492 -20.828 -3.953 1 85.19 177 MET B N 1
ATOM 3151 C CA . MET B 1 177 ? 6.168 -20.297 -3.654 1 85.19 177 MET B CA 1
ATOM 3152 C C . MET B 1 177 ? 5.164 -21.406 -3.408 1 85.19 177 MET B C 1
ATOM 3154 O O . MET B 1 177 ? 5.227 -22.469 -4.055 1 85.19 177 MET B O 1
ATOM 3158 N N . THR B 1 178 ? 4.355 -21.234 -2.424 1 91.06 178 THR B N 1
ATOM 3159 C CA . THR B 1 178 ? 3.217 -22.109 -2.197 1 91.06 178 THR B CA 1
ATOM 3160 C C . THR B 1 178 ? 1.914 -21.312 -2.182 1 91.06 178 THR B C 1
ATOM 3162 O O . THR B 1 178 ? 1.93 -20.094 -2.088 1 91.06 178 THR B O 1
ATOM 3165 N N . HIS B 1 179 ? 0.827 -22.016 -2.498 1 94.31 179 HIS B N 1
ATOM 3166 C CA . HIS B 1 179 ? -0.482 -21.375 -2.393 1 94.31 179 HIS B CA 1
ATOM 3167 C C . HIS B 1 179 ? -1.401 -22.172 -1.462 1 94.31 179 HIS B C 1
ATOM 3169 O O . HIS B 1 179 ? -1.21 -23.375 -1.262 1 94.31 179 HIS B O 1
ATOM 3175 N N . GLU B 1 180 ? -2.35 -21.516 -0.82 1 95.31 180 GLU B N 1
ATOM 3176 C CA . GLU B 1 180 ? -3.299 -22.156 0.084 1 95.31 180 GLU B CA 1
ATOM 3177 C C . GLU B 1 180 ? -4.633 -21.406 0.103 1 95.31 180 GLU B C 1
ATOM 3179 O O . GLU B 1 180 ? -4.691 -20.219 -0.235 1 95.31 180 GLU B O 1
ATOM 3184 N N . ARG B 1 181 ? -5.637 -22.094 0.461 1 96.94 181 ARG B N 1
ATOM 3185 C CA . ARG B 1 181 ? -6.957 -21.5 0.644 1 96.94 181 ARG B CA 1
ATOM 3186 C C . ARG B 1 181 ? -7.152 -21.031 2.082 1 96.94 181 ARG B C 1
ATOM 3188 O O . ARG B 1 181 ? -6.73 -21.719 3.023 1 96.94 181 ARG B O 1
ATOM 3195 N N . VAL B 1 182 ? -7.738 -19.859 2.236 1 98.06 182 VAL B N 1
ATOM 3196 C CA . VAL B 1 182 ? -8.078 -19.328 3.551 1 98.06 182 VAL B CA 1
ATOM 3197 C C . VAL B 1 182 ? -9.508 -18.797 3.531 1 98.06 182 VAL B C 1
ATOM 3199 O O . VAL B 1 182 ? -9.977 -18.297 2.508 1 98.06 182 VAL B O 1
ATOM 3202 N N . THR B 1 183 ? -10.188 -18.906 4.652 1 98.12 183 THR B N 1
ATOM 3203 C CA . THR B 1 183 ? -11.508 -18.297 4.762 1 98.12 183 THR B CA 1
ATOM 3204 C C . THR B 1 183 ? -11.414 -16.781 4.695 1 98.12 183 THR B C 1
ATOM 3206 O O . THR B 1 183 ? -10.32 -16.219 4.816 1 98.12 183 THR B O 1
ATOM 3209 N N . VAL B 1 184 ? -12.562 -16.156 4.5 1 98.38 184 VAL B N 1
ATOM 3210 C CA . VAL B 1 184 ? -12.586 -14.703 4.453 1 98.38 184 VAL B CA 1
ATOM 3211 C C . VAL B 1 184 ? -12.125 -14.133 5.793 1 98.38 184 VAL B C 1
ATOM 3213 O O . VAL B 1 184 ? -11.383 -13.148 5.84 1 98.38 184 VAL B O 1
ATOM 3216 N N . ARG B 1 185 ? -12.5 -14.812 6.871 1 96.88 185 ARG B N 1
ATOM 3217 C CA . ARG B 1 185 ? -12.086 -14.383 8.203 1 96.88 185 ARG B CA 1
ATOM 3218 C C . ARG B 1 185 ? -10.57 -14.469 8.367 1 96.88 185 ARG B C 1
ATOM 3220 O O . ARG B 1 185 ? -9.945 -13.547 8.898 1 96.88 185 ARG B O 1
ATOM 3227 N N . GLU B 1 186 ? -10.031 -15.531 7.945 1 97.75 186 GLU B N 1
ATOM 3228 C CA . GLU B 1 186 ? -8.578 -15.711 8.016 1 97.75 186 GLU B CA 1
ATOM 3229 C C . GLU B 1 186 ? -7.848 -14.688 7.16 1 97.75 186 GLU B C 1
ATOM 3231 O O . GLU B 1 186 ? -6.801 -14.172 7.559 1 97.75 186 GLU B O 1
ATOM 3236 N N . LEU B 1 187 ? -8.406 -14.398 5.953 1 98.62 187 LEU B N 1
ATOM 3237 C CA . LEU B 1 187 ? -7.805 -13.391 5.09 1 98.62 187 LEU B CA 1
ATOM 3238 C C . LEU B 1 187 ? -7.773 -12.031 5.781 1 98.62 187 LEU B C 1
ATOM 3240 O O . LEU B 1 187 ? -6.754 -11.344 5.75 1 98.62 187 LEU B O 1
ATOM 3244 N N . LYS B 1 188 ? -8.883 -11.688 6.406 1 97.62 188 LYS B N 1
ATOM 3245 C CA . LYS B 1 188 ? -8.961 -10.414 7.105 1 97.62 188 LYS B CA 1
ATOM 3246 C C . LYS B 1 188 ? -7.887 -10.305 8.188 1 97.62 188 LYS B C 1
ATOM 3248 O O . LYS B 1 188 ? -7.289 -9.25 8.375 1 97.62 188 LYS B O 1
ATOM 3253 N N . LYS B 1 189 ? -7.625 -11.375 8.883 1 96.75 189 LYS B N 1
ATOM 3254 C CA . LYS B 1 189 ? -6.57 -11.398 9.898 1 96.75 189 LYS B CA 1
ATOM 3255 C C . LYS B 1 189 ? -5.191 -11.25 9.25 1 96.75 189 LYS B C 1
ATOM 3257 O O . LYS B 1 189 ? -4.348 -10.5 9.75 1 96.75 189 LYS B O 1
ATOM 3262 N N . LEU B 1 190 ? -4.992 -11.898 8.156 1 98 190 LEU B N 1
ATOM 3263 C CA . LEU B 1 190 ? -3.715 -11.852 7.457 1 98 190 LEU B CA 1
ATOM 3264 C C . LEU B 1 190 ? -3.43 -10.453 6.93 1 98 190 LEU B C 1
ATOM 3266 O O . LEU B 1 190 ? -2.289 -9.984 6.973 1 98 190 LEU B O 1
ATOM 3270 N N . MET B 1 191 ? -4.473 -9.773 6.469 1 98.31 191 MET B N 1
ATOM 3271 C CA . MET B 1 191 ? -4.344 -8.461 5.84 1 98.31 191 MET B CA 1
ATOM 3272 C C . MET B 1 191 ? -3.607 -7.492 6.758 1 98.31 191 MET B C 1
ATOM 3274 O O . MET B 1 191 ? -2.834 -6.652 6.293 1 98.31 191 MET B O 1
ATOM 3278 N N . TYR B 1 192 ? -3.793 -7.645 8.039 1 97.62 192 TYR B N 1
ATOM 3279 C CA . TYR B 1 192 ? -3.26 -6.625 8.938 1 97.62 192 TYR B CA 1
ATOM 3280 C C . TYR B 1 192 ? -2.322 -7.242 9.969 1 97.62 192 TYR B C 1
ATOM 3282 O O . TYR B 1 192 ? -2.074 -6.652 11.023 1 97.62 192 TYR B O 1
ATOM 3290 N N . SER B 1 193 ? -1.736 -8.43 9.664 1 96.81 193 SER B N 1
ATOM 3291 C CA . SER B 1 193 ? -0.844 -9.172 10.547 1 96.81 193 SER B CA 1
ATOM 3292 C C . SER B 1 193 ? 0.583 -8.641 10.469 1 96.81 193 SER B C 1
ATOM 3294 O O . SER B 1 193 ? 1.412 -8.938 11.328 1 96.81 193 SER B O 1
ATOM 3296 N N . GLY B 1 194 ? 0.828 -7.934 9.414 1 96.94 194 GLY B N 1
ATOM 3297 C CA . GLY B 1 194 ? 2.205 -7.559 9.141 1 96.94 194 GLY B CA 1
ATOM 3298 C C . GLY B 1 194 ? 2.908 -8.516 8.195 1 96.94 194 GLY B C 1
ATOM 3299 O O . GLY B 1 194 ? 4.062 -8.297 7.828 1 96.94 194 GLY B O 1
ATOM 3300 N N . GLU B 1 195 ? 2.217 -9.477 7.715 1 95.5 195 GLU B N 1
ATOM 3301 C CA . GLU B 1 195 ? 2.809 -10.469 6.828 1 95.5 195 GLU B CA 1
ATOM 3302 C C . GLU B 1 195 ? 2.352 -10.266 5.387 1 95.5 195 GLU B C 1
ATOM 3304 O O . GLU B 1 195 ? 2.959 -10.797 4.453 1 95.5 195 GLU B O 1
ATOM 3309 N N . MET B 1 196 ? 1.298 -9.609 5.191 1 98 196 MET B N 1
ATOM 3310 C CA . MET B 1 196 ? 0.792 -9.359 3.846 1 98 196 MET B CA 1
ATOM 3311 C C . MET B 1 196 ? 1.194 -7.977 3.357 1 98 196 MET B C 1
ATOM 3313 O O . MET B 1 196 ? 1.096 -6.996 4.102 1 98 196 MET B O 1
ATOM 3317 N N . MET B 1 197 ? 1.56 -7.875 2.135 1 96.44 197 MET B N 1
ATOM 3318 C CA . MET B 1 197 ? 2.002 -6.605 1.563 1 96.44 197 MET B CA 1
ATOM 3319 C C . MET B 1 197 ? 0.809 -5.738 1.175 1 96.44 197 MET B C 1
ATOM 3321 O O . MET B 1 197 ? -0.235 -6.254 0.771 1 96.44 197 MET B O 1
ATOM 3325 N N . MET B 1 198 ? 1.027 -4.484 1.127 1 97.94 198 MET B N 1
ATOM 3326 C CA . MET B 1 198 ? -0.043 -3.5 1.009 1 97.94 198 MET B CA 1
ATOM 3327 C C . MET B 1 198 ? -0.787 -3.658 -0.312 1 97.94 198 MET B C 1
ATOM 3329 O O . MET B 1 198 ? -2.012 -3.537 -0.358 1 97.94 198 MET B O 1
ATOM 3333 N N . PRO B 1 199 ? -0.112 -3.936 -1.476 1 98.5 199 PRO B N 1
ATOM 3334 C CA . PRO B 1 199 ? -0.905 -4.133 -2.691 1 98.5 199 PRO B CA 1
ATOM 3335 C C . PRO B 1 199 ? -1.935 -5.25 -2.549 1 98.5 199 PRO B C 1
ATOM 3337 O O . PRO B 1 199 ? -3.057 -5.129 -3.045 1 98.5 199 PRO B O 1
ATOM 3340 N N . SER B 1 200 ? -1.531 -6.262 -1.871 1 98.88 200 SER B N 1
ATOM 3341 C CA . SER B 1 200 ? -2.457 -7.367 -1.64 1 98.88 200 SER B CA 1
ATOM 3342 C C . SER B 1 200 ? -3.557 -6.969 -0.659 1 98.88 200 SER B C 1
ATOM 3344 O O . SER B 1 200 ? -4.711 -7.371 -0.816 1 98.88 200 SER B O 1
ATOM 3346 N N . VAL B 1 201 ? -3.201 -6.199 0.363 1 98.75 201 VAL B N 1
ATOM 3347 C CA . VAL B 1 201 ? -4.188 -5.734 1.334 1 98.75 201 VAL B CA 1
ATOM 3348 C C . VAL B 1 201 ? -5.254 -4.898 0.629 1 98.75 201 VAL B C 1
ATOM 3350 O O . VAL B 1 201 ? -6.449 -5.125 0.812 1 98.75 201 VAL B O 1
ATOM 3353 N N . VAL B 1 202 ? -4.844 -3.99 -0.208 1 98.81 202 VAL B N 1
ATOM 3354 C CA . VAL B 1 202 ? -5.746 -3.096 -0.923 1 98.81 202 VAL B CA 1
ATOM 3355 C C . VAL B 1 202 ? -6.617 -3.902 -1.886 1 98.81 202 VAL B C 1
ATOM 3357 O O . VAL B 1 202 ? -7.832 -3.697 -1.955 1 98.81 202 VAL B O 1
ATOM 3360 N N . THR B 1 203 ? -6.008 -4.832 -2.566 1 98.94 203 THR B N 1
ATOM 3361 C CA . THR B 1 203 ? -6.742 -5.664 -3.512 1 98.94 203 THR B CA 1
ATOM 3362 C C . THR B 1 203 ? -7.777 -6.52 -2.789 1 98.94 203 THR B C 1
ATOM 3364 O O . THR B 1 203 ? -8.922 -6.625 -3.232 1 98.94 203 THR B O 1
ATOM 3367 N N . ALA B 1 204 ? -7.359 -7.082 -1.697 1 98.94 204 ALA B N 1
ATOM 3368 C CA . ALA B 1 204 ? -8.273 -7.914 -0.92 1 98.94 204 ALA B CA 1
ATOM 3369 C C . ALA B 1 204 ? -9.477 -7.109 -0.44 1 98.94 204 ALA B C 1
ATOM 3371 O O . ALA B 1 204 ? -10.617 -7.578 -0.515 1 98.94 204 ALA B O 1
ATOM 3372 N N . GLN B 1 205 ? -9.242 -5.938 0.024 1 98.62 205 GLN B N 1
ATOM 3373 C CA . GLN B 1 205 ? -10.328 -5.102 0.509 1 98.62 205 GLN B CA 1
ATOM 3374 C C . GLN B 1 205 ? -11.297 -4.754 -0.617 1 98.62 205 GLN B C 1
ATOM 3376 O O . GLN B 1 205 ? -12.516 -4.832 -0.441 1 98.62 205 GLN B O 1
ATOM 3381 N N . LEU B 1 206 ? -10.773 -4.387 -1.744 1 98.75 206 LEU B N 1
ATOM 3382 C CA . LEU B 1 206 ? -11.617 -4.062 -2.891 1 98.75 206 LEU B CA 1
ATOM 3383 C C . LEU B 1 206 ? -12.422 -5.281 -3.334 1 98.75 206 LEU B C 1
ATOM 3385 O O . LEU B 1 206 ? -13.586 -5.156 -3.709 1 98.75 206 LEU B O 1
ATOM 3389 N N . ALA B 1 207 ? -11.781 -6.426 -3.33 1 98.88 207 ALA B N 1
ATOM 3390 C CA . ALA B 1 207 ? -12.461 -7.664 -3.699 1 98.88 207 ALA B CA 1
ATOM 3391 C C . ALA B 1 207 ? -13.617 -7.961 -2.744 1 98.88 207 ALA B C 1
ATOM 3393 O O . ALA B 1 207 ? -14.719 -8.305 -3.18 1 98.88 207 ALA B O 1
ATOM 3394 N N . ILE B 1 208 ? -13.32 -7.801 -1.459 1 98.56 208 ILE B N 1
ATOM 3395 C CA . ILE B 1 208 ? -14.344 -8.039 -0.445 1 98.56 208 ILE B CA 1
ATOM 3396 C C . ILE B 1 208 ? -15.516 -7.082 -0.662 1 98.56 208 ILE B C 1
ATOM 3398 O O . ILE B 1 208 ? -16.672 -7.5 -0.647 1 98.56 208 ILE B O 1
ATOM 3402 N N . ASP B 1 209 ? -15.242 -5.832 -0.896 1 97.31 209 ASP B N 1
ATOM 3403 C CA . ASP B 1 209 ? -16.297 -4.852 -1.145 1 97.31 209 ASP B CA 1
ATOM 3404 C C . ASP B 1 209 ? -17.141 -5.242 -2.357 1 97.31 209 ASP B C 1
ATOM 3406 O O . ASP B 1 209 ? -18.359 -5.16 -2.32 1 97.31 209 ASP B O 1
ATOM 3410 N N . LYS B 1 210 ? -16.469 -5.637 -3.422 1 98.38 210 LYS B N 1
ATOM 3411 C CA . LYS B 1 210 ? -17.156 -6.035 -4.645 1 98.38 210 LYS B CA 1
ATOM 3412 C C . LYS B 1 210 ? -18.047 -7.25 -4.398 1 98.38 210 LYS B C 1
ATOM 3414 O O . LYS B 1 210 ? -19.203 -7.281 -4.844 1 98.38 210 LYS B O 1
ATOM 3419 N N . LEU B 1 211 ? -17.531 -8.203 -3.701 1 98.62 211 LEU B N 1
ATOM 3420 C CA . LEU B 1 211 ? -18.266 -9.438 -3.449 1 98.62 211 LEU B CA 1
ATOM 3421 C C . LEU B 1 211 ? -19.469 -9.188 -2.553 1 98.62 211 LEU B C 1
ATOM 3423 O O . LEU B 1 211 ? -20.516 -9.82 -2.717 1 98.62 211 LEU B O 1
ATOM 3427 N N . LEU B 1 212 ? -19.312 -8.289 -1.562 1 97.19 212 LEU B N 1
ATOM 3428 C CA . LEU B 1 212 ? -20.453 -7.883 -0.746 1 97.19 212 LEU B CA 1
ATOM 3429 C C . LEU B 1 212 ? -21.516 -7.223 -1.604 1 97.19 212 LEU B C 1
ATOM 3431 O O . LEU B 1 212 ? -22.703 -7.535 -1.473 1 97.19 212 LEU B O 1
ATOM 3435 N N . ALA B 1 213 ? -21.125 -6.375 -2.494 1 96.88 213 ALA B N 1
ATOM 3436 C CA . ALA B 1 213 ? -22.062 -5.676 -3.373 1 96.88 213 ALA B CA 1
ATOM 3437 C C . ALA B 1 213 ? -22.781 -6.656 -4.289 1 96.88 213 ALA B C 1
ATOM 3439 O O . ALA B 1 213 ? -23.953 -6.449 -4.629 1 96.88 213 ALA B O 1
ATOM 3440 N N . MET B 1 214 ? -22.094 -7.727 -4.633 1 97.31 214 MET B N 1
ATOM 3441 C CA . MET B 1 214 ? -22.656 -8.727 -5.539 1 97.31 214 MET B CA 1
ATOM 3442 C C . MET B 1 214 ? -23.516 -9.727 -4.777 1 97.31 214 MET B C 1
ATOM 3444 O O . MET B 1 214 ? -24.172 -10.578 -5.383 1 97.31 214 MET B O 1
ATOM 3448 N N . GLY B 1 215 ? -23.453 -9.672 -3.486 1 96.62 215 GLY B N 1
ATOM 3449 C CA . GLY B 1 215 ? -24.203 -10.609 -2.67 1 96.62 215 GLY B CA 1
ATOM 3450 C C . GLY B 1 215 ? -23.531 -11.977 -2.568 1 96.62 215 GLY B C 1
ATOM 3451 O O . GLY B 1 215 ? -24.172 -12.945 -2.15 1 96.62 215 GLY B O 1
ATOM 3452 N N . ARG B 1 216 ? -22.25 -12.062 -2.986 1 97.38 216 ARG B N 1
ATOM 3453 C CA . ARG B 1 216 ? -21.516 -13.312 -2.92 1 97.38 216 ARG B CA 1
ATOM 3454 C C . ARG B 1 216 ? -20.859 -13.492 -1.552 1 97.38 216 ARG B C 1
ATOM 3456 O O . ARG B 1 216 ? -20.453 -14.602 -1.196 1 97.38 216 ARG B O 1
ATOM 3463 N N . LEU B 1 217 ? -20.719 -12.414 -0.827 1 97.81 217 LEU B N 1
ATOM 3464 C CA . LEU B 1 217 ? -20.328 -12.398 0.581 1 97.81 217 LEU B CA 1
ATOM 3465 C C . LEU B 1 217 ? -21.406 -11.734 1.432 1 97.81 217 LEU B C 1
ATOM 3467 O O . LEU B 1 217 ? -22.125 -10.852 0.954 1 97.81 217 LEU B O 1
ATOM 3471 N N . LYS B 1 218 ? -21.531 -12.211 2.584 1 95.69 218 LYS B N 1
ATOM 3472 C CA . LYS B 1 218 ? -22.375 -11.586 3.607 1 95.69 218 LYS B CA 1
ATOM 3473 C C . LYS B 1 218 ? -21.516 -11.023 4.742 1 95.69 218 LYS B C 1
ATOM 3475 O O . LYS B 1 218 ? -20.406 -11.5 4.984 1 95.69 218 LYS B O 1
ATOM 3480 N N . PRO B 1 219 ? -22.016 -9.977 5.395 1 92.75 219 PRO B N 1
ATOM 3481 C CA . PRO B 1 219 ? -21.25 -9.383 6.496 1 92.75 219 PRO B CA 1
ATOM 3482 C C . PRO B 1 219 ? -20.797 -10.422 7.523 1 92.75 219 PRO B C 1
ATOM 3484 O O . PRO B 1 219 ? -19.703 -10.305 8.078 1 92.75 219 PRO B O 1
ATOM 3487 N N . GLU B 1 220 ? -21.547 -11.453 7.719 1 94.19 220 GLU B N 1
ATOM 3488 C CA . GLU B 1 220 ? -21.234 -12.492 8.703 1 94.19 220 GLU B CA 1
ATOM 3489 C C . GLU B 1 220 ? -20.016 -13.312 8.273 1 94.19 220 GLU B C 1
ATOM 3491 O O . GLU B 1 220 ? -19.391 -13.977 9.102 1 94.19 220 GLU B O 1
ATOM 3496 N N . ASP B 1 221 ? -19.688 -13.312 6.996 1 96.12 221 ASP B N 1
ATOM 3497 C CA . ASP B 1 221 ? -18.547 -14.062 6.477 1 96.12 221 ASP B CA 1
ATOM 3498 C C . ASP B 1 221 ? -17.234 -13.414 6.902 1 96.12 221 ASP B C 1
ATOM 3500 O O . ASP B 1 221 ? -16.172 -14.039 6.824 1 96.12 221 ASP B O 1
ATOM 3504 N N . LEU B 1 222 ? -17.312 -12.102 7.32 1 93.88 222 LEU B N 1
ATOM 3505 C CA . LEU B 1 222 ? -16.109 -11.328 7.617 1 93.88 222 LEU B CA 1
ATOM 3506 C C . LEU B 1 222 ? -15.703 -11.477 9.078 1 93.88 222 LEU B C 1
ATOM 3508 O O . LEU B 1 222 ? -14.633 -11.023 9.484 1 93.88 222 LEU B O 1
ATOM 3512 N N . VAL B 1 223 ? -16.562 -11.969 10.023 1 86 223 VAL B N 1
ATOM 3513 C CA . VAL B 1 223 ? -16.344 -11.992 11.469 1 86 223 VAL B CA 1
ATOM 3514 C C . VAL B 1 223 ? -16.406 -13.43 11.977 1 86 223 VAL B C 1
ATOM 3516 O O . VAL B 1 223 ? -17.109 -14.273 11.406 1 86 223 VAL B O 1
#

Solvent-accessible surface area (backbone atoms only — not comparable to full-atom values): 23661 Å² total; per-residue (Å²): 134,83,80,73,84,74,66,80,67,73,68,68,63,55,49,45,75,78,43,75,45,79,74,43,78,73,85,47,33,33,31,46,32,31,30,37,40,67,38,97,82,65,79,44,78,46,77,46,83,39,66,29,35,33,33,72,79,24,73,24,35,33,30,32,31,38,39,35,36,50,32,90,79,37,92,84,62,42,44,30,32,49,38,25,37,32,74,21,71,25,73,48,32,50,30,39,36,39,31,50,46,60,40,40,77,90,78,45,93,47,70,66,53,39,41,52,50,26,31,21,41,56,61,32,33,40,78,56,49,78,40,75,68,54,61,87,85,47,83,29,34,31,49,47,58,38,29,46,33,21,41,45,39,26,29,32,41,55,46,42,72,54,55,90,82,49,78,47,61,70,54,80,87,46,76,64,48,47,59,46,77,36,41,46,39,55,46,59,53,42,45,69,55,34,44,20,28,39,66,37,38,53,26,44,51,50,39,52,53,52,32,42,75,69,63,76,41,54,80,71,52,63,102,136,83,81,74,83,76,64,83,67,72,66,71,60,57,52,46,75,76,43,73,45,81,75,43,80,73,85,47,32,34,31,47,32,32,32,36,41,67,39,95,84,63,78,44,76,46,77,46,82,39,66,29,36,32,32,70,77,24,73,24,35,32,30,34,30,39,41,34,36,50,33,90,79,35,91,85,62,43,44,29,31,48,37,25,38,31,74,22,71,23,72,49,31,50,30,39,35,39,30,51,47,59,39,38,75,90,78,45,92,45,70,66,52,39,40,52,50,26,32,21,41,56,60,33,33,42,79,55,48,78,40,74,69,56,61,87,84,47,81,29,34,32,49,48,56,38,28,46,33,23,41,44,38,26,29,33,42,54,47,41,72,53,53,94,82,49,78,47,62,70,53,81,86,45,75,65,48,47,57,48,77,37,40,46,39,54,46,59,52,40,46,69,55,33,41,21,27,40,67,38,36,55,28,45,52,50,38,50,53,52,31,42,74,69,63,76,41,53,80,69,54,61,103

Radius of gyration: 22.64 Å; Cα contacts (8 Å, |Δi|>4): 995; chains: 2; bounding box: 51×82×48 Å

Organism: Ostreococcus tauri (NCBI:txid70448)